Protein AF-0000000073468178 (afdb_homodimer)

Solvent-accessible surface area (backbone atoms only — not comparable to full-atom values): 25747 Å² total; per-residue (Å²): 136,87,55,95,54,49,47,45,28,30,41,35,29,61,37,29,33,32,71,35,47,85,47,40,66,87,69,22,44,34,32,44,87,56,81,32,58,42,43,52,43,52,36,46,45,30,28,50,72,56,82,53,41,42,78,42,61,44,34,38,30,47,34,44,64,78,29,30,48,77,42,83,39,66,58,85,57,89,76,66,84,77,64,56,79,24,52,34,34,25,33,36,56,45,36,34,35,38,35,30,35,66,44,75,32,78,90,42,67,91,38,56,90,69,71,44,66,69,61,53,40,52,51,44,54,51,23,31,66,67,39,28,73,38,82,39,41,34,49,36,85,89,13,53,36,46,41,35,66,49,63,78,84,69,64,92,39,64,25,59,84,36,72,24,37,64,68,52,73,39,70,34,39,74,36,44,38,91,72,71,27,84,75,30,38,27,42,29,28,43,68,56,50,29,44,40,28,33,30,71,51,72,58,79,89,69,46,80,47,67,44,80,44,79,91,61,74,80,64,80,88,51,95,80,52,67,62,56,51,53,53,55,49,31,74,71,102,137,87,55,95,53,49,48,45,30,29,41,35,29,62,37,29,33,31,72,36,47,87,48,41,66,90,70,23,42,32,33,44,86,56,81,32,57,42,43,53,42,51,36,47,44,31,28,50,71,55,82,53,41,42,79,42,61,44,33,40,29,47,34,44,65,80,29,30,47,78,40,82,36,65,59,84,59,87,76,67,85,76,62,57,80,22,53,36,34,26,32,36,56,46,35,34,32,39,35,30,36,67,46,74,30,78,90,41,66,91,38,56,89,68,71,44,65,69,60,54,38,52,50,42,53,51,24,32,65,67,39,30,72,40,82,40,42,34,49,36,85,89,13,52,36,46,40,35,65,49,62,77,83,70,65,92,38,66,25,59,84,37,71,24,37,63,69,52,73,38,70,34,38,75,35,44,36,92,70,71,25,84,75,31,39,28,43,30,28,44,68,56,49,30,44,40,26,33,31,73,50,72,58,80,88,69,48,81,47,68,43,78,44,78,90,62,74,81,65,79,88,52,95,77,52,67,59,57,50,52,55,54,49,30,75,71,103

Structure (mmCIF, N/CA/C/O backbone):
data_AF-0000000073468178-model_v1
#
loop_
_entity.id
_entity.type
_entity.pdbx_description
1 polymer 'CRISPR-associated protein Cas5 family'
#
loop_
_atom_site.group_PDB
_atom_site.id
_atom_site.type_symbol
_atom_site.label_atom_id
_atom_site.label_alt_id
_atom_site.label_comp_id
_atom_site.label_asym_id
_atom_site.label_entity_id
_atom_site.label_seq_id
_atom_site.pdbx_PDB_ins_code
_atom_site.Cartn_x
_atom_site.Cartn_y
_atom_site.Cartn_z
_atom_site.occupancy
_atom_site.B_iso_or_equiv
_atom_site.auth_seq_id
_atom_site.auth_comp_id
_atom_site.auth_asym_id
_atom_site.auth_atom_id
_atom_site.pdbx_PDB_model_num
ATOM 1 N N . MET A 1 1 ? 9.211 23.172 1.794 1 69.5 1 MET A N 1
ATOM 2 C CA . MET A 1 1 ? 9.133 24.625 1.934 1 69.5 1 MET A CA 1
ATOM 3 C C . MET A 1 1 ? 9.234 25.031 3.398 1 69.5 1 MET A C 1
ATOM 5 O O . MET A 1 1 ? 8.648 24.391 4.27 1 69.5 1 MET A O 1
ATOM 9 N N . ILE A 1 2 ? 10.227 25.891 3.678 1 81.19 2 ILE A N 1
ATOM 10 C CA . ILE A 1 2 ? 10.422 26.328 5.055 1 81.19 2 ILE A CA 1
ATOM 11 C C . ILE A 1 2 ? 9.789 27.688 5.266 1 81.19 2 ILE A C 1
ATOM 13 O O . ILE A 1 2 ? 10.047 28.625 4.5 1 81.19 2 ILE A O 1
ATOM 17 N N . PHE A 1 3 ? 8.836 27.688 6.164 1 88.44 3 PHE A N 1
ATOM 18 C CA . PHE A 1 3 ? 8.156 28.922 6.555 1 88.44 3 PHE A CA 1
ATOM 19 C C . PHE A 1 3 ? 8.773 29.5 7.82 1 88.44 3 PHE A C 1
ATOM 21 O O . PHE A 1 3 ? 9.508 28.812 8.531 1 88.44 3 PHE A O 1
ATOM 28 N N . ARG A 1 4 ? 8.461 30.75 8.07 1 87.25 4 ARG A N 1
ATOM 29 C CA . ARG A 1 4 ? 8.969 31.438 9.266 1 87.25 4 ARG A CA 1
ATOM 30 C C . ARG A 1 4 ? 8.461 30.75 10.531 1 87.25 4 ARG A C 1
ATOM 32 O O . ARG A 1 4 ? 9.18 30.672 11.531 1 87.25 4 ARG A O 1
ATOM 39 N N . ASN A 1 5 ? 7.305 30.234 10.477 1 95.81 5 ASN A N 1
ATOM 40 C CA . ASN A 1 5 ? 6.707 29.641 11.664 1 95.81 5 ASN A CA 1
ATOM 41 C C . ASN A 1 5 ? 6.711 28.109 11.586 1 95.81 5 ASN A C 1
ATOM 43 O O . ASN A 1 5 ? 5.867 27.453 12.195 1 95.81 5 ASN A O 1
ATOM 47 N N . THR A 1 6 ? 7.668 27.594 10.781 1 97.75 6 THR A N 1
ATOM 48 C CA . THR A 1 6 ? 7.785 26.141 10.664 1 97.75 6 THR A CA 1
ATOM 49 C C . THR A 1 6 ? 8.141 25.516 12.008 1 97.75 6 THR A C 1
ATOM 51 O O . THR A 1 6 ? 8.984 26.031 12.742 1 97.75 6 THR A O 1
ATOM 54 N N . VAL A 1 7 ? 7.445 24.469 12.336 1 98.31 7 VAL A N 1
ATOM 55 C CA . VAL A 1 7 ? 7.82 23.625 13.469 1 98.31 7 VAL A CA 1
ATOM 56 C C . VAL A 1 7 ? 8.266 22.25 12.977 1 98.31 7 VAL A C 1
ATOM 58 O O . VAL A 1 7 ? 7.777 21.766 11.953 1 98.31 7 VAL A O 1
ATOM 61 N N . GLU A 1 8 ? 9.195 21.672 13.688 1 98.5 8 GLU A N 1
ATOM 62 C CA . GLU A 1 8 ? 9.688 20.328 13.453 1 98.5 8 GLU A CA 1
ATOM 63 C C . GLU A 1 8 ? 9.633 19.484 14.727 1 98.5 8 GLU A C 1
ATOM 65 O O . GLU A 1 8 ? 10.008 19.953 15.805 1 98.5 8 GLU A O 1
ATOM 70 N N . PHE A 1 9 ? 9.172 18.312 14.602 1 98.69 9 PHE A N 1
ATOM 71 C CA . PHE A 1 9 ? 9.109 17.406 15.742 1 98.69 9 PHE A CA 1
ATOM 72 C C . PHE A 1 9 ? 9.086 15.953 15.281 1 98.69 9 PHE A C 1
ATOM 74 O O . PHE A 1 9 ? 8.906 15.68 14.102 1 98.69 9 PHE A O 1
ATOM 81 N N . GLN A 1 10 ? 9.336 15.086 16.172 1 98.75 10 GLN A N 1
ATOM 82 C CA . GLN A 1 10 ? 9.156 13.656 15.914 1 98.75 10 GLN A CA 1
ATOM 83 C C . GLN A 1 10 ? 8.008 13.094 16.75 1 98.75 10 GLN A C 1
ATOM 85 O O . GLN A 1 10 ? 7.762 13.547 17.859 1 98.75 10 GLN A O 1
ATOM 90 N N . VAL A 1 11 ? 7.34 12.195 16.203 1 98.88 11 VAL A N 1
ATOM 91 C CA . VAL A 1 11 ? 6.281 11.461 16.875 1 98.88 11 VAL A CA 1
ATOM 92 C C . VAL A 1 11 ? 6.52 9.953 16.734 1 98.88 11 VAL A C 1
ATOM 94 O O . VAL A 1 11 ? 6.957 9.484 15.688 1 98.88 11 VAL A O 1
ATOM 97 N N . TYR A 1 12 ? 6.359 9.242 17.828 1 98.88 12 TYR A N 1
ATOM 98 C CA . TYR A 1 12 ? 6.66 7.816 17.828 1 98.88 12 TYR A CA 1
ATOM 99 C C . TYR A 1 12 ? 5.758 7.066 18.797 1 98.88 12 TYR A C 1
ATOM 101 O O . TYR A 1 12 ? 5.137 7.672 19.672 1 98.88 12 TYR A O 1
ATOM 109 N N . GLY A 1 13 ? 5.633 5.836 18.625 1 98.81 13 GLY A N 1
ATOM 110 C CA . GLY A 1 13 ? 4.844 4.953 19.469 1 98.81 13 GLY A CA 1
ATOM 111 C C . GLY A 1 13 ? 4.961 3.492 19.078 1 98.81 13 GLY A C 1
ATOM 112 O O . GLY A 1 13 ? 5.555 3.166 18.047 1 98.81 13 GLY A O 1
ATOM 113 N N . LYS A 1 14 ? 4.426 2.621 19.891 1 98.44 14 LYS A N 1
ATOM 114 C CA . LYS A 1 14 ? 4.508 1.179 19.672 1 98.44 14 LYS A CA 1
ATOM 115 C C . LYS A 1 14 ? 3.559 0.731 18.562 1 98.44 14 LYS A C 1
ATOM 117 O O . LYS A 1 14 ? 3.879 -0.176 17.797 1 98.44 14 LYS A O 1
ATOM 122 N N . LEU A 1 15 ? 2.402 1.372 18.516 1 98.44 15 LEU A N 1
ATOM 123 C CA . LEU A 1 15 ? 1.37 1.019 17.547 1 98.44 15 LEU A CA 1
ATOM 124 C C . LEU A 1 15 ? 0.801 2.266 16.891 1 98.44 15 LEU A C 1
ATOM 126 O O . LEU A 1 15 ? 0.788 3.344 17.484 1 98.44 15 LEU A O 1
ATOM 130 N N . ALA A 1 16 ? 0.406 2.158 15.703 1 98.56 16 ALA A N 1
ATOM 131 C CA . ALA A 1 16 ? -0.371 3.174 15 1 98.56 16 ALA A CA 1
ATOM 132 C C . ALA A 1 16 ? -1.431 2.533 14.102 1 98.56 16 ALA A C 1
ATOM 134 O O . ALA A 1 16 ? -1.23 1.433 13.586 1 98.56 16 ALA A O 1
ATOM 135 N N . LEU A 1 17 ? -2.52 3.186 13.953 1 96.56 17 LEU A N 1
ATOM 136 C CA . LEU A 1 17 ? -3.586 2.744 13.062 1 96.56 17 LEU A CA 1
ATOM 137 C C . LEU A 1 17 ? -4.172 3.924 12.289 1 96.56 17 LEU A C 1
ATOM 139 O O . LEU A 1 17 ? -5.09 4.59 12.773 1 96.56 17 LEU A O 1
ATOM 143 N N . PHE A 1 18 ? -3.539 4.195 11.148 1 96.75 18 PHE A N 1
ATOM 144 C CA . PHE A 1 18 ? -4.078 5.148 10.195 1 96.75 18 PHE A CA 1
ATOM 145 C C . PHE A 1 18 ? -5.066 4.469 9.25 1 96.75 18 PHE A C 1
ATOM 147 O O . PHE A 1 18 ? -4.684 3.994 8.18 1 96.75 18 PHE A O 1
ATOM 154 N N . SER A 1 19 ? -6.254 4.5 9.547 1 89.25 19 SER A N 1
ATOM 155 C CA . SER A 1 19 ? -7.273 3.613 9 1 89.25 19 SER A CA 1
ATOM 156 C C . SER A 1 19 ? -7.445 3.828 7.5 1 89.25 19 SER A C 1
ATOM 158 O O . SER A 1 19 ? -7.582 4.965 7.043 1 89.25 19 SER A O 1
ATOM 160 N N . ASP A 1 20 ? -7.434 2.734 6.82 1 87.12 20 ASP A N 1
ATOM 161 C CA . ASP A 1 20 ? -7.812 2.691 5.41 1 87.12 20 ASP A CA 1
ATOM 162 C C . ASP A 1 20 ? -9.305 2.416 5.25 1 87.12 20 ASP A C 1
ATOM 164 O O . ASP A 1 20 ? -9.773 1.311 5.531 1 87.12 20 ASP A O 1
ATOM 168 N N . PRO A 1 21 ? -10.023 3.348 4.707 1 79.94 21 PRO A N 1
ATOM 169 C CA . PRO A 1 21 ? -11.477 3.16 4.625 1 79.94 21 PRO A CA 1
ATOM 170 C C . PRO A 1 21 ? -11.875 2.105 3.594 1 79.94 21 PRO A C 1
ATOM 172 O O . PRO A 1 21 ? -13 1.6 3.629 1 79.94 21 PRO A O 1
ATOM 175 N N . LEU A 1 22 ? -11.039 1.724 2.674 1 70.94 22 LEU A N 1
ATOM 176 C CA . LEU A 1 22 ? -11.367 0.764 1.627 1 70.94 22 LEU A CA 1
ATOM 177 C C . LEU A 1 22 ? -11.352 -0.661 2.17 1 70.94 22 LEU A C 1
ATOM 179 O O . LEU A 1 22 ? -11.938 -1.566 1.568 1 70.94 22 LEU A O 1
ATOM 183 N N . THR A 1 23 ? -10.609 -0.896 3.156 1 62.69 23 THR A N 1
ATOM 184 C CA . THR A 1 23 ? -10.422 -2.262 3.635 1 62.69 23 THR A CA 1
ATOM 185 C C . THR A 1 23 ? -11.383 -2.572 4.777 1 62.69 23 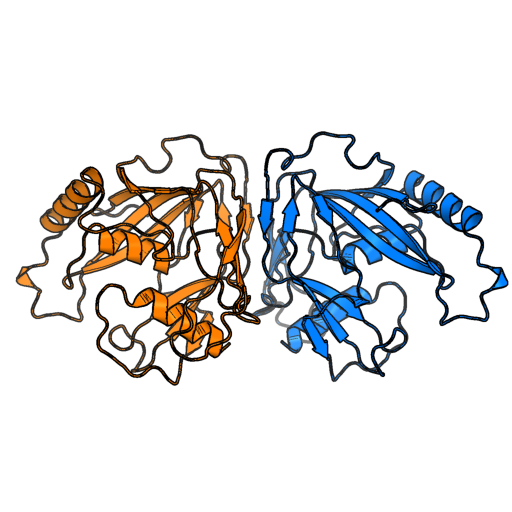THR A C 1
ATOM 187 O O . THR A 1 23 ? -11.289 -3.627 5.41 1 62.69 23 THR A O 1
ATOM 190 N N . ARG A 1 24 ? -12.281 -1.868 5.039 1 61.5 24 ARG A N 1
ATOM 191 C CA . ARG A 1 24 ? -13.125 -2.066 6.215 1 61.5 24 ARG A CA 1
ATOM 192 C C . ARG A 1 24 ? -14.234 -3.08 5.93 1 61.5 24 ARG A C 1
ATOM 194 O O . ARG A 1 24 ? -15.242 -3.121 6.641 1 61.5 24 ARG A O 1
ATOM 201 N N . VAL A 1 25 ? -13.875 -4.031 5.207 1 54.41 25 VAL A N 1
ATOM 202 C CA . VAL A 1 25 ? -14.906 -5.043 5 1 54.41 25 VAL A CA 1
ATOM 203 C C . VAL A 1 25 ? -15.047 -5.898 6.258 1 54.41 25 VAL A C 1
ATOM 205 O O . VAL A 1 25 ? -14.055 -6.363 6.812 1 54.41 25 VAL A O 1
ATOM 208 N N . GLY A 1 26 ? -16.281 -6.004 6.848 1 57.03 26 GLY A N 1
ATOM 209 C CA . GLY A 1 26 ? -16.641 -6.906 7.934 1 57.03 26 GLY A CA 1
ATOM 210 C C . GLY A 1 26 ? -16.172 -6.426 9.289 1 57.03 26 GLY A C 1
ATOM 211 O O . GLY A 1 26 ? -15.93 -7.234 10.195 1 57.03 26 GLY A O 1
ATOM 212 N N . GLY A 1 27 ? -15.852 -5.152 9.398 1 65.62 27 GLY A N 1
ATOM 213 C CA . GLY A 1 27 ? -15.422 -4.664 10.695 1 65.62 27 GLY A CA 1
ATOM 214 C C . GLY A 1 27 ? -13.914 -4.676 10.875 1 65.62 27 GLY A C 1
ATOM 215 O O . GLY A 1 27 ? -13.398 -4.211 11.891 1 65.62 27 GLY A O 1
ATOM 216 N N . GLU A 1 28 ? -13.25 -5.18 9.969 1 75.5 28 GLU A N 1
ATOM 217 C CA . GLU A 1 28 ? -11.789 -5.234 10.016 1 75.5 28 GLU A CA 1
ATOM 218 C C . GLU A 1 28 ? -11.18 -3.881 9.656 1 75.5 28 GLU A C 1
ATOM 220 O O . GLU A 1 28 ? -11.734 -3.133 8.859 1 75.5 28 GLU A O 1
ATOM 225 N N . LYS A 1 29 ? -10.156 -3.545 10.531 1 82.69 29 LYS A N 1
ATOM 226 C CA . LYS A 1 29 ? -9.453 -2.297 10.258 1 82.69 29 LYS A CA 1
ATOM 227 C C . LYS A 1 29 ? -8.008 -2.559 9.836 1 82.69 29 LYS A C 1
ATOM 229 O O . LYS A 1 29 ? -7.316 -3.377 10.445 1 82.69 29 LYS A O 1
ATOM 234 N N . PHE A 1 30 ? -7.711 -1.909 8.758 1 88.5 30 PHE A N 1
ATOM 235 C CA . PHE A 1 30 ? -6.34 -1.966 8.273 1 88.5 30 PHE A CA 1
ATOM 236 C C . PHE A 1 30 ? -5.715 -0.575 8.242 1 88.5 30 PHE A C 1
ATOM 238 O O . PHE A 1 30 ? -6.363 0.394 7.844 1 88.5 30 PHE A O 1
ATOM 245 N N . THR A 1 31 ? -4.531 -0.589 8.734 1 95.38 31 THR A N 1
ATOM 246 C CA . THR A 1 31 ? -3.803 0.674 8.688 1 95.38 31 THR A CA 1
ATOM 247 C C . THR A 1 31 ? -3.166 0.877 7.316 1 95.38 31 THR A C 1
ATOM 249 O O . THR A 1 31 ? -2.725 -0.084 6.68 1 95.38 31 THR A O 1
ATOM 252 N N . TYR A 1 32 ? -3.131 2.139 6.859 1 96.56 32 TYR A N 1
ATOM 253 C CA . TYR A 1 32 ? -2.172 2.502 5.824 1 96.56 32 TYR A CA 1
ATOM 254 C C . TYR A 1 32 ? -0.743 2.248 6.289 1 96.56 32 TYR A C 1
ATOM 256 O O . TYR A 1 32 ? -0.486 2.129 7.488 1 96.56 32 TYR A O 1
ATOM 264 N N . GLN A 1 33 ? 0.153 2.229 5.328 1 98.06 33 GLN A N 1
ATOM 265 C CA . GLN A 1 33 ? 1.553 1.965 5.645 1 98.06 33 GLN A CA 1
ATOM 266 C C . GLN A 1 33 ? 2.256 3.229 6.133 1 98.06 33 GLN A C 1
ATOM 268 O O . GLN A 1 33 ? 3.365 3.162 6.664 1 98.06 33 GLN A O 1
ATOM 273 N N . ILE A 1 34 ? 1.597 4.379 5.91 1 98.69 34 ILE A N 1
ATOM 274 C CA . ILE A 1 34 ? 2.15 5.66 6.328 1 98.69 34 ILE A CA 1
ATOM 275 C C . ILE A 1 34 ? 1.046 6.531 6.922 1 98.69 34 ILE A C 1
ATOM 277 O O . ILE A 1 34 ? -0.141 6.273 6.707 1 98.69 34 ILE A O 1
ATOM 281 N N . PRO A 1 35 ? 1.385 7.59 7.676 1 98.75 35 PRO A N 1
ATOM 282 C CA . PRO A 1 35 ? 0.344 8.461 8.227 1 98.75 35 PRO A CA 1
ATOM 283 C C . PRO A 1 35 ? -0.373 9.273 7.156 1 98.75 35 PRO A C 1
ATOM 285 O O . PRO A 1 35 ? 0.208 9.57 6.109 1 98.75 35 PRO A O 1
ATOM 288 N N . THR A 1 36 ? -1.602 9.555 7.473 1 98.25 36 THR A N 1
ATOM 289 C CA . THR A 1 36 ? -2.324 10.484 6.609 1 98.25 36 THR A CA 1
ATOM 290 C C . THR A 1 36 ? -2.055 11.93 7.023 1 98.25 36 THR A C 1
ATOM 292 O O . THR A 1 36 ? -1.627 12.188 8.148 1 98.25 36 THR A O 1
ATOM 295 N N . TYR A 1 37 ? -2.289 12.828 6.109 1 98.38 37 TYR A N 1
ATOM 296 C CA . TYR A 1 37 ? -2.25 14.258 6.414 1 98.38 37 TYR A CA 1
ATOM 297 C C . TYR A 1 37 ? -3.123 14.578 7.621 1 98.38 37 TYR A C 1
ATOM 299 O O . TYR A 1 37 ? -2.68 15.258 8.547 1 98.38 37 TYR A O 1
ATOM 307 N N . GLN A 1 38 ? -4.293 14.031 7.629 1 96.94 38 GLN A N 1
ATOM 308 C CA . GLN A 1 38 ? -5.273 14.312 8.672 1 96.94 38 GLN A CA 1
ATOM 309 C C . GLN A 1 38 ? -4.77 13.852 10.039 1 96.94 38 GLN A C 1
ATOM 311 O O . GLN A 1 38 ? -4.934 14.555 11.039 1 96.94 38 GLN A O 1
ATOM 316 N N . ALA A 1 39 ? -4.223 12.703 10.047 1 97.81 39 ALA A N 1
ATOM 317 C CA . ALA A 1 39 ? -3.727 12.164 11.312 1 97.81 39 ALA A CA 1
ATOM 318 C C . ALA A 1 39 ? -2.621 13.047 11.883 1 97.81 39 ALA A C 1
ATOM 320 O O . ALA A 1 39 ? -2.605 13.328 13.086 1 97.81 39 ALA A O 1
ATOM 321 N N . LEU A 1 40 ? -1.734 13.539 11.047 1 98.69 40 LEU A N 1
ATOM 322 C CA . LEU A 1 40 ? -0.633 14.383 11.5 1 98.69 40 LEU A CA 1
ATOM 323 C C . LEU A 1 40 ? -1.143 15.75 11.953 1 98.69 40 LEU A C 1
ATOM 325 O O . LEU A 1 40 ? -0.647 16.312 12.93 1 98.69 40 LEU A O 1
ATOM 329 N N . LYS A 1 41 ? -2.09 16.219 11.219 1 97.75 41 LYS A N 1
ATOM 330 C CA . LYS A 1 41 ? -2.719 17.469 11.641 1 97.75 41 LYS A CA 1
ATOM 331 C C . LYS A 1 41 ? -3.355 17.328 13.016 1 97.75 41 LYS A C 1
ATOM 333 O O . LYS A 1 41 ? -3.201 18.203 13.875 1 97.75 41 LYS A O 1
ATOM 338 N N . GLY A 1 42 ? -4.043 16.203 13.211 1 96.88 42 GLY A N 1
ATOM 339 C CA . GLY A 1 42 ? -4.645 15.938 14.508 1 96.88 42 GLY A CA 1
ATOM 340 C C . GLY A 1 42 ? -3.629 15.852 15.633 1 96.88 42 GLY A C 1
ATOM 341 O O . GLY A 1 42 ? -3.873 16.344 16.734 1 96.88 42 GLY A O 1
ATOM 342 N N . ILE A 1 43 ? -2.551 15.273 15.375 1 98.31 43 ILE A N 1
ATOM 343 C CA . ILE A 1 43 ? -1.475 15.172 16.359 1 98.31 43 ILE A CA 1
ATOM 344 C C . ILE A 1 43 ? -0.984 16.562 16.734 1 98.31 43 ILE A C 1
ATOM 346 O O . ILE A 1 43 ? -0.858 16.891 17.922 1 98.31 43 ILE A O 1
ATOM 350 N N . LEU A 1 44 ? -0.709 17.359 15.766 1 98.12 44 LEU A N 1
ATOM 351 C CA . LEU A 1 44 ? -0.195 18.703 16.016 1 98.12 44 LEU A CA 1
ATOM 352 C C . LEU A 1 44 ? -1.224 19.547 16.766 1 98.12 44 LEU A C 1
ATOM 354 O O . LEU A 1 44 ? -0.863 20.375 17.609 1 98.12 44 LEU A O 1
ATOM 358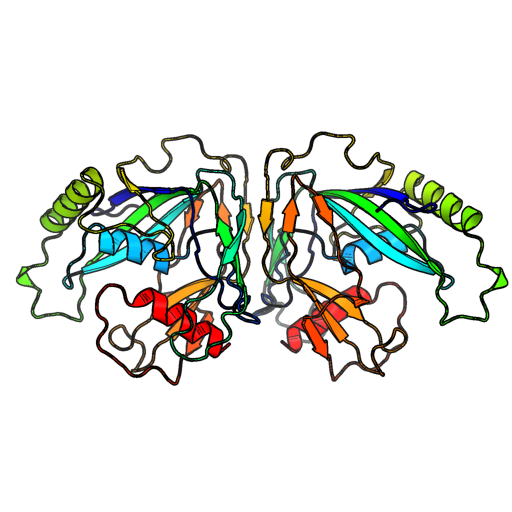 N N . GLU A 1 45 ? -2.465 19.344 16.453 1 97.19 45 GLU A N 1
ATOM 359 C CA . GLU A 1 45 ? -3.525 20.047 17.172 1 97.19 45 GLU A CA 1
ATOM 360 C C . GLU A 1 45 ? -3.576 19.609 18.641 1 97.19 45 GLU A C 1
ATOM 362 O O . GLU A 1 45 ? -3.939 20.406 19.516 1 97.19 45 GLU A O 1
ATOM 367 N N . SER A 1 46 ? -3.258 18.328 18.875 1 97.25 46 SER A N 1
ATOM 368 C CA . SER A 1 46 ? -3.16 17.859 20.25 1 97.25 46 SER A CA 1
ATOM 369 C C . SER A 1 46 ? -1.971 18.5 20.969 1 97.25 46 SER A C 1
ATOM 371 O O . SER A 1 46 ? -2.014 18.703 22.172 1 97.25 46 SER A O 1
ATOM 373 N N . VAL A 1 47 ? -0.958 18.844 20.266 1 97.88 47 VAL A N 1
ATOM 374 C CA . VAL A 1 47 ? 0.216 19.5 20.812 1 97.88 47 VAL A CA 1
ATOM 375 C C . VAL A 1 47 ? -0.134 20.938 21.203 1 97.88 47 VAL A C 1
ATOM 377 O O . VAL A 1 47 ? 0.064 21.344 22.359 1 97.88 47 VAL A O 1
ATOM 380 N N . TYR A 1 48 ? -0.654 21.656 20.219 1 97.81 48 TYR A N 1
ATOM 381 C CA . TYR A 1 48 ? -1.093 23.031 20.438 1 97.81 48 TYR A CA 1
ATOM 382 C C . TYR A 1 48 ? -2.074 23.469 19.344 1 97.81 48 TYR A C 1
ATOM 384 O O . TYR A 1 48 ? -1.784 23.344 18.156 1 97.81 48 TYR A O 1
ATOM 392 N N . TRP A 1 49 ? -3.188 24.031 19.812 1 96.56 49 TRP A N 1
ATOM 393 C CA . TRP A 1 49 ? -4.16 24.5 18.828 1 96.56 49 TRP A CA 1
ATOM 394 C C . TRP A 1 49 ? -4.98 25.672 19.375 1 96.56 49 TRP A C 1
ATOM 396 O O . TRP A 1 49 ? -5.312 25.688 20.562 1 96.56 49 TRP A O 1
ATOM 406 N N . LYS A 1 50 ? -5.254 26.547 18.578 1 94.19 50 LYS A N 1
ATOM 407 C CA . LYS A 1 50 ? -6.215 27.641 18.734 1 94.19 50 LYS A CA 1
ATOM 408 C C . LYS A 1 50 ? -7.023 27.859 17.453 1 94.19 50 LYS A C 1
ATOM 410 O O . LYS A 1 50 ? -6.516 27.641 16.359 1 94.19 50 LYS A O 1
ATOM 415 N N . PRO A 1 51 ? -8.305 28.297 17.562 1 92.94 51 PRO A N 1
ATOM 416 C CA . PRO A 1 51 ? -9.102 28.562 16.359 1 92.94 51 PRO A CA 1
ATOM 417 C C . PRO A 1 51 ? -8.539 29.703 15.516 1 92.94 51 PRO A C 1
ATOM 419 O O . PRO A 1 51 ? -8.969 29.891 14.375 1 92.94 51 PRO A O 1
ATOM 422 N N . THR A 1 52 ? -7.602 30.391 16 1 93.88 52 THR A N 1
ATOM 423 C CA . THR A 1 52 ? -7.012 31.562 15.367 1 93.88 52 THR A CA 1
ATOM 424 C C . THR A 1 52 ? -6.199 31.156 14.141 1 93.88 52 THR A C 1
ATOM 426 O O . THR A 1 52 ? -5.957 31.984 13.25 1 93.88 52 THR A O 1
ATOM 429 N N . PHE A 1 53 ? -5.793 29.906 14.07 1 94.38 53 PHE A N 1
ATOM 430 C CA . PHE A 1 53 ? -4.934 29.5 12.969 1 94.38 53 PHE A CA 1
ATOM 431 C C . PHE A 1 53 ? -5.242 28.062 12.547 1 94.38 53 PHE A C 1
ATOM 433 O O . PHE A 1 53 ? -5.977 27.359 13.234 1 94.38 53 PHE A O 1
ATOM 440 N N . VAL A 1 54 ? -4.777 27.672 11.375 1 95.44 54 VAL A N 1
ATOM 441 C CA . VAL A 1 54 ? -4.91 26.328 10.828 1 95.44 54 VAL A CA 1
ATOM 442 C C . VAL A 1 54 ? -3.525 25.719 10.602 1 95.44 54 VAL A C 1
ATOM 444 O O . VAL A 1 54 ? -2.645 26.359 10.023 1 95.44 54 VAL A O 1
ATOM 447 N N . TRP A 1 55 ? -3.344 24.5 11.109 1 97.31 55 TRP A N 1
ATOM 448 C CA . TRP A 1 55 ? -2.098 23.781 10.859 1 97.31 55 TRP A CA 1
ATOM 449 C C . TRP A 1 55 ? -2.07 23.203 9.445 1 97.31 55 TRP A C 1
ATOM 451 O O . TRP A 1 55 ? -3.078 22.672 8.969 1 97.31 55 TRP A O 1
ATOM 461 N N . TYR A 1 56 ? -0.918 23.297 8.82 1 97.81 56 TYR A N 1
ATOM 462 C CA . TYR A 1 56 ? -0.625 22.641 7.551 1 97.81 56 TYR A CA 1
ATOM 463 C C . TYR A 1 56 ? 0.577 21.703 7.68 1 97.81 56 TYR A C 1
ATOM 465 O O . TYR A 1 56 ? 1.655 22.141 8.102 1 97.81 56 TYR A O 1
ATOM 473 N N . ILE A 1 57 ? 0.34 20.484 7.383 1 98.56 57 ILE A N 1
ATOM 474 C CA . ILE A 1 57 ? 1.436 19.516 7.387 1 98.56 57 ILE A CA 1
ATOM 475 C C . ILE A 1 57 ? 2.197 19.594 6.066 1 98.56 57 ILE A C 1
ATOM 477 O O . ILE A 1 57 ? 1.624 19.359 5 1 98.56 57 ILE A O 1
ATOM 481 N N . ASP A 1 58 ? 3.479 19.906 6.148 1 98.5 58 ASP A N 1
ATOM 482 C CA . ASP A 1 58 ? 4.277 20.094 4.938 1 98.5 58 ASP A CA 1
ATOM 483 C C . ASP A 1 58 ? 4.906 18.766 4.5 1 98.5 58 ASP A C 1
ATOM 485 O O . ASP A 1 58 ? 4.812 18.391 3.334 1 98.5 58 ASP A O 1
ATOM 489 N N . SER A 1 59 ? 5.582 18.094 5.477 1 98.69 59 SER A N 1
ATOM 490 C CA . SER A 1 59 ? 6.312 16.875 5.125 1 98.69 59 SER A CA 1
ATOM 491 C C . SER A 1 59 ? 6.387 15.922 6.309 1 98.69 59 SER A C 1
ATOM 493 O O . SER A 1 59 ? 6.309 16.344 7.465 1 98.69 59 SER A O 1
ATOM 495 N N . VAL A 1 60 ? 6.48 14.672 6.016 1 98.88 60 VAL A N 1
ATOM 496 C CA . VAL A 1 60 ? 6.754 13.641 7.012 1 98.88 60 VAL A CA 1
ATOM 497 C C . VAL A 1 60 ? 7.895 12.75 6.531 1 98.88 60 VAL A C 1
ATOM 499 O O . VAL A 1 60 ? 8.008 12.461 5.34 1 98.88 60 VAL A O 1
ATOM 502 N N . ARG A 1 61 ? 8.766 12.445 7.387 1 98.88 61 ARG A N 1
ATOM 503 C CA . ARG A 1 61 ? 9.836 11.492 7.117 1 98.88 61 ARG A CA 1
ATOM 504 C C . ARG A 1 61 ? 9.641 10.203 7.906 1 98.88 61 ARG A C 1
ATOM 506 O O . ARG A 1 61 ? 9.484 10.234 9.133 1 98.88 61 ARG A O 1
ATOM 513 N N . VAL A 1 62 ? 9.539 9.094 7.211 1 98.88 62 VAL A N 1
ATOM 514 C CA . VAL A 1 62 ? 9.406 7.781 7.832 1 98.88 62 VAL A CA 1
ATOM 515 C C . VAL A 1 62 ? 10.773 7.293 8.312 1 98.88 62 VAL A C 1
ATOM 517 O O . VAL A 1 62 ? 11.672 7.043 7.504 1 98.88 62 VAL A O 1
ATOM 520 N N . MET A 1 63 ? 10.891 7.125 9.641 1 98.75 63 MET A N 1
ATOM 521 C CA . MET A 1 63 ? 12.211 6.875 10.211 1 98.75 63 MET A CA 1
ATOM 522 C C . MET A 1 63 ? 12.461 5.379 10.375 1 98.75 63 MET A C 1
ATOM 524 O O . MET A 1 63 ? 13.562 4.895 10.102 1 98.75 63 MET A O 1
ATOM 528 N N . ASN A 1 64 ? 11.492 4.68 10.906 1 98.38 64 ASN A N 1
ATOM 529 C CA . ASN A 1 64 ? 11.609 3.24 11.109 1 98.38 64 ASN A CA 1
ATOM 530 C C . ASN A 1 64 ? 11.055 2.457 9.922 1 98.38 64 ASN A C 1
ATOM 532 O O . ASN A 1 64 ? 10.195 2.953 9.195 1 98.38 64 ASN A O 1
ATOM 536 N N . GLN A 1 65 ? 11.578 1.236 9.781 1 97.62 65 GLN A N 1
ATOM 537 C CA . GLN A 1 65 ? 11.055 0.35 8.75 1 97.62 65 GLN A CA 1
ATOM 538 C C . GLN A 1 65 ? 9.562 0.099 8.953 1 97.62 65 GLN A C 1
ATOM 540 O O . GLN A 1 65 ? 9.109 -0.145 10.078 1 97.62 65 GLN A O 1
ATOM 545 N N . ILE A 1 66 ? 8.805 0.186 7.887 1 98.5 66 ILE A N 1
ATOM 546 C CA . ILE A 1 66 ? 7.367 -0.047 7.953 1 98.5 66 ILE A CA 1
ATOM 547 C C . ILE A 1 66 ? 7.094 -1.521 8.25 1 98.5 66 ILE A C 1
ATOM 549 O O . ILE A 1 66 ? 7.559 -2.402 7.523 1 98.5 66 ILE A O 1
ATOM 553 N N . GLN A 1 67 ? 6.418 -1.776 9.352 1 98.19 67 GLN A N 1
ATOM 554 C CA . GLN A 1 67 ? 6.008 -3.105 9.789 1 98.19 67 GLN A CA 1
ATOM 555 C C . GLN A 1 67 ? 4.609 -3.078 10.398 1 98.19 67 GLN A C 1
ATOM 557 O O . GLN A 1 67 ? 4.203 -2.072 10.992 1 98.19 67 GLN A O 1
ATOM 562 N N . THR A 1 68 ? 3.9 -4.18 10.234 1 98.19 68 THR A N 1
ATOM 563 C CA . THR A 1 68 ? 2.561 -4.25 10.805 1 98.19 68 THR A CA 1
ATOM 564 C C . THR A 1 68 ? 2.439 -5.449 11.742 1 98.19 68 THR A C 1
ATOM 566 O O . THR A 1 68 ? 3.35 -6.277 11.828 1 98.19 68 THR A O 1
ATOM 569 N N . GLN A 1 69 ? 1.42 -5.414 12.508 1 96.5 69 GLN A N 1
ATOM 570 C CA . GLN A 1 69 ? 0.995 -6.539 13.336 1 96.5 69 GLN A CA 1
ATOM 571 C C . GLN A 1 69 ? -0.527 -6.629 13.398 1 96.5 69 GLN A C 1
ATOM 573 O O . GLN A 1 69 ? -1.214 -5.605 13.438 1 96.5 69 GLN A O 1
ATOM 578 N N . SER A 1 70 ? -1.041 -7.879 13.328 1 91.81 70 SER A N 1
ATOM 579 C CA . SER A 1 70 ? -2.479 -8.109 13.422 1 91.81 70 SER A CA 1
ATOM 580 C C . SER A 1 70 ? -2.877 -8.547 14.828 1 91.81 70 SER A C 1
ATOM 582 O O . SER A 1 70 ? -2.168 -9.328 15.469 1 91.81 70 SER A O 1
ATOM 584 N N . LYS A 1 71 ? -3.93 -7.941 15.273 1 90.44 71 LYS A N 1
ATOM 585 C CA . LYS A 1 71 ? -4.457 -8.273 16.594 1 90.44 71 LYS A CA 1
ATOM 586 C C . LYS A 1 71 ? -5.953 -8.562 16.531 1 90.44 71 LYS A C 1
ATOM 588 O O . LYS A 1 71 ? -6.691 -7.879 15.812 1 90.44 71 LYS A O 1
ATOM 593 N N . GLY A 1 72 ? -6.355 -9.609 17.172 1 85.56 72 GLY A N 1
ATOM 594 C CA . GLY A 1 72 ? -7.777 -9.836 17.375 1 85.56 72 GLY A CA 1
ATOM 595 C C . GLY A 1 72 ? -8.391 -8.93 18.422 1 85.56 72 GLY A C 1
ATOM 596 O O . GLY A 1 72 ? -7.918 -8.883 19.562 1 85.56 72 GLY A O 1
ATOM 597 N N . ILE A 1 73 ? -9.344 -8.109 17.969 1 77.5 73 ILE A N 1
ATOM 598 C CA . ILE A 1 73 ? -9.977 -7.172 18.891 1 77.5 73 ILE A CA 1
ATOM 599 C C . ILE A 1 73 ? -11.484 -7.406 18.922 1 77.5 73 ILE A C 1
ATOM 601 O O . ILE A 1 73 ? -12.07 -7.848 17.922 1 77.5 73 ILE A O 1
ATOM 605 N N . ARG A 1 74 ? -12.109 -7.332 20.016 1 72.5 74 ARG A N 1
ATOM 606 C CA . ARG A 1 74 ? -13.562 -7.305 20.125 1 72.5 74 ARG A CA 1
ATOM 607 C C . ARG A 1 74 ? -14.094 -5.875 20.094 1 72.5 74 ARG A C 1
ATOM 609 O O . ARG A 1 74 ? -13.969 -5.133 21.062 1 72.5 74 ARG A O 1
ATOM 616 N N . PRO A 1 75 ? -14.516 -5.531 18.812 1 61.59 75 PRO A N 1
ATOM 617 C CA . PRO A 1 75 ? -14.984 -4.145 18.703 1 61.59 75 PRO A CA 1
ATOM 618 C C . PRO A 1 75 ? -16.109 -3.83 19.672 1 61.59 75 PRO A C 1
ATOM 620 O O . PRO A 1 75 ? -16.953 -4.691 19.953 1 61.59 75 PRO A O 1
ATOM 623 N N . ILE A 1 76 ? -16.031 -2.758 20.438 1 56.09 76 ILE A N 1
ATOM 624 C CA . ILE A 1 76 ? -17.062 -2.369 21.375 1 56.09 76 ILE A CA 1
ATOM 625 C C . ILE A 1 76 ? -18.328 -1.972 20.609 1 56.09 76 ILE A C 1
ATOM 627 O O . ILE A 1 76 ? -18.328 -1.006 19.844 1 56.09 76 ILE A O 1
ATOM 631 N N . LYS A 1 77 ? -19.094 -2.998 20.047 1 55.91 77 LYS A N 1
ATOM 632 C CA . LYS A 1 77 ? -20.375 -2.602 19.484 1 55.91 77 LYS A CA 1
ATOM 633 C C . LYS A 1 77 ? -21.359 -2.195 20.562 1 55.91 77 LYS A C 1
ATOM 635 O O . LYS A 1 77 ? -21.5 -2.885 21.578 1 55.91 77 LYS A O 1
ATOM 640 N N . TYR A 1 78 ? -21.656 -0.782 20.703 1 47.47 78 TYR A N 1
ATOM 641 C CA . TYR A 1 78 ? -22.625 -0.312 21.688 1 47.47 78 TYR A CA 1
ATOM 642 C C . TYR A 1 78 ? -23.938 -1.058 21.547 1 47.47 78 TYR A C 1
ATOM 644 O O . TYR A 1 78 ? -24.781 -1.012 22.438 1 47.47 78 TYR A O 1
ATOM 652 N N . THR A 1 79 ? -24.234 -1.33 20.234 1 47.03 79 THR A N 1
ATOM 653 C CA . THR A 1 79 ? -25.578 -1.9 20.188 1 47.03 79 THR A CA 1
ATOM 654 C C . THR A 1 79 ? -25.531 -3.406 20.438 1 47.03 79 THR A C 1
ATOM 656 O O . THR A 1 79 ? -26.391 -3.947 21.141 1 47.03 79 THR A O 1
ATOM 659 N N . SER A 1 80 ? -25.391 -4.246 19.281 1 48.47 80 SER A N 1
ATOM 660 C CA . SER A 1 80 ? -25.797 -5.648 19.281 1 48.47 80 SER A CA 1
ATOM 661 C C . SER A 1 80 ? -24.766 -6.512 20 1 48.47 80 SER A C 1
ATOM 663 O O . SER A 1 80 ? -23.578 -6.152 20.078 1 48.47 80 SER A O 1
ATOM 665 N N . SER A 1 81 ? -25.188 -7.559 20.828 1 49.75 81 SER A N 1
ATOM 666 C CA . SER A 1 81 ? -24.656 -8.602 21.703 1 49.75 81 SER A CA 1
ATOM 667 C C . SER A 1 81 ? -23.469 -9.305 21.062 1 49.75 81 SER A C 1
ATOM 669 O O . SER A 1 81 ? -22.734 -10.023 21.734 1 49.75 81 SER A O 1
ATOM 671 N N . GLU A 1 82 ? -23.484 -9.719 19.828 1 50.97 82 GLU A N 1
ATOM 672 C CA . GLU A 1 82 ? -22.516 -10.719 19.391 1 50.97 82 GLU A CA 1
ATOM 673 C C . GLU A 1 82 ? -21.188 -10.07 19.016 1 50.97 82 GLU A C 1
ATOM 675 O O . GLU A 1 82 ? -21.109 -9.312 18.047 1 50.97 82 GLU A O 1
ATOM 680 N N . ASN A 1 83 ? -20.453 -9.766 20 1 53.84 83 ASN A N 1
ATOM 681 C CA . ASN A 1 83 ? -19.094 -9.242 19.906 1 53.84 83 ASN A CA 1
ATOM 682 C C . ASN A 1 83 ? -18.234 -10.062 18.953 1 53.84 83 ASN A C 1
ATOM 684 O O . ASN A 1 83 ? -17.859 -11.195 19.266 1 53.84 83 ASN A O 1
ATOM 688 N N . GLU A 1 84 ? -18.469 -10.039 17.703 1 62.09 84 GLU A N 1
ATOM 689 C CA . GLU A 1 84 ? -17.656 -10.844 16.797 1 62.09 84 GLU A CA 1
ATOM 690 C C . GLU A 1 84 ? -16.203 -10.359 16.781 1 62.09 84 GLU A C 1
ATOM 692 O O . GLU A 1 84 ? -15.945 -9.156 16.875 1 62.09 84 GLU A O 1
ATOM 697 N N . LEU A 1 85 ? -15.258 -11.25 17.109 1 73.06 85 LEU A N 1
ATOM 698 C CA . LEU A 1 85 ? -13.812 -11.062 17.016 1 73.06 85 LEU A CA 1
ATOM 699 C C . LEU A 1 85 ? -13.414 -10.492 15.664 1 73.06 85 LEU A C 1
ATOM 701 O O . LEU A 1 85 ? -13.852 -10.992 14.625 1 73.06 85 LEU A O 1
ATOM 705 N N . ALA A 1 86 ? -12.953 -9.141 15.766 1 78.19 86 ALA A N 1
ATOM 706 C CA . ALA A 1 86 ? -12.461 -8.523 14.539 1 78.19 86 ALA A CA 1
ATOM 707 C C . ALA A 1 86 ? -10.938 -8.43 14.547 1 78.19 86 ALA A C 1
ATOM 709 O O . ALA A 1 86 ? -10.32 -8.336 15.609 1 78.19 86 ALA A O 1
ATOM 710 N N . ILE A 1 87 ? -10.328 -8.578 13.492 1 84.44 87 ILE A N 1
ATOM 711 C CA . ILE A 1 87 ? -8.875 -8.477 13.359 1 84.44 87 ILE A CA 1
ATOM 712 C C . ILE A 1 87 ? -8.5 -7.07 12.906 1 84.44 87 ILE A C 1
ATOM 714 O O . ILE A 1 87 ? -9.016 -6.574 11.898 1 84.44 87 ILE A O 1
ATOM 718 N N . TYR A 1 88 ? -7.664 -6.41 13.773 1 89.75 88 TYR A N 1
ATOM 719 C CA . TYR A 1 88 ? -7.121 -5.105 13.414 1 89.75 88 TYR A CA 1
ATOM 720 C C . TYR A 1 88 ? -5.645 -5.211 13.055 1 89.75 88 TYR A C 1
ATOM 722 O O . TYR A 1 88 ? -4.887 -5.918 13.727 1 89.75 88 TYR A O 1
ATOM 730 N N . THR A 1 89 ? -5.27 -4.559 12 1 94.44 89 THR A N 1
ATOM 731 C CA . THR A 1 89 ? -3.871 -4.504 11.586 1 94.44 89 THR A CA 1
ATOM 732 C C . THR A 1 89 ? -3.271 -3.135 11.891 1 94.44 89 THR A C 1
ATOM 734 O O . THR A 1 89 ? -3.754 -2.115 11.391 1 94.44 89 THR A O 1
ATOM 737 N N . TYR A 1 90 ? -2.217 -3.156 12.719 1 97.12 90 TYR A N 1
ATOM 738 C CA . TYR A 1 90 ? -1.559 -1.936 13.172 1 97.12 90 TYR A CA 1
ATOM 739 C C . TYR A 1 90 ? -0.17 -1.805 12.555 1 97.12 90 TYR A C 1
ATOM 741 O O . TYR A 1 90 ? 0.449 -2.807 12.188 1 97.12 90 TYR A O 1
ATOM 749 N N . LEU A 1 91 ? 0.251 -0.593 12.43 1 98.44 91 LEU A N 1
ATOM 750 C CA . LEU A 1 91 ? 1.692 -0.391 12.32 1 98.44 91 LEU A CA 1
ATOM 751 C C . LEU A 1 91 ? 2.375 -0.638 13.664 1 98.44 91 LEU A C 1
ATOM 753 O O . LEU A 1 91 ? 1.785 -0.398 14.719 1 98.44 91 LEU A O 1
ATOM 757 N N . THR A 1 92 ? 3.623 -1.087 13.57 1 98.19 92 THR A N 1
ATOM 758 C CA . THR A 1 92 ? 4.352 -1.369 14.805 1 98.19 92 THR A CA 1
ATOM 759 C C . THR A 1 92 ? 5.684 -0.627 14.828 1 98.19 92 THR A C 1
ATOM 761 O O . THR A 1 92 ? 6.352 -0.509 13.797 1 98.19 92 THR A O 1
ATOM 764 N N . ASP A 1 93 ? 6.023 -0.133 16.031 1 98.44 93 ASP A N 1
ATOM 765 C CA . ASP A 1 93 ? 7.289 0.548 16.281 1 98.44 93 ASP A CA 1
ATOM 766 C C . ASP A 1 93 ? 7.516 1.672 15.273 1 98.44 93 ASP A C 1
ATOM 768 O O . ASP A 1 93 ? 8.508 1.669 14.547 1 98.44 93 ASP A O 1
ATOM 772 N N . VAL A 1 94 ? 6.629 2.686 15.359 1 98.81 94 VAL A N 1
ATOM 773 C CA . VAL A 1 94 ? 6.656 3.74 14.352 1 98.81 94 VAL A CA 1
ATOM 774 C C . VAL A 1 94 ? 7.391 4.961 14.898 1 98.81 94 VAL A C 1
ATOM 776 O O . VAL A 1 94 ? 7.359 5.223 16.094 1 98.81 94 VAL A O 1
ATOM 779 N N . ARG A 1 95 ? 8.062 5.645 14.008 1 98.88 95 ARG A N 1
ATOM 780 C CA . ARG A 1 95 ? 8.734 6.91 14.273 1 98.88 95 ARG A CA 1
ATOM 781 C C . ARG A 1 95 ? 8.742 7.801 13.039 1 98.88 95 ARG A C 1
ATOM 783 O O . ARG A 1 95 ? 9.172 7.379 11.961 1 98.88 95 ARG A O 1
ATOM 790 N N . TYR A 1 96 ? 8.234 9.047 13.211 1 98.94 96 TYR A N 1
ATOM 791 C CA . TYR A 1 96 ? 8.133 9.992 12.102 1 98.94 96 TYR A CA 1
ATOM 792 C C . TYR A 1 96 ? 8.719 11.344 12.484 1 98.94 96 TYR A C 1
ATOM 794 O O . TYR A 1 96 ? 8.547 11.812 13.609 1 98.94 96 TYR A O 1
ATOM 802 N N . GLN A 1 97 ? 9.461 11.969 11.609 1 98.94 97 GLN A N 1
ATOM 803 C CA . GLN A 1 97 ? 9.742 13.398 11.688 1 98.94 97 GLN A CA 1
ATOM 804 C C . GLN A 1 97 ? 8.727 14.203 10.883 1 98.94 97 GLN A C 1
ATOM 806 O O . GLN A 1 97 ? 8.406 13.852 9.742 1 98.94 97 GLN A O 1
ATOM 811 N N . VAL A 1 98 ? 8.188 15.266 11.477 1 98.81 98 VAL A N 1
ATOM 812 C CA . VAL A 1 98 ? 7.125 16.031 10.836 1 98.81 98 VAL A CA 1
ATOM 813 C C . VAL A 1 98 ? 7.531 17.5 10.742 1 98.81 98 VAL A C 1
ATOM 815 O O . VAL A 1 98 ? 8.086 18.062 11.688 1 98.81 98 VAL A O 1
ATOM 818 N N . ARG A 1 99 ? 7.332 18.062 9.594 1 98.62 99 ARG A N 1
ATOM 819 C CA . ARG A 1 99 ? 7.441 19.5 9.359 1 98.62 99 ARG A CA 1
ATOM 820 C C . ARG A 1 99 ? 6.078 20.109 9.055 1 98.62 99 ARG A C 1
ATOM 822 O O . ARG A 1 99 ? 5.312 19.562 8.25 1 98.62 99 ARG A O 1
ATOM 829 N N . ALA A 1 100 ? 5.77 21.203 9.711 1 98.62 100 ALA A N 1
ATOM 830 C CA . ALA A 1 100 ? 4.465 21.844 9.539 1 98.62 100 ALA A CA 1
ATOM 831 C C . ALA A 1 100 ? 4.559 23.344 9.766 1 98.62 100 ALA A C 1
ATOM 833 O O . ALA A 1 100 ? 5.555 23.844 10.297 1 98.62 100 ALA A O 1
ATOM 834 N N . HIS A 1 101 ? 3.602 24.047 9.312 1 98.62 101 HIS A N 1
ATOM 835 C CA . HIS A 1 101 ? 3.436 25.469 9.594 1 98.62 101 HIS A CA 1
ATOM 836 C C . HIS A 1 101 ? 1.967 25.812 9.805 1 98.62 101 HIS A C 1
ATOM 838 O O . HIS A 1 101 ? 1.09 24.969 9.641 1 98.62 101 HIS A O 1
ATOM 844 N N . PHE A 1 102 ? 1.722 26.969 10.344 1 97.56 102 PHE A N 1
ATOM 845 C CA . PHE A 1 102 ? 0.326 27.375 10.438 1 97.56 102 PHE A CA 1
ATOM 846 C C . PHE A 1 102 ? 0.087 28.672 9.656 1 97.56 102 PHE A C 1
ATOM 848 O O . PHE A 1 102 ? 1.026 29.422 9.383 1 97.56 102 PHE A O 1
ATOM 855 N N . ASP A 1 103 ? -1.136 28.797 9.273 1 96.5 103 ASP A N 1
ATOM 856 C CA . ASP A 1 103 ? -1.651 30.031 8.688 1 96.5 103 ASP A CA 1
ATOM 857 C C . ASP A 1 103 ? -2.9 30.5 9.43 1 96.5 103 ASP A C 1
ATOM 859 O O . ASP A 1 103 ? -3.508 29.75 10.188 1 96.5 103 ASP A O 1
ATOM 863 N N . TRP A 1 104 ? -3.172 31.75 9.242 1 95 104 TRP A N 1
ATOM 864 C CA . TRP A 1 104 ? -4.293 32.312 9.984 1 95 104 TRP A CA 1
ATOM 865 C C . TRP A 1 104 ? -5.621 31.797 9.453 1 95 104 TRP A C 1
ATOM 867 O O . TRP A 1 104 ? -5.77 31.562 8.25 1 95 104 TRP A O 1
ATOM 877 N N . ASN A 1 105 ? -6.488 31.547 10.375 1 92.38 105 ASN A N 1
ATOM 878 C CA . ASN A 1 105 ? -7.867 31.219 10.031 1 92.38 105 ASN A CA 1
ATOM 879 C C . ASN A 1 105 ? -8.688 32.469 9.734 1 92.38 105 ASN A C 1
ATOM 881 O O . ASN A 1 105 ? -9.219 33.094 10.648 1 92.38 105 ASN A O 1
ATOM 885 N N . TYR A 1 106 ? -8.977 32.75 8.516 1 90.94 106 TYR A N 1
ATOM 886 C CA . TYR A 1 106 ? -9.617 34 8.133 1 90.94 106 TYR A CA 1
ATOM 887 C C . TYR A 1 106 ? -11.133 33.875 8.234 1 90.94 106 TYR A C 1
ATOM 889 O O . TYR A 1 106 ? -11.852 34.875 8.086 1 90.94 106 TYR A O 1
ATOM 897 N N . ASP A 1 107 ? -11.562 32.719 8.531 1 86.19 107 ASP A N 1
ATOM 898 C CA . ASP A 1 107 ? -12.992 32.531 8.75 1 86.19 107 ASP A CA 1
ATOM 899 C C . ASP A 1 107 ? -13.406 33.031 10.133 1 86.19 107 ASP A C 1
ATOM 901 O O . ASP A 1 107 ? -14.602 33.094 10.445 1 86.19 107 ASP A O 1
ATOM 905 N N . ARG A 1 108 ? -12.406 33.375 10.961 1 87.56 108 ARG A N 1
ATOM 906 C CA . ARG A 1 108 ? -12.648 33.875 12.312 1 87.56 108 ARG A CA 1
ATOM 907 C C . ARG A 1 108 ? -12.109 35.281 12.484 1 87.56 108 ARG A C 1
ATOM 909 O O . ARG A 1 108 ? -11.164 35.5 13.25 1 87.56 108 ARG A O 1
ATOM 916 N N . PRO A 1 109 ? -12.82 36.219 11.938 1 90.31 109 PRO A N 1
ATOM 917 C CA . PRO A 1 109 ? -12.32 37.594 12 1 90.31 109 PRO A CA 1
ATOM 918 C C . PRO A 1 109 ? -12.305 38.156 13.422 1 90.31 109 PRO A C 1
ATOM 920 O O . PRO A 1 109 ? -11.5 39.031 13.727 1 90.31 109 PRO A O 1
ATOM 923 N N . GLU A 1 110 ? -13.141 37.625 14.289 1 90.62 110 GLU A N 1
ATOM 924 C CA . GLU A 1 110 ? -13.211 38.062 15.672 1 90.62 110 GLU A CA 1
ATOM 925 C C . GLU A 1 110 ? -11.93 37.75 16.438 1 90.62 110 GLU A C 1
ATOM 927 O O . GLU A 1 110 ? -11.672 38.344 17.5 1 90.62 110 GLU A O 1
ATOM 932 N N . LEU A 1 111 ? -11.078 36.938 15.812 1 91.56 111 LEU A N 1
ATOM 933 C CA . LEU A 1 111 ? -9.859 36.531 16.5 1 91.56 111 LEU A CA 1
ATOM 934 C C . LEU A 1 111 ? -8.641 37.219 15.898 1 91.56 111 LEU A C 1
ATOM 936 O O . LEU A 1 111 ? -7.504 36.812 16.125 1 91.56 111 LEU A O 1
ATOM 940 N N . GLU A 1 112 ? -8.852 38.281 15.188 1 92.94 112 GLU A N 1
ATOM 941 C CA . GLU A 1 112 ? -7.781 39 14.508 1 92.94 112 GLU A CA 1
ATOM 942 C C . GLU A 1 112 ? -6.734 39.5 15.508 1 92.94 112 GLU A C 1
ATOM 944 O O . GLU A 1 112 ? -5.539 39.531 15.203 1 92.94 112 GLU A O 1
ATOM 949 N N . LYS A 1 113 ? -7.094 39.938 16.641 1 93.44 113 LYS A N 1
ATOM 950 C CA . LYS A 1 113 ? -6.191 40.5 17.656 1 93.44 113 LYS A CA 1
ATOM 951 C C . LYS A 1 113 ? -5.242 39.406 18.188 1 93.44 113 LYS A C 1
ATOM 953 O O . LYS A 1 113 ? -4.184 39.75 18.734 1 93.44 113 LYS A O 1
ATOM 958 N N . ASP A 1 114 ? -5.613 38.188 17.984 1 94.5 114 ASP A N 1
ATOM 959 C CA . ASP A 1 114 ? -4.816 37.062 18.5 1 94.5 114 ASP A CA 1
ATOM 960 C C . ASP A 1 114 ? -3.801 36.594 17.469 1 94.5 114 ASP A C 1
ATOM 962 O O . ASP A 1 114 ? -3.033 35.656 17.719 1 94.5 114 ASP A O 1
ATOM 966 N N . ARG A 1 115 ? -3.742 37.25 16.359 1 95.12 115 ARG A N 1
ATOM 967 C CA . ARG A 1 115 ? -2.877 36.812 15.266 1 95.12 115 ARG A CA 1
ATOM 968 C C . ARG A 1 115 ? -1.449 37.312 15.461 1 95.12 115 ARG A C 1
ATOM 970 O O . ARG A 1 115 ? -0.995 38.188 14.75 1 95.12 115 ARG A O 1
ATOM 977 N N . ASP A 1 116 ? -0.824 36.656 16.328 1 95.19 116 ASP A N 1
ATOM 978 C CA . ASP A 1 116 ? 0.583 36.938 16.625 1 95.19 116 ASP A CA 1
ATOM 979 C C . ASP A 1 116 ? 1.442 35.719 16.281 1 95.19 116 ASP A C 1
ATOM 981 O O . ASP A 1 116 ? 1.501 34.75 17.047 1 95.19 116 ASP A O 1
ATOM 985 N N . GLU A 1 117 ? 2.051 35.781 15.188 1 96.75 117 GLU A N 1
ATOM 986 C CA . GLU A 1 117 ? 2.787 34.625 14.641 1 96.75 117 GLU A CA 1
ATOM 987 C C . GLU A 1 117 ? 3.883 34.188 15.602 1 96.75 117 GLU A C 1
ATOM 989 O O . GLU A 1 117 ? 4.027 32.969 15.859 1 96.75 117 GLU A O 1
ATOM 994 N N . ASN A 1 118 ? 4.68 35.125 16.062 1 96.62 118 ASN A N 1
ATOM 995 C CA . ASN A 1 118 ? 5.781 34.781 16.969 1 96.62 118 ASN A CA 1
ATOM 996 C C . ASN A 1 118 ? 5.281 34.156 18.266 1 96.62 118 ASN A C 1
ATOM 998 O O . ASN A 1 118 ? 5.875 33.219 18.766 1 96.62 118 ASN A O 1
ATOM 1002 N N . LYS A 1 119 ? 4.25 34.688 18.766 1 96.5 119 LYS A N 1
ATOM 1003 C CA . LYS A 1 119 ? 3.664 34.156 20 1 96.5 119 LYS A CA 1
ATOM 1004 C C . LYS A 1 119 ? 3.248 32.719 19.828 1 96.5 119 LYS A C 1
ATOM 1006 O O . LYS A 1 119 ? 3.686 31.844 20.578 1 96.5 119 LYS A O 1
ATOM 1011 N N . HIS A 1 120 ? 2.457 32.469 18.828 1 96.69 120 HIS A N 1
ATOM 1012 C CA . HIS A 1 120 ? 1.93 31.109 18.625 1 96.69 120 HIS A CA 1
ATOM 1013 C C . HIS A 1 120 ? 3.039 30.141 18.25 1 96.69 120 HIS A C 1
ATOM 1015 O O . HIS A 1 120 ? 3.018 28.969 18.656 1 96.69 120 HIS A O 1
ATOM 1021 N N . HIS A 1 121 ? 3.969 30.562 17.484 1 97.69 121 HIS A N 1
ATOM 1022 C CA . HIS A 1 121 ? 5.113 29.734 17.125 1 97.69 121 HIS A CA 1
ATOM 1023 C C . HIS A 1 121 ? 5.906 29.328 18.359 1 97.69 121 HIS A C 1
ATOM 1025 O O . HIS A 1 121 ? 6.262 28.156 18.516 1 97.69 121 HIS A O 1
ATOM 1031 N N . SER A 1 122 ? 6.141 30.266 19.203 1 97.19 122 SER A N 1
ATOM 1032 C CA . SER A 1 122 ? 6.902 30.016 20.422 1 97.19 122 SER A CA 1
ATOM 1033 C C . SER A 1 122 ? 6.164 29.047 21.344 1 97.19 122 SER A C 1
ATOM 1035 O O . SER A 1 122 ? 6.773 28.172 21.953 1 97.19 122 SER A O 1
ATOM 1037 N N . ILE A 1 123 ? 4.895 29.234 21.453 1 97.62 123 ILE A N 1
ATOM 1038 C CA . ILE A 1 123 ? 4.094 28.359 22.297 1 97.62 123 ILE A CA 1
ATOM 1039 C C . ILE A 1 123 ? 4.117 26.938 21.734 1 97.62 123 ILE A C 1
ATOM 1041 O O . ILE A 1 123 ? 4.293 25.969 22.469 1 97.62 123 ILE A O 1
ATOM 1045 N N . ALA A 1 124 ? 3.959 26.844 20.438 1 98.12 124 ALA A N 1
ATOM 1046 C CA . ALA A 1 124 ? 3.977 25.531 19.797 1 98.12 124 ALA A CA 1
ATOM 1047 C C . ALA A 1 124 ? 5.289 24.797 20.062 1 98.12 124 ALA A C 1
ATOM 1049 O O . ALA A 1 124 ? 5.289 23.625 20.422 1 98.12 124 ALA A O 1
ATOM 1050 N N . LYS A 1 125 ? 6.367 25.5 19.938 1 97.94 125 LYS A N 1
ATOM 1051 C CA . LYS A 1 125 ? 7.684 24.922 20.172 1 97.94 125 LYS A CA 1
ATOM 1052 C C . LYS A 1 125 ? 7.82 24.453 21.625 1 97.94 125 LYS A C 1
ATOM 1054 O O . LYS A 1 125 ? 8.352 23.359 21.875 1 97.94 125 LYS A O 1
ATOM 1059 N N . ARG A 1 126 ? 7.383 25.25 22.516 1 98 126 ARG A N 1
ATOM 1060 C CA . ARG A 1 126 ? 7.441 24.891 23.922 1 98 126 ARG A CA 1
ATOM 1061 C C . ARG A 1 126 ? 6.602 23.656 24.203 1 98 126 ARG A C 1
ATOM 1063 O O . ARG A 1 126 ? 7.02 22.781 24.969 1 98 126 ARG A O 1
ATOM 1070 N N . MET A 1 127 ? 5.387 23.609 23.609 1 98.31 127 MET A N 1
ATOM 1071 C CA . MET A 1 127 ? 4.504 22.469 23.812 1 98.31 127 MET A CA 1
ATOM 1072 C C . MET A 1 127 ? 5.105 21.203 23.234 1 98.31 127 MET A C 1
ATOM 1074 O O . MET A 1 127 ? 4.93 20.109 23.781 1 98.31 127 MET A O 1
ATOM 1078 N N . ILE A 1 128 ? 5.781 21.328 22.109 1 98.31 128 ILE A N 1
ATOM 1079 C CA . ILE A 1 128 ? 6.484 20.188 21.531 1 98.31 128 ILE A CA 1
ATOM 1080 C C . ILE A 1 128 ? 7.539 19.672 22.5 1 98.31 128 ILE A C 1
ATOM 1082 O O . ILE A 1 128 ? 7.648 18.469 22.734 1 98.31 128 ILE A O 1
ATOM 1086 N N . GLU A 1 129 ? 8.273 20.562 23.094 1 98.06 129 GLU A N 1
ATOM 1087 C CA . GLU A 1 129 ? 9.32 20.219 24.062 1 98.06 129 GLU A CA 1
ATOM 1088 C C . GLU A 1 129 ? 8.742 19.484 25.266 1 98.06 129 GLU A C 1
ATOM 1090 O O . GLU A 1 129 ? 9.391 18.609 25.844 1 98.06 129 GLU A O 1
ATOM 1095 N N . LYS A 1 130 ? 7.547 19.844 25.594 1 97.5 130 LYS A N 1
ATOM 1096 C CA . LYS A 1 130 ? 6.914 19.281 26.781 1 97.5 130 LYS A CA 1
ATOM 1097 C C . LYS A 1 130 ? 6.184 17.984 26.469 1 97.5 130 LYS A C 1
ATOM 1099 O O . LYS A 1 130 ? 5.641 17.328 27.359 1 97.5 130 LYS A O 1
ATOM 1104 N N . GLY A 1 131 ? 6.105 17.641 25.219 1 97.19 131 GLY A N 1
ATOM 1105 C CA . GLY A 1 131 ? 5.469 16.391 24.828 1 97.19 131 GLY A CA 1
ATOM 1106 C C . GLY A 1 131 ? 4.016 16.578 24.438 1 97.19 131 GLY A C 1
ATOM 1107 O O . GLY A 1 131 ? 3.305 15.594 24.203 1 97.19 131 GLY A O 1
ATOM 1108 N N . GLY A 1 132 ? 3.562 17.797 24.391 1 96.38 132 GLY A N 1
ATOM 1109 C CA . GLY A 1 132 ? 2.199 18.109 23.984 1 96.38 132 GLY A CA 1
ATOM 1110 C C . GLY A 1 132 ? 1.337 18.625 25.125 1 96.38 132 GLY A C 1
ATOM 1111 O O . GLY A 1 132 ? 1.643 18.391 26.297 1 96.38 132 GLY A O 1
ATOM 1112 N N . ARG A 1 133 ? 0.336 19.297 24.766 1 95.25 133 ARG A N 1
ATOM 1113 C CA . ARG A 1 133 ? -0.633 19.797 25.734 1 95.25 133 ARG A CA 1
ATOM 1114 C C . ARG A 1 133 ? -1.665 18.719 26.078 1 95.25 133 ARG A C 1
ATOM 1116 O O . ARG A 1 133 ? -2.188 18.688 27.188 1 95.25 133 ARG A O 1
ATOM 1123 N N . ARG A 1 134 ? -1.964 17.875 25.141 1 96.06 134 ARG A N 1
ATOM 1124 C CA . ARG A 1 134 ? -2.916 16.766 25.281 1 96.06 134 ARG A CA 1
ATOM 1125 C C . ARG A 1 134 ? -2.27 15.438 24.922 1 96.06 134 ARG A C 1
ATOM 1127 O O . ARG A 1 134 ? -1.132 15.398 24.453 1 96.06 134 ARG A O 1
ATOM 1134 N N . ASP A 1 135 ? -3.047 14.406 25.234 1 96.69 135 ASP A N 1
ATOM 1135 C CA . ASP A 1 135 ? -2.572 13.078 24.844 1 96.69 135 ASP A CA 1
ATOM 1136 C C . ASP A 1 135 ? -2.391 12.969 23.328 1 96.69 135 ASP A C 1
ATOM 1138 O O . ASP A 1 135 ? -3.197 13.508 22.562 1 96.69 135 ASP A O 1
ATOM 1142 N N . ILE A 1 136 ? -1.338 12.305 23.016 1 98.12 136 ILE A N 1
ATOM 1143 C CA . ILE A 1 136 ? -1.003 12.102 21.609 1 98.12 136 ILE A CA 1
ATOM 1144 C C . ILE A 1 136 ? -1.439 10.703 21.172 1 98.12 136 ILE A C 1
ATOM 1146 O O . ILE A 1 136 ? -1.138 9.719 21.844 1 98.12 136 ILE A O 1
ATOM 1150 N N . PHE A 1 137 ? -2.164 10.641 20.047 1 97.94 137 PHE A N 1
ATOM 1151 C CA . PHE A 1 137 ? -2.582 9.352 19.516 1 97.94 137 PHE A CA 1
ATOM 1152 C C . PHE A 1 137 ? -2.168 9.227 18.047 1 97.94 137 PHE A C 1
ATOM 1154 O O . PHE A 1 137 ? -2.266 10.188 17.281 1 97.94 137 PHE A O 1
ATOM 1161 N N . LEU A 1 138 ? -1.735 8.047 17.688 1 98.44 138 LEU A N 1
ATOM 1162 C CA . LEU A 1 138 ? -1.312 7.777 16.312 1 98.44 138 LEU A CA 1
ATOM 1163 C C . LEU A 1 138 ? -2.434 7.113 15.523 1 98.44 138 LEU A C 1
ATOM 1165 O O . LEU A 1 138 ? -2.41 5.902 15.297 1 98.44 138 LEU A O 1
ATOM 1169 N N . GLY A 1 139 ? -3.379 7.922 14.977 1 95.81 139 GLY A N 1
ATOM 1170 C CA . GLY A 1 139 ? -4.496 7.465 14.164 1 95.81 139 GLY A CA 1
ATOM 1171 C C . GLY A 1 139 ? -5.746 7.184 14.977 1 95.81 139 GLY A C 1
ATOM 1172 O O . GLY A 1 139 ? -6.816 7.719 14.68 1 95.81 139 GLY A O 1
ATOM 1173 N N . THR A 1 140 ? -5.57 6.332 16.031 1 92.94 140 THR A N 1
ATOM 1174 C CA . THR A 1 140 ? -6.695 5.969 16.891 1 92.94 140 THR A CA 1
ATOM 1175 C C . THR A 1 140 ? -6.309 6.074 18.359 1 92.94 140 THR A C 1
ATOM 1177 O O . THR A 1 140 ? -5.121 6.078 18.703 1 92.94 140 THR A O 1
ATOM 1180 N N . ARG A 1 141 ? -7.332 6.043 19.156 1 92.38 141 ARG A N 1
ATOM 1181 C CA . ARG A 1 141 ? -7.129 6.324 20.578 1 92.38 141 ARG A CA 1
ATOM 1182 C C . ARG A 1 141 ? -6.367 5.195 21.266 1 92.38 141 ARG A C 1
ATOM 1184 O O . ARG A 1 141 ? -5.77 5.395 22.328 1 92.38 141 ARG A O 1
ATOM 1191 N N . GLU A 1 142 ? -6.375 4.051 20.734 1 93 142 GLU A N 1
ATOM 1192 C CA . GLU A 1 142 ? -5.688 2.922 21.359 1 93 142 GLU A CA 1
ATOM 1193 C C . GLU A 1 142 ? -4.199 2.928 21.016 1 93 142 GLU A C 1
ATOM 1195 O O . GLU A 1 142 ? -3.432 2.129 21.547 1 93 142 GLU A O 1
ATOM 1200 N N . CYS A 1 143 ? -3.848 3.861 20.203 1 97.5 143 CYS A N 1
ATOM 1201 C CA . CYS A 1 143 ? -2.449 3.961 19.797 1 97.5 143 CYS A CA 1
ATOM 1202 C C . CYS A 1 143 ? -1.795 5.203 20.391 1 97.5 143 CYS A C 1
ATOM 1204 O O . CYS A 1 143 ? -1.696 6.234 19.734 1 97.5 143 CYS A O 1
ATOM 1206 N N . GLN A 1 144 ? -1.278 5.035 21.578 1 98.06 144 GLN A N 1
ATOM 1207 C CA . GLN A 1 144 ? -0.63 6.141 22.281 1 98.06 144 GLN A CA 1
ATOM 1208 C C . GLN A 1 144 ? 0.715 6.48 21.641 1 98.06 144 GLN A C 1
ATOM 1210 O O . GLN A 1 144 ? 1.471 5.582 21.266 1 98.06 144 GLN A O 1
ATOM 1215 N N . GLY A 1 145 ? 0.955 7.734 21.5 1 98.56 145 GLY A N 1
ATOM 1216 C CA . GLY A 1 145 ? 2.225 8.203 20.953 1 98.56 145 GLY A CA 1
ATOM 1217 C C . GLY A 1 145 ? 2.863 9.289 21.797 1 98.56 145 GLY A C 1
ATOM 1218 O O . GLY A 1 145 ? 2.299 9.711 22.812 1 98.56 145 GLY A O 1
ATOM 1219 N N . TYR A 1 146 ? 4.035 9.695 21.391 1 98.81 146 TYR A N 1
ATOM 1220 C CA . TYR A 1 146 ? 4.828 10.711 22.078 1 98.81 146 TYR A CA 1
ATOM 1221 C C . TYR A 1 146 ? 5.469 11.664 21.078 1 98.81 146 TYR A C 1
ATOM 1223 O O . TYR A 1 146 ? 5.848 11.258 19.984 1 98.81 146 TYR A O 1
ATOM 1231 N N . VAL A 1 147 ? 5.559 12.93 21.531 1 98.75 147 VAL A N 1
ATOM 1232 C CA . VAL A 1 147 ? 6.133 13.961 20.672 1 98.75 147 VAL A CA 1
ATOM 1233 C C . VAL A 1 147 ? 7.391 14.531 21.312 1 98.75 147 VAL A C 1
ATOM 1235 O O . VAL A 1 147 ? 7.441 14.719 22.531 1 98.75 147 VAL A O 1
ATOM 1238 N N . GLU A 1 148 ? 8.414 14.781 20.531 1 98.56 148 GLU A N 1
ATOM 1239 C CA . GLU A 1 148 ? 9.664 15.414 20.938 1 98.56 148 GLU A CA 1
ATOM 1240 C C . GLU A 1 148 ? 10.203 16.344 19.859 1 98.56 148 GLU A C 1
ATOM 1242 O O . GLU A 1 148 ? 9.906 16.141 18.672 1 98.56 148 GLU A O 1
ATOM 1247 N N . PRO A 1 149 ? 10.938 17.312 20.312 1 98.25 149 PRO A N 1
ATOM 1248 C CA . PRO A 1 149 ? 11.594 18.125 19.281 1 98.25 149 PRO A CA 1
ATOM 1249 C C . PRO A 1 149 ? 12.609 17.328 18.469 1 98.25 149 PRO A C 1
ATOM 1251 O O . PRO A 1 149 ? 13.172 16.359 18.953 1 98.25 149 PRO A O 1
ATOM 1254 N N . CYS A 1 150 ? 12.773 17.719 17.25 1 98.19 150 CYS A N 1
ATOM 1255 C CA . CYS A 1 150 ? 13.797 17.109 16.406 1 98.19 150 CYS A CA 1
ATOM 1256 C C . CYS A 1 150 ? 14.227 18.062 15.289 1 98.19 150 CYS A C 1
ATOM 1258 O O . CYS A 1 150 ? 13.617 19.109 15.094 1 98.19 150 CYS A O 1
ATOM 1260 N N . THR A 1 151 ? 15.383 17.719 14.719 1 97.44 151 THR A N 1
ATOM 1261 C CA . THR A 1 151 ? 15.766 18.328 13.445 1 97.44 151 THR A CA 1
ATOM 1262 C C . THR A 1 151 ? 15.352 17.438 12.281 1 97.44 151 THR A C 1
ATOM 1264 O O . THR A 1 151 ? 15.828 16.312 12.148 1 97.44 151 THR A O 1
ATOM 1267 N N . PHE A 1 152 ? 14.469 17.938 11.5 1 97.88 152 PHE A N 1
ATOM 1268 C CA . PHE A 1 152 ? 14.016 17.203 10.328 1 97.88 152 PHE A CA 1
ATOM 1269 C C . PHE A 1 152 ? 15.195 16.828 9.438 1 97.88 152 PHE A C 1
ATOM 1271 O O . PHE A 1 152 ? 15.961 17.703 9.023 1 97.88 152 PHE A O 1
ATOM 1278 N N . GLY A 1 153 ? 15.43 15.602 9.18 1 97 153 GLY A N 1
ATOM 1279 C CA . GLY A 1 153 ? 16.547 15.148 8.359 1 97 153 GLY A CA 1
ATOM 1280 C C . GLY A 1 153 ? 17.812 14.93 9.156 1 97 153 GLY A C 1
ATOM 1281 O O . GLY A 1 153 ? 18.844 14.555 8.594 1 97 153 GLY A O 1
ATOM 1282 N N . GLY A 1 154 ? 17.781 15.078 10.445 1 95.62 154 GLY A N 1
ATOM 1283 C CA . GLY A 1 154 ? 18.984 15.07 11.266 1 95.62 154 GLY A CA 1
ATOM 1284 C C . GLY A 1 154 ? 19.5 13.672 11.555 1 95.62 154 GLY A C 1
ATOM 1285 O O . GLY A 1 154 ? 20.688 13.477 11.781 1 95.62 154 GLY A O 1
ATOM 1286 N N . ASP A 1 155 ? 18.656 12.656 11.625 1 96.56 155 ASP A N 1
ATOM 1287 C CA . ASP A 1 155 ? 19 11.281 11.961 1 96.56 155 ASP A CA 1
ATOM 1288 C C . ASP A 1 155 ? 18.891 10.367 10.742 1 96.56 155 ASP A C 1
ATOM 1290 O O . ASP A 1 155 ? 18.125 10.656 9.82 1 96.56 155 ASP A O 1
ATOM 1294 N N . PRO A 1 156 ? 19.703 9.305 10.734 1 97.56 156 PRO A N 1
ATOM 1295 C CA . PRO A 1 156 ? 19.516 8.328 9.664 1 97.56 156 PRO A CA 1
ATOM 1296 C C . PRO A 1 156 ? 18.156 7.637 9.734 1 97.56 156 PRO A C 1
ATOM 1298 O O . PRO A 1 156 ? 17.656 7.348 10.828 1 97.56 156 PRO A O 1
ATOM 1301 N N . GLY A 1 157 ? 17.547 7.441 8.57 1 97.5 157 GLY A N 1
ATOM 1302 C CA . GLY A 1 157 ? 16.266 6.777 8.484 1 97.5 157 GLY A CA 1
ATOM 1303 C C . GLY A 1 157 ? 16.312 5.492 7.68 1 97.5 157 GLY A C 1
ATOM 1304 O O . GLY A 1 157 ? 17.234 5.281 6.887 1 97.5 157 GLY A O 1
ATOM 1305 N N . ALA A 1 158 ? 15.359 4.68 7.855 1 97.19 158 ALA A N 1
ATOM 1306 C CA . ALA A 1 158 ? 15.281 3.352 7.25 1 97.19 158 ALA A CA 1
ATOM 1307 C C . ALA A 1 158 ? 15.18 3.445 5.73 1 97.19 158 ALA A C 1
ATOM 1309 O O . ALA A 1 158 ? 15.477 2.48 5.023 1 97.19 158 ALA A O 1
ATOM 1310 N N . TYR A 1 159 ? 14.789 4.621 5.176 1 97.81 159 TYR A N 1
ATOM 1311 C CA . TYR A 1 159 ? 14.492 4.707 3.75 1 97.81 159 TYR A CA 1
ATOM 1312 C C . TYR A 1 159 ? 15.398 5.723 3.066 1 97.81 159 TYR A C 1
ATOM 1314 O O . TYR A 1 159 ? 15.078 6.219 1.984 1 97.81 159 TYR A O 1
ATOM 1322 N N . ASP A 1 160 ? 16.484 6.039 3.701 1 97.44 160 ASP A N 1
ATOM 1323 C CA . ASP A 1 160 ? 17.422 7.02 3.16 1 97.44 160 ASP A CA 1
ATOM 1324 C C . ASP A 1 160 ? 17.938 6.59 1.787 1 97.44 160 ASP A C 1
ATOM 1326 O O . ASP A 1 160 ? 18.219 7.434 0.932 1 97.44 160 ASP A O 1
ATOM 1330 N N . ASP A 1 161 ? 17.984 5.262 1.564 1 95.44 161 ASP A N 1
ATOM 1331 C CA . ASP A 1 161 ? 18.547 4.746 0.32 1 95.44 161 ASP A CA 1
ATOM 1332 C C . ASP A 1 161 ? 17.453 4.352 -0.661 1 95.44 161 ASP A C 1
ATOM 1334 O O . ASP A 1 161 ? 17.734 3.803 -1.729 1 95.44 161 ASP A O 1
ATOM 1338 N N . CYS A 1 162 ? 16.234 4.555 -0.307 1 95.75 162 CYS A N 1
ATOM 1339 C CA . CYS A 1 162 ? 15.109 4.285 -1.187 1 95.75 162 CYS A CA 1
ATOM 1340 C C . CYS A 1 162 ? 14.766 5.508 -2.025 1 95.75 162 CYS A C 1
ATOM 1342 O O . CYS A 1 162 ? 14.266 6.504 -1.501 1 95.75 162 CYS A O 1
ATOM 1344 N N . SER A 1 163 ? 15.047 5.488 -3.316 1 96.25 163 SER A N 1
ATOM 1345 C CA . SER A 1 163 ? 14.867 6.656 -4.172 1 96.25 163 SER A CA 1
ATOM 1346 C C . SER A 1 163 ? 13.414 7.113 -4.188 1 96.25 163 SER A C 1
ATOM 1348 O O . SER A 1 163 ? 13.133 8.297 -4.016 1 96.25 163 SER A O 1
ATOM 1350 N N . GLU A 1 164 ? 12.523 6.172 -4.426 1 97.75 164 GLU A N 1
ATOM 1351 C CA . GLU A 1 164 ? 11.102 6.496 -4.512 1 97.75 164 GLU A CA 1
ATOM 1352 C C . GLU A 1 164 ? 10.242 5.293 -4.156 1 97.75 164 GLU A C 1
ATOM 1354 O O . GLU A 1 164 ? 10.555 4.164 -4.539 1 97.75 164 GLU A O 1
ATOM 1359 N N . LEU A 1 165 ? 9.227 5.52 -3.434 1 98 165 LEU A N 1
ATOM 1360 C CA . LEU A 1 165 ? 8.234 4.5 -3.121 1 98 165 LEU A CA 1
ATOM 1361 C C . LEU A 1 165 ? 6.824 5.086 -3.154 1 98 165 LEU A C 1
ATOM 1363 O O . LEU A 1 165 ? 6.508 6 -2.391 1 98 165 LEU A O 1
ATOM 1367 N N . ALA A 1 166 ? 5.996 4.547 -4.062 1 95.94 166 ALA A N 1
ATOM 1368 C CA . ALA A 1 166 ? 4.609 4.988 -4.191 1 95.94 166 ALA A CA 1
ATOM 1369 C C . ALA A 1 166 ? 3.676 4.129 -3.346 1 95.94 166 ALA A C 1
ATOM 1371 O O . ALA A 1 166 ? 3.871 2.916 -3.232 1 95.94 166 ALA A O 1
ATOM 1372 N N . PHE A 1 167 ? 2.615 4.758 -2.812 1 95.19 167 PHE A N 1
ATOM 1373 C CA . PHE A 1 167 ? 1.748 4.051 -1.875 1 95.19 167 PHE A CA 1
ATOM 1374 C C . PHE A 1 167 ? 0.338 3.916 -2.438 1 95.19 167 PHE A C 1
ATOM 1376 O O . PHE A 1 167 ? -0.576 3.477 -1.737 1 95.19 167 PHE A O 1
ATOM 1383 N N . GLY A 1 168 ? 0.101 4.332 -3.662 1 88.5 168 GLY A N 1
ATOM 1384 C CA . GLY A 1 168 ? -1.24 4.309 -4.223 1 88.5 168 GLY A CA 1
ATOM 1385 C C . GLY A 1 168 ? -2.141 5.391 -3.664 1 88.5 168 GLY A C 1
ATOM 1386 O O . GLY A 1 168 ? -1.659 6.375 -3.096 1 88.5 168 GLY A O 1
ATOM 1387 N N . THR A 1 169 ? -3.465 5.188 -3.869 1 87.88 169 THR A N 1
ATOM 1388 C CA . THR A 1 169 ? -4.426 6.195 -3.43 1 87.88 169 THR A CA 1
ATOM 1389 C C . THR A 1 169 ? -4.688 6.074 -1.932 1 87.88 169 THR A C 1
ATOM 1391 O O . THR A 1 169 ? -4.941 4.98 -1.426 1 87.88 169 THR A O 1
ATOM 1394 N N . MET A 1 170 ? -4.613 7.188 -1.293 1 92.38 170 MET A N 1
ATOM 1395 C CA . MET A 1 170 ? -4.859 7.23 0.146 1 92.38 170 MET A CA 1
ATOM 1396 C C . MET A 1 170 ? -5.773 8.391 0.509 1 92.38 170 MET A C 1
ATOM 1398 O O . MET A 1 170 ? -5.82 9.398 -0.204 1 92.38 170 MET A O 1
ATOM 1402 N N . PHE A 1 171 ? -6.449 8.18 1.598 1 92.25 171 PHE A N 1
ATOM 1403 C CA . PHE A 1 171 ? -7.168 9.273 2.24 1 92.25 171 PHE A CA 1
ATOM 1404 C C . PHE A 1 171 ? -6.203 10.375 2.676 1 92.25 171 PHE A C 1
ATOM 1406 O O . PHE A 1 171 ? -5.156 10.094 3.262 1 92.25 171 PHE A O 1
ATOM 1413 N N . HIS A 1 172 ? -6.508 11.562 2.299 1 96.31 172 HIS A N 1
ATOM 1414 C CA . HIS A 1 172 ? -5.711 12.719 2.672 1 96.31 172 HIS A CA 1
ATOM 1415 C C . HIS A 1 172 ? -6.258 13.391 3.93 1 96.31 172 HIS A C 1
ATOM 1417 O O . HIS A 1 172 ? -5.531 13.578 4.906 1 96.31 172 HIS A O 1
ATOM 1423 N N . GLY A 1 173 ? -7.449 13.703 3.875 1 93.81 173 GLY A N 1
ATOM 1424 C CA . GLY A 1 173 ? -8.117 14.398 4.965 1 93.81 173 GLY A CA 1
ATOM 1425 C C . GLY A 1 173 ? -9.539 14.812 4.621 1 93.81 173 GLY A C 1
ATOM 1426 O O . GLY A 1 173 ? -10.039 14.492 3.545 1 93.81 173 GLY A O 1
ATOM 1427 N N . PHE A 1 174 ? -10.195 15.547 5.574 1 89.38 174 PHE A N 1
ATOM 1428 C CA . PHE A 1 174 ? -11.547 16.047 5.367 1 89.38 174 PHE A CA 1
ATOM 1429 C C . PHE A 1 174 ? -11.539 17.562 5.176 1 89.38 174 PHE A C 1
ATOM 1431 O O . PHE A 1 174 ? -10.648 18.25 5.672 1 89.38 174 PHE A O 1
ATOM 1438 N N . THR A 1 175 ? -12.438 17.891 4.398 1 86.81 175 THR A N 1
ATOM 1439 C CA . THR A 1 175 ? -12.836 19.281 4.375 1 86.81 175 THR A CA 1
ATOM 1440 C C . THR A 1 175 ? -14.219 19.469 5 1 86.81 175 THR A C 1
ATOM 1442 O O . THR A 1 175 ? -15.203 18.906 4.512 1 86.81 175 THR A O 1
ATOM 1445 N N . TYR A 1 176 ? -14.18 20.234 5.98 1 81.56 176 TYR A N 1
ATOM 1446 C CA . TYR A 1 176 ? -15.43 20.438 6.715 1 81.56 176 TYR A CA 1
ATOM 1447 C C . TYR A 1 176 ? -16.25 21.562 6.109 1 81.56 176 TYR A C 1
ATOM 1449 O O . TYR A 1 176 ? -15.703 22.453 5.441 1 81.56 176 TYR A O 1
ATOM 1457 N N . PRO A 1 177 ? -17.562 21.594 6.406 1 75.38 177 PRO A N 1
ATOM 1458 C CA . PRO A 1 177 ? -18.453 22.594 5.809 1 75.38 177 PRO A CA 1
ATOM 1459 C C . PRO A 1 177 ? -18 24.016 6.082 1 75.38 177 PRO A C 1
ATOM 1461 O O . PRO A 1 177 ? -18.125 24.891 5.211 1 75.38 177 PRO A O 1
ATOM 1464 N N . ASP A 1 178 ? -17.562 24.188 7.215 1 67.88 178 ASP A N 1
ATOM 1465 C CA . ASP A 1 178 ? -17.172 25.547 7.59 1 67.88 178 ASP A CA 1
ATOM 1466 C C . ASP A 1 178 ? -15.852 25.953 6.934 1 67.88 178 ASP A C 1
ATOM 1468 O O . ASP A 1 178 ? -15.5 27.125 6.898 1 67.88 178 ASP A O 1
ATOM 1472 N N . GLU A 1 179 ? -15.203 24.938 6.359 1 64.88 179 GLU A N 1
ATOM 1473 C CA . GLU A 1 179 ? -13.898 25.188 5.762 1 64.88 179 GLU A CA 1
ATOM 1474 C C . GLU A 1 179 ? -13.977 25.203 4.238 1 64.88 179 GLU A C 1
ATOM 1476 O O . GLU A 1 179 ? -12.969 25.047 3.557 1 64.88 179 GLU A O 1
ATOM 1481 N N . GLY A 1 180 ? -15.117 25.312 3.689 1 57.91 180 GLY A N 1
ATOM 1482 C CA . GLY A 1 180 ? -15.188 25.375 2.236 1 57.91 180 GLY A CA 1
ATOM 1483 C C . GLY A 1 180 ? -16 24.234 1.634 1 57.91 180 GLY A C 1
ATOM 1484 O O . GLY A 1 180 ? -15.992 24.047 0.417 1 57.91 180 GLY A O 1
ATOM 1485 N N . GLY A 1 181 ? -16.625 23.344 2.375 1 57.72 181 GLY A N 1
ATOM 1486 C CA . GLY A 1 181 ? -17.375 22.219 1.837 1 57.72 181 GLY A CA 1
ATOM 1487 C C . GLY A 1 181 ? -18.797 22.562 1.453 1 57.72 181 GLY A C 1
ATOM 1488 O O . GLY A 1 181 ? -19.656 21.688 1.384 1 57.72 181 GLY A O 1
ATOM 1489 N N . ASN A 1 182 ? -18.969 23.672 1.093 1 63.41 182 ASN A N 1
ATOM 1490 C CA . ASN A 1 182 ? -20.297 24.125 0.672 1 63.41 182 ASN A CA 1
ATOM 1491 C C . ASN A 1 182 ? -21.406 23.453 1.481 1 63.41 182 ASN A C 1
ATOM 1493 O O . ASN A 1 182 ? -22.359 22.922 0.914 1 63.41 182 ASN A O 1
ATOM 1497 N N . GLY A 1 183 ? -21.094 23.297 2.748 1 68.88 183 GLY A N 1
ATOM 1498 C CA . GLY A 1 183 ? -22.125 22.719 3.6 1 68.88 183 GLY A CA 1
ATOM 1499 C C . GLY A 1 183 ? -22.031 21.219 3.709 1 68.88 183 GLY A C 1
ATOM 1500 O O . GLY A 1 183 ? -22.812 20.578 4.426 1 68.88 183 GLY A O 1
ATOM 1501 N N . LYS A 1 184 ? -21.094 20.625 3.02 1 77.38 184 LYS A N 1
ATOM 1502 C CA . LYS A 1 184 ? -20.953 19.172 3.027 1 77.38 184 LYS A CA 1
ATOM 1503 C C . LYS A 1 184 ? -19.562 18.75 3.451 1 77.38 184 LYS A C 1
ATOM 1505 O O . LYS A 1 184 ? -18.594 19.516 3.279 1 77.38 184 LYS A O 1
ATOM 1510 N N . LEU A 1 185 ? -19.516 17.641 4.121 1 84 185 LEU A N 1
ATOM 1511 C CA . LEU A 1 185 ? -18.219 17.062 4.445 1 84 185 LEU A CA 1
ATOM 1512 C C . LEU A 1 185 ? -17.594 16.391 3.221 1 84 185 LEU A C 1
ATOM 1514 O O . LEU A 1 185 ? -18.266 15.625 2.523 1 84 185 LEU A O 1
ATOM 1518 N N . ILE A 1 186 ? -16.391 16.812 2.934 1 87.12 186 ILE A N 1
ATOM 1519 C CA . ILE A 1 186 ? -15.719 16.297 1.743 1 87.12 186 ILE A CA 1
ATOM 1520 C C . ILE A 1 186 ? -14.5 15.469 2.152 1 87.12 186 ILE A C 1
ATOM 1522 O O . ILE A 1 186 ? -13.664 15.938 2.932 1 87.12 186 ILE A O 1
ATOM 1526 N N . ALA A 1 187 ? -14.469 14.234 1.67 1 89.44 187 ALA A N 1
ATOM 1527 C CA . ALA A 1 187 ? -13.258 13.422 1.819 1 89.44 187 ALA A CA 1
ATOM 1528 C C . ALA A 1 187 ? -12.289 13.672 0.672 1 89.44 187 ALA A C 1
ATOM 1530 O O . ALA A 1 187 ? -12.68 13.656 -0.497 1 89.44 187 ALA A O 1
ATOM 1531 N N . ARG A 1 188 ? -11.031 13.938 1.007 1 92.94 188 ARG A N 1
ATOM 1532 C CA . ARG A 1 188 ? -9.992 14.18 0.009 1 92.94 188 ARG A CA 1
ATOM 1533 C C . ARG A 1 188 ? -9.047 12.984 -0.089 1 92.94 188 ARG A C 1
ATOM 1535 O O . ARG A 1 188 ? -8.672 12.398 0.928 1 92.94 188 ARG A O 1
ATOM 1542 N N . PHE A 1 189 ? -8.648 12.727 -1.3 1 91.06 189 PHE A N 1
ATOM 1543 C CA . PHE A 1 189 ? -7.711 11.641 -1.561 1 91.06 189 PHE A CA 1
ATOM 1544 C C . PHE A 1 189 ? -6.516 12.148 -2.36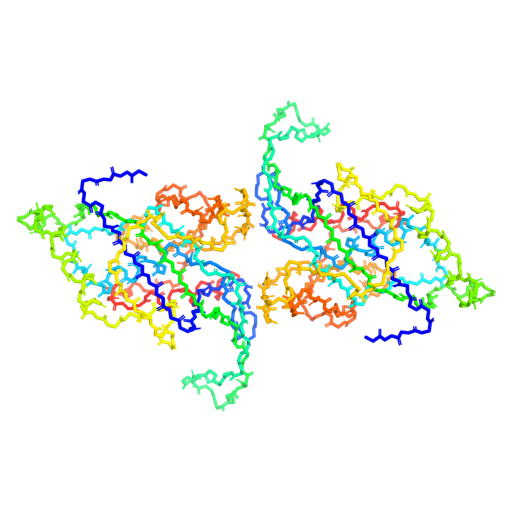3 1 91.06 189 PHE A C 1
ATOM 1546 O O . PHE A 1 189 ? -6.578 13.211 -2.975 1 91.06 189 PHE A O 1
ATOM 1553 N N . TRP A 1 190 ? -5.445 11.344 -2.295 1 92.25 190 TRP A N 1
ATOM 1554 C CA . TRP A 1 190 ? -4.23 11.688 -3.023 1 92.25 190 TRP A CA 1
ATOM 1555 C C . TRP A 1 190 ? -3.342 10.469 -3.215 1 92.25 190 TRP A C 1
ATOM 1557 O O . TRP A 1 190 ? -3.686 9.367 -2.777 1 92.25 190 TRP A O 1
ATOM 1567 N N . ASN A 1 191 ? -2.223 10.648 -3.914 1 91.5 191 ASN A N 1
ATOM 1568 C CA . ASN A 1 191 ? -1.264 9.586 -4.188 1 91.5 191 ASN A CA 1
ATOM 1569 C C . ASN A 1 191 ? 0.119 9.914 -3.635 1 91.5 191 ASN A C 1
ATOM 1571 O O . ASN A 1 191 ? 0.959 10.469 -4.344 1 91.5 191 ASN A O 1
ATOM 1575 N N . PRO A 1 192 ? 0.341 9.484 -2.428 1 96.38 192 PRO A N 1
ATOM 1576 C CA . PRO A 1 192 ? 1.622 9.852 -1.819 1 96.38 192 PRO A CA 1
ATOM 1577 C C . PRO A 1 192 ? 2.801 9.094 -2.424 1 96.38 192 PRO A C 1
ATOM 1579 O O . PRO A 1 192 ? 2.672 7.91 -2.758 1 96.38 192 PRO A O 1
ATOM 1582 N N . VAL A 1 193 ? 3.891 9.797 -2.506 1 97.06 193 VAL A N 1
ATOM 1583 C CA . VAL A 1 193 ? 5.164 9.234 -2.938 1 97.06 193 VAL A CA 1
ATOM 1584 C C . VAL A 1 193 ? 6.258 9.594 -1.932 1 97.06 193 VAL A C 1
ATOM 1586 O O . VAL A 1 193 ? 6.395 10.758 -1.545 1 97.06 193 VAL A O 1
ATOM 1589 N N . MET A 1 194 ? 6.918 8.547 -1.478 1 98.62 194 MET A N 1
ATOM 1590 C CA . MET A 1 194 ? 8.055 8.75 -0.587 1 98.62 194 MET A CA 1
ATOM 1591 C C . MET A 1 194 ? 9.359 8.828 -1.377 1 98.62 194 MET A C 1
ATOM 1593 O O . MET A 1 194 ? 9.633 7.969 -2.213 1 98.62 194 MET A O 1
ATOM 1597 N N . LYS A 1 195 ? 10.094 9.898 -1.154 1 98.25 195 LYS A N 1
ATOM 1598 C CA . LYS A 1 195 ? 11.43 10.055 -1.73 1 98.25 195 LYS A CA 1
ATOM 1599 C C . LYS A 1 195 ? 12.492 10.133 -0.64 1 98.25 195 LYS A C 1
ATOM 1601 O O . LYS A 1 195 ? 12.562 11.109 0.1 1 98.25 195 LYS A O 1
ATOM 1606 N N . ARG A 1 196 ? 13.273 9.07 -0.583 1 97.94 196 ARG A N 1
ATOM 1607 C CA . ARG A 1 196 ? 14.32 8.977 0.427 1 97.94 196 ARG A CA 1
ATOM 1608 C C . ARG A 1 196 ? 13.758 9.195 1.826 1 97.94 196 ARG A C 1
ATOM 1610 O O . ARG A 1 196 ? 14.273 10.023 2.588 1 97.94 196 ARG A O 1
ATOM 1617 N N . GLY A 1 197 ? 12.641 8.641 2.02 1 98.38 197 GLY A N 1
ATOM 1618 C CA . GLY A 1 197 ? 12.023 8.617 3.338 1 98.38 197 GLY A CA 1
ATOM 1619 C C . GLY A 1 197 ? 11.086 9.781 3.584 1 98.38 197 GLY A C 1
ATOM 1620 O O . GLY A 1 197 ? 10.367 9.797 4.586 1 98.38 197 GLY A O 1
ATOM 1621 N N . VAL A 1 198 ? 11.086 10.727 2.631 1 98.75 198 VAL A N 1
ATOM 1622 C CA . VAL A 1 198 ? 10.32 11.945 2.861 1 98.75 198 VAL A CA 1
ATOM 1623 C C . VAL A 1 198 ? 9.078 11.953 1.971 1 98.75 198 VAL A C 1
ATOM 1625 O O . VAL A 1 198 ? 9.148 11.594 0.793 1 98.75 198 VAL A O 1
ATOM 1628 N N . ILE A 1 199 ? 7.957 12.297 2.537 1 98.69 199 ILE A N 1
ATOM 1629 C CA . ILE A 1 199 ? 6.707 12.539 1.817 1 98.69 199 ILE A CA 1
ATOM 1630 C C . ILE A 1 199 ? 6.305 14 1.955 1 98.69 199 ILE A C 1
ATOM 1632 O O . ILE A 1 199 ? 6.113 14.5 3.068 1 98.69 199 ILE A O 1
ATOM 1636 N N . ASP A 1 200 ? 6.223 14.703 0.863 1 98.56 200 ASP A N 1
ATOM 1637 C CA . ASP A 1 200 ? 5.711 16.062 0.85 1 98.56 200 ASP A CA 1
ATOM 1638 C C . ASP A 1 200 ? 4.207 16.094 0.595 1 98.56 200 ASP A C 1
ATOM 1640 O O . ASP A 1 200 ? 3.74 15.617 -0.448 1 98.56 200 ASP A O 1
ATOM 1644 N N . PHE A 1 201 ? 3.514 16.609 1.52 1 98.31 201 PHE A N 1
ATOM 1645 C CA . PHE A 1 201 ? 2.061 16.641 1.388 1 98.31 201 PHE A CA 1
ATOM 1646 C C . PHE A 1 201 ? 1.623 17.797 0.497 1 98.31 201 PHE A C 1
ATOM 1648 O O . PHE A 1 201 ? 2.201 18.891 0.553 1 98.31 201 PHE A O 1
ATOM 1655 N N . ILE A 1 202 ? 0.618 17.547 -0.245 1 97.38 202 ILE A N 1
ATOM 1656 C CA . ILE A 1 202 ? -0.053 18.641 -0.922 1 97.38 202 ILE A CA 1
ATOM 1657 C C . ILE A 1 202 ? -1.053 19.297 0.027 1 97.38 202 ILE A C 1
ATOM 1659 O O . ILE A 1 202 ? -1.628 18.641 0.891 1 97.38 202 ILE A O 1
ATOM 1663 N N . PRO A 1 203 ? -1.187 20.578 -0.109 1 95.88 203 PRO A N 1
ATOM 1664 C CA . PRO A 1 203 ? -2.205 21.219 0.736 1 95.88 203 PRO A CA 1
ATOM 1665 C C . PRO A 1 203 ? -3.617 20.734 0.418 1 95.88 203 PRO A C 1
ATOM 1667 O O . PRO A 1 203 ? -3.883 20.281 -0.702 1 95.88 203 PRO A O 1
ATOM 1670 N N . PRO A 1 204 ? -4.531 20.828 1.36 1 94.44 204 PRO A N 1
ATOM 1671 C CA . PRO A 1 204 ? -5.898 20.344 1.174 1 94.44 204 PRO A CA 1
ATOM 1672 C C . PRO A 1 204 ? -6.559 20.906 -0.085 1 94.44 204 PRO A C 1
ATOM 1674 O O . PRO A 1 204 ? -7.266 20.172 -0.789 1 94.44 204 PRO A O 1
ATOM 1677 N N . GLY A 1 205 ? -6.289 22.094 -0.404 1 92.5 205 GLY A N 1
ATOM 1678 C CA . GLY A 1 205 ? -6.934 22.75 -1.534 1 92.5 205 GLY A CA 1
ATOM 1679 C C . GLY A 1 205 ? -6.461 22.219 -2.875 1 92.5 205 GLY A C 1
ATOM 1680 O O . GLY A 1 205 ? -7.098 22.469 -3.902 1 92.5 205 GLY A O 1
ATOM 1681 N N . GLU A 1 206 ? -5.422 21.438 -2.887 1 94.69 206 GLU A N 1
ATOM 1682 C CA . GLU A 1 206 ? -4.844 20.938 -4.133 1 94.69 206 GLU A CA 1
ATOM 1683 C C . GLU A 1 206 ? -5.238 19.484 -4.387 1 94.69 206 GLU A C 1
ATOM 1685 O O . GLU A 1 206 ? -4.859 18.906 -5.402 1 94.69 206 GLU A O 1
ATOM 1690 N N . CYS A 1 207 ? -6.008 18.922 -3.479 1 93.12 207 CYS A N 1
ATOM 1691 C CA . CYS A 1 207 ? -6.504 17.562 -3.705 1 93.12 207 CYS A CA 1
ATOM 1692 C C . CYS A 1 207 ? -7.559 17.547 -4.805 1 93.12 207 CYS A C 1
ATOM 1694 O O . CYS A 1 207 ? -8.586 18.219 -4.695 1 93.12 207 CYS A O 1
ATOM 1696 N N . THR A 1 208 ? -7.297 16.781 -5.816 1 87.31 208 THR A N 1
ATOM 1697 C CA . THR A 1 208 ? -8.203 16.781 -6.961 1 87.31 208 THR A CA 1
ATOM 1698 C C . THR A 1 208 ? -9.156 15.586 -6.898 1 87.31 208 THR A C 1
ATOM 1700 O O . THR A 1 208 ? -10.188 15.578 -7.562 1 87.31 208 THR A O 1
ATOM 1703 N N . PHE A 1 209 ? -8.812 14.609 -6.195 1 87.25 209 PHE A N 1
ATOM 1704 C CA . PHE A 1 209 ? -9.695 13.469 -5.988 1 87.25 209 PHE A CA 1
ATOM 1705 C C . PHE A 1 209 ? -10.477 13.617 -4.688 1 87.25 209 PHE A C 1
ATOM 1707 O O . PHE A 1 209 ? -9.914 13.5 -3.6 1 87.25 209 PHE A O 1
ATOM 1714 N N . THR A 1 210 ? -11.797 13.977 -4.891 1 88.5 210 THR A N 1
ATOM 1715 C CA . THR A 1 210 ? -12.609 14.234 -3.705 1 88.5 210 THR A CA 1
ATOM 1716 C C . THR A 1 210 ? -13.953 13.508 -3.801 1 88.5 210 THR A C 1
ATOM 1718 O O . THR A 1 210 ? -14.398 13.164 -4.895 1 88.5 210 THR A O 1
ATOM 1721 N N . ARG A 1 211 ? -14.461 13.227 -2.623 1 84.81 211 ARG A N 1
ATOM 1722 C CA . ARG A 1 211 ? -15.781 12.609 -2.52 1 84.81 211 ARG A CA 1
ATOM 1723 C C . ARG A 1 211 ? -16.625 13.305 -1.466 1 84.81 211 ARG A C 1
ATOM 1725 O O . ARG A 1 211 ? -16.188 13.5 -0.332 1 84.81 211 ARG A O 1
ATOM 1732 N N . GLU A 1 212 ? -17.844 13.641 -1.861 1 84 212 GLU A N 1
ATOM 1733 C CA . GLU A 1 212 ? -18.766 14.242 -0.9 1 84 212 GLU A CA 1
ATOM 1734 C C . GLU A 1 212 ? -19.391 13.18 0.004 1 84 212 GLU A C 1
ATOM 1736 O O . GLU A 1 212 ? -19.828 12.133 -0.472 1 84 212 GLU A O 1
ATOM 1741 N N . ILE A 1 213 ? -19.344 13.539 1.299 1 76.56 213 ILE A N 1
ATOM 1742 C CA . ILE A 1 213 ? -19.953 12.633 2.271 1 76.56 213 ILE A CA 1
ATOM 1743 C C . ILE A 1 213 ? -21.344 13.141 2.66 1 76.56 213 ILE A C 1
ATOM 1745 O O . ILE A 1 213 ? -21.469 14.242 3.193 1 76.56 213 ILE A O 1
ATOM 1749 N N . LYS A 1 214 ? -22.5 12.586 2.1 1 63.88 214 LYS A N 1
ATOM 1750 C CA . LYS A 1 214 ? -23.875 13.062 2.201 1 63.88 214 LYS A CA 1
ATOM 1751 C C . LYS A 1 214 ? -24.328 13.109 3.654 1 63.88 214 LYS A C 1
ATOM 1753 O O . LYS A 1 214 ? -25 14.062 4.07 1 63.88 214 LYS A O 1
ATOM 1758 N N . ASN A 1 215 ? -24.547 12.078 4.406 1 56.94 215 ASN A N 1
ATOM 1759 C CA . ASN A 1 215 ? -25.297 12.016 5.648 1 56.94 215 ASN A CA 1
ATOM 1760 C C . ASN A 1 215 ? -24.516 12.602 6.816 1 56.94 215 ASN A C 1
ATOM 1762 O O . ASN A 1 215 ? -24.531 12.055 7.922 1 56.94 215 ASN A O 1
ATOM 1766 N N . TYR A 1 216 ? -23.812 13.625 6.52 1 52.41 216 TYR A N 1
ATOM 1767 C CA . TYR A 1 216 ? -23.062 14.195 7.625 1 52.41 216 TYR A CA 1
ATOM 1768 C C . TYR A 1 216 ? -23.875 15.266 8.344 1 52.41 216 TYR A C 1
ATOM 1770 O O . TYR A 1 216 ? -24.344 16.219 7.711 1 52.41 216 TYR A O 1
ATOM 1778 N N . SER A 1 217 ? -24.625 14.852 9.43 1 48.12 217 SER A N 1
ATOM 1779 C CA . SER A 1 217 ? -25.203 15.883 10.281 1 48.12 217 SER A CA 1
ATOM 1780 C C . SER A 1 217 ? -24.125 16.719 10.953 1 48.12 217 SER A C 1
ATOM 1782 O O . SER A 1 217 ? -23.125 16.188 11.422 1 48.12 217 SER A O 1
ATOM 1784 N N . LEU A 1 218 ? -24.109 17.906 10.562 1 43.25 218 LEU A N 1
ATOM 1785 C CA . LEU A 1 218 ? -23.188 18.938 11.039 1 43.25 218 LEU A CA 1
ATOM 1786 C C . LEU A 1 218 ? -23.094 18.922 12.555 1 43.25 218 LEU A C 1
ATOM 1788 O O . LEU A 1 218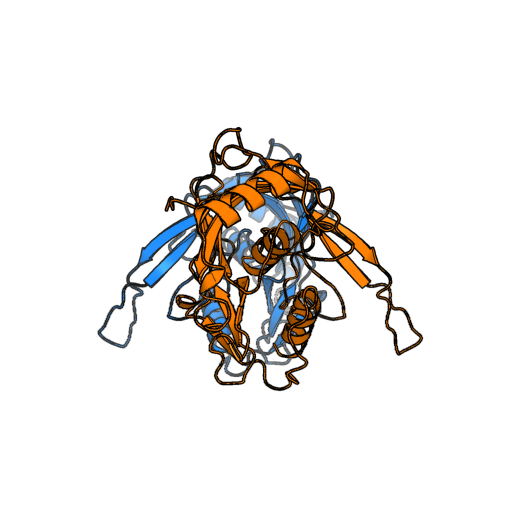 ? -23.922 19.516 13.242 1 43.25 218 LEU A O 1
ATOM 1792 N N . LYS A 1 219 ? -23 17.875 13.266 1 43 219 LYS A N 1
ATOM 1793 C CA . LYS A 1 219 ? -22.688 18.266 14.641 1 43 219 LYS A CA 1
ATOM 1794 C C . LYS A 1 219 ? -21.406 19.094 14.703 1 43 219 LYS A C 1
ATOM 1796 O O . LYS A 1 219 ? -20.5 18.922 13.883 1 43 219 LYS A O 1
ATOM 1801 N N . ARG A 1 220 ? -21.422 20.172 15.445 1 37.16 220 ARG A N 1
ATOM 1802 C CA . ARG A 1 220 ? -20.344 21.109 15.727 1 37.16 220 ARG A CA 1
ATOM 1803 C C . ARG A 1 220 ? -19.016 20.391 15.945 1 37.16 220 ARG A C 1
ATOM 1805 O O . ARG A 1 220 ? -18.953 19.422 16.703 1 37.16 220 ARG A O 1
ATOM 1812 N N . PHE A 1 221 ? -17.938 20.641 15.031 1 35.69 221 PHE A N 1
ATOM 1813 C CA . PHE A 1 221 ? -16.578 20.125 15.086 1 35.69 221 PHE A CA 1
ATOM 1814 C C . PHE A 1 221 ? -15.992 20.312 16.484 1 35.69 221 PHE A C 1
ATOM 1816 O O . PHE A 1 221 ? -15.883 21.422 16.984 1 35.69 221 PHE A O 1
ATOM 1823 N N . THR A 1 222 ? -16.344 19.406 17.375 1 37.25 222 THR A N 1
ATOM 1824 C CA . THR A 1 222 ? -15.523 19.5 18.578 1 37.25 222 THR A CA 1
ATOM 1825 C C . THR A 1 222 ? -14.164 18.844 18.344 1 37.25 222 THR A C 1
ATOM 1827 O O . THR A 1 222 ? -14.047 17.891 17.578 1 37.25 222 THR A O 1
ATOM 1830 N N . ILE A 1 223 ? -13.125 19.188 18.812 1 34.25 223 ILE A N 1
ATOM 1831 C CA . ILE A 1 223 ? -11.75 18.734 18.969 1 34.25 223 ILE A CA 1
ATOM 1832 C C . ILE A 1 223 ? -11.734 17.266 19.375 1 34.25 223 ILE A C 1
ATOM 1834 O O . ILE A 1 223 ? -12.438 16.859 20.297 1 34.25 223 ILE A O 1
ATOM 1838 N N . GLY A 1 224 ? -11.297 16.172 18.531 1 40.81 224 GLY A N 1
ATOM 1839 C CA . GLY A 1 224 ? -11.258 14.742 18.766 1 40.81 224 GLY A CA 1
ATOM 1840 C C . GLY A 1 224 ? -12.156 13.953 17.844 1 40.81 224 GLY A C 1
ATOM 1841 O O . GLY A 1 224 ? -12.141 12.719 17.844 1 40.81 224 GLY A O 1
ATOM 1842 N N . ASP A 1 225 ? -12.969 14.516 17.297 1 39.69 225 ASP A N 1
ATOM 1843 C CA . ASP A 1 225 ? -14.047 13.875 16.562 1 39.69 225 ASP A CA 1
ATOM 1844 C C . ASP A 1 225 ? -13.555 13.367 15.203 1 39.69 225 ASP A C 1
ATOM 1846 O O . ASP A 1 225 ? -14.32 12.773 14.438 1 39.69 225 ASP A O 1
ATOM 1850 N N . ASN A 1 226 ? -12.422 13.617 14.859 1 40.03 226 ASN A N 1
ATOM 1851 C CA . ASN A 1 226 ? -11.867 13.242 13.562 1 40.03 226 ASN A CA 1
ATOM 1852 C C . ASN A 1 226 ? -11.922 11.734 13.336 1 40.03 226 ASN A C 1
ATOM 1854 O O . ASN A 1 226 ? -12.102 11.281 12.203 1 40.03 226 ASN A O 1
ATOM 1858 N N . LEU A 1 227 ? -11.805 10.961 14.398 1 42.62 227 LEU A N 1
ATOM 1859 C CA . LEU A 1 227 ? -11.844 9.508 14.266 1 42.62 227 LEU A CA 1
ATOM 1860 C C . LEU A 1 227 ? -13.18 9.047 13.695 1 42.62 227 LEU A C 1
ATOM 1862 O O . LEU A 1 227 ? -13.234 8.117 12.891 1 42.62 227 LEU A O 1
ATOM 1866 N N . GLN A 1 228 ? -14.18 9.797 14.031 1 45.12 228 GLN A N 1
ATOM 1867 C CA . GLN A 1 228 ? -15.523 9.383 13.641 1 45.12 228 GLN A CA 1
ATOM 1868 C C . GLN A 1 228 ? -15.719 9.516 12.133 1 45.12 228 GLN A C 1
ATOM 1870 O O . GLN A 1 228 ? -16.359 8.656 11.508 1 45.12 228 GLN A O 1
ATOM 1875 N N . SER A 1 229 ? -15.016 10.422 11.664 1 44.94 229 SER A N 1
ATOM 1876 C CA . SER A 1 229 ? -15.297 10.742 10.266 1 44.94 229 SER A CA 1
ATOM 1877 C C . SER A 1 229 ? -14.703 9.695 9.328 1 44.94 229 SER A C 1
ATOM 1879 O O . SER A 1 229 ? -15.328 9.297 8.352 1 44.94 229 SER A O 1
ATOM 1881 N N . VAL A 1 230 ? -13.672 9.148 9.664 1 44.75 230 VAL A N 1
ATOM 1882 C CA . VAL A 1 230 ? -13.062 8.133 8.805 1 44.75 230 VAL A CA 1
ATOM 1883 C C . VAL A 1 230 ? -13.945 6.887 8.781 1 44.75 230 VAL A C 1
ATOM 1885 O O . VAL A 1 230 ? -14.078 6.234 7.738 1 44.75 230 VAL A O 1
ATOM 1888 N N . GLN A 1 231 ? -14.586 6.723 9.898 1 50.56 231 GLN A N 1
ATOM 1889 C CA . GLN A 1 231 ? -15.508 5.594 9.969 1 50.56 231 GLN A CA 1
ATOM 1890 C C . GLN A 1 231 ? -16.703 5.805 9.047 1 50.56 231 GLN A C 1
ATOM 1892 O O . GLN A 1 231 ? -17.141 4.875 8.359 1 50.56 231 GLN A O 1
ATOM 1897 N N . GLU A 1 232 ? -17.172 6.938 9.141 1 50.44 232 GLU A N 1
ATOM 1898 C CA . GLU A 1 232 ? -18.328 7.262 8.297 1 50.44 232 GLU A CA 1
ATOM 1899 C C . GLU A 1 232 ? -17.984 7.145 6.816 1 50.44 232 GLU A C 1
ATOM 1901 O O . GLU A 1 232 ? -18.797 6.688 6.016 1 50.44 232 GLU A O 1
ATOM 1906 N N . LEU A 1 233 ? -16.844 7.492 6.477 1 46.56 233 LEU A N 1
ATOM 1907 C CA . LEU A 1 233 ? -16.375 7.387 5.102 1 46.56 233 LEU A CA 1
ATOM 1908 C C . LEU A 1 233 ? -16.359 5.93 4.641 1 46.56 233 LEU A C 1
ATOM 1910 O O . LEU A 1 233 ? -16.75 5.629 3.512 1 46.56 233 LEU A O 1
ATOM 1914 N N . ALA A 1 234 ? -15.984 5.07 5.422 1 53.12 234 ALA A N 1
ATOM 1915 C CA . ALA A 1 234 ? -15.914 3.645 5.109 1 53.12 234 ALA A CA 1
ATOM 1916 C C . ALA A 1 234 ? -17.297 3.096 4.75 1 53.12 234 ALA A C 1
ATOM 1918 O O . ALA A 1 234 ? -17.422 2.234 3.877 1 53.12 234 ALA A O 1
ATOM 1919 N N . GLU A 1 235 ? -18.312 3.682 5.41 1 51.16 235 GLU A N 1
ATOM 1920 C CA . GLU A 1 235 ? -19.672 3.223 5.188 1 51.16 235 GLU A CA 1
ATOM 1921 C C . GLU A 1 235 ? -20.203 3.695 3.838 1 51.16 235 GLU A C 1
ATOM 1923 O O . GLU A 1 235 ? -21.109 3.074 3.266 1 51.16 235 GLU A O 1
ATOM 1928 N N . GLU A 1 236 ? -19.609 4.652 3.309 1 49.09 236 GLU A N 1
ATOM 1929 C CA . GLU A 1 236 ? -20.141 5.258 2.084 1 49.09 236 GLU A CA 1
ATOM 1930 C C . GLU A 1 236 ? -19.375 4.762 0.859 1 49.09 236 GLU A C 1
ATOM 1932 O O . GLU A 1 236 ? -19.891 4.797 -0.259 1 49.09 236 GLU A O 1
ATOM 1937 N N . ILE A 1 237 ? -18.266 4.363 1.004 1 49.66 237 ILE A N 1
ATOM 1938 C CA . ILE A 1 237 ? -17.484 3.938 -0.154 1 49.66 237 ILE A CA 1
ATOM 1939 C C . ILE A 1 237 ? -17.812 2.486 -0.493 1 49.66 237 ILE A C 1
ATOM 1941 O O . ILE A 1 237 ? -17.859 1.63 0.393 1 49.66 237 ILE A O 1
ATOM 1945 N N . MET B 1 1 ? 3.4 -24.828 1.787 1 69.69 1 MET B N 1
ATOM 1946 C CA . MET B 1 1 ? 3.102 -26.234 1.535 1 69.69 1 MET B CA 1
ATOM 1947 C C . MET B 1 1 ? 3.926 -26.766 0.366 1 69.69 1 MET B C 1
ATOM 1949 O O . MET B 1 1 ? 4.094 -26.078 -0.642 1 69.69 1 MET B O 1
ATOM 1953 N N . ILE B 1 2 ? 4.688 -27.812 0.646 1 81.19 2 ILE B N 1
ATOM 1954 C CA . ILE B 1 2 ? 5.547 -28.391 -0.39 1 81.19 2 ILE B CA 1
ATOM 1955 C C . ILE B 1 2 ? 4.863 -29.594 -1.021 1 81.19 2 ILE B C 1
ATOM 1957 O O . ILE B 1 2 ? 4.41 -30.5 -0.313 1 81.19 2 ILE B O 1
ATOM 1961 N N . PHE B 1 3 ? 4.637 -29.453 -2.303 1 88.44 3 PHE B N 1
ATOM 1962 C CA . PHE B 1 3 ? 4.059 -30.516 -3.098 1 88.44 3 PHE B CA 1
ATOM 1963 C C . PHE B 1 3 ? 5.145 -31.312 -3.816 1 88.44 3 PHE B C 1
ATOM 1965 O O . PHE B 1 3 ? 6.277 -30.844 -3.945 1 88.44 3 PHE B O 1
ATOM 1972 N N . ARG B 1 4 ? 4.777 -32.5 -4.285 1 87.25 4 ARG B N 1
ATOM 1973 C CA . ARG B 1 4 ? 5.719 -33.344 -5.012 1 87.25 4 ARG B CA 1
ATOM 1974 C C . ARG B 1 4 ? 6.188 -32.656 -6.297 1 87.25 4 ARG B C 1
ATOM 1976 O O . ARG B 1 4 ? 7.344 -32.812 -6.695 1 87.25 4 ARG B O 1
ATOM 1983 N N . ASN B 1 5 ? 5.348 -31.906 -6.867 1 95.81 5 ASN B N 1
ATOM 1984 C CA . ASN B 1 5 ? 5.684 -31.266 -8.141 1 95.81 5 ASN B CA 1
ATOM 1985 C C . ASN B 1 5 ? 5.969 -29.781 -7.969 1 95.81 5 ASN B C 1
ATOM 1987 O O . ASN B 1 5 ? 5.797 -29 -8.906 1 95.81 5 ASN B O 1
ATOM 1991 N N . THR B 1 6 ? 6.375 -29.422 -6.734 1 97.75 6 THR B N 1
ATOM 1992 C CA . THR B 1 6 ? 6.711 -28.016 -6.469 1 97.75 6 THR B CA 1
ATOM 1993 C C . THR B 1 6 ? 7.895 -27.578 -7.324 1 97.75 6 THR B C 1
ATOM 1995 O O . THR B 1 6 ? 8.867 -28.312 -7.477 1 97.75 6 THR B O 1
ATOM 1998 N N . VAL B 1 7 ? 7.762 -26.438 -7.918 1 98.31 7 VAL B N 1
ATOM 1999 C CA . VAL B 1 7 ? 8.891 -25.781 -8.578 1 98.31 7 VAL B CA 1
ATOM 2000 C C . VAL B 1 7 ? 9.258 -24.5 -7.824 1 98.31 7 VAL B C 1
ATOM 2002 O O . VAL B 1 7 ? 8.391 -23.859 -7.227 1 98.31 7 VAL B O 1
ATOM 2005 N N . GLU B 1 8 ? 10.516 -24.188 -7.832 1 98.44 8 GLU B N 1
ATOM 2006 C CA . GLU B 1 8 ? 11.062 -22.969 -7.266 1 98.44 8 GLU B CA 1
ATOM 2007 C C . GLU B 1 8 ? 11.93 -22.219 -8.281 1 98.44 8 GLU B C 1
ATOM 2009 O O . GLU B 1 8 ? 12.734 -22.844 -8.977 1 98.44 8 GLU B O 1
ATOM 2014 N N . PHE B 1 9 ? 11.75 -20.969 -8.359 1 98.69 9 PHE B N 1
ATOM 2015 C CA . PHE B 1 9 ? 12.547 -20.156 -9.266 1 98.69 9 PHE B CA 1
ATOM 2016 C C . PHE B 1 9 ? 12.578 -18.703 -8.805 1 98.69 9 PHE B C 1
ATOM 2018 O O . PHE B 1 9 ? 11.812 -18.312 -7.918 1 98.69 9 PHE B O 1
ATOM 2025 N N . GLN B 1 10 ? 13.469 -17.969 -9.336 1 98.75 10 GLN B N 1
ATOM 2026 C CA . GLN B 1 10 ? 13.477 -16.516 -9.125 1 98.75 10 GLN B CA 1
ATOM 2027 C C . GLN B 1 10 ? 13.172 -15.773 -10.422 1 98.75 10 GLN B C 1
ATOM 2029 O O . GLN B 1 10 ? 13.516 -16.25 -11.508 1 98.75 10 GLN B O 1
ATOM 2034 N N . VAL B 1 11 ? 12.523 -14.719 -10.297 1 98.88 11 VAL B N 1
ATOM 2035 C CA . VAL B 1 11 ? 12.234 -13.82 -11.406 1 98.88 11 VAL B CA 1
ATOM 2036 C C . VAL B 1 11 ? 12.672 -12.398 -11.055 1 98.88 11 VAL B C 1
ATOM 2038 O O . VAL B 1 11 ? 12.516 -11.969 -9.906 1 98.88 11 VAL B O 1
ATOM 2041 N N . TYR B 1 12 ? 13.32 -11.742 -11.992 1 98.88 12 TYR B N 1
ATOM 2042 C CA . TYR B 1 12 ? 13.859 -10.414 -11.719 1 98.88 12 TYR B CA 1
ATOM 2043 C C . TYR B 1 12 ? 13.867 -9.555 -12.977 1 98.88 12 TYR B C 1
ATOM 2045 O O . TYR B 1 12 ? 13.742 -10.078 -14.086 1 98.88 12 TYR B O 1
ATOM 2053 N N . GLY B 1 13 ? 13.922 -8.32 -12.812 1 98.81 13 GLY B N 1
ATOM 2054 C CA . GLY B 1 13 ? 13.969 -7.344 -13.898 1 98.81 13 GLY B CA 1
ATOM 2055 C C . GLY B 1 13 ? 14.148 -5.918 -13.406 1 98.81 13 GLY B C 1
ATOM 2056 O O . GLY B 1 13 ? 14.102 -5.656 -12.203 1 98.81 13 GLY B O 1
ATOM 2057 N N . LYS B 1 14 ? 14.383 -5.016 -14.32 1 98.44 14 LYS B N 1
ATOM 2058 C CA . LYS B 1 14 ? 14.633 -3.613 -13.992 1 98.44 14 LYS B CA 1
ATOM 2059 C C . LYS B 1 14 ? 13.352 -2.896 -13.602 1 98.44 14 LYS B C 1
ATOM 2061 O O . LYS B 1 14 ? 13.359 -2.025 -12.727 1 98.44 14 LYS B O 1
ATOM 2066 N N . LEU B 1 15 ? 12.266 -3.277 -14.266 1 98.44 15 LEU B N 1
ATOM 2067 C CA . LEU B 1 15 ? 10.977 -2.646 -14.031 1 98.44 15 LEU B CA 1
ATOM 2068 C C . LEU B 1 15 ? 9.875 -3.693 -13.898 1 98.44 15 LEU B C 1
ATOM 2070 O O . LEU B 1 15 ? 9.977 -4.781 -14.469 1 98.44 15 LEU B O 1
ATOM 2074 N N . ALA B 1 16 ? 8.898 -3.416 -13.148 1 98.56 16 ALA B N 1
ATOM 2075 C CA . ALA B 1 16 ? 7.664 -4.191 -13.078 1 98.56 16 ALA B CA 1
ATOM 2076 C C . ALA B 1 16 ? 6.453 -3.277 -12.906 1 98.56 16 ALA B C 1
ATOM 2078 O O . ALA B 1 16 ? 6.551 -2.215 -12.289 1 98.56 16 ALA B O 1
ATOM 2079 N N . LEU B 1 17 ? 5.371 -3.672 -13.453 1 96.56 17 LEU B N 1
ATOM 2080 C CA . LEU B 1 17 ? 4.113 -2.951 -13.297 1 96.56 17 LEU B CA 1
ATOM 2081 C C . LEU B 1 17 ? 2.953 -3.92 -13.086 1 96.56 17 LEU B C 1
ATOM 2083 O O . LEU B 1 17 ? 2.355 -4.398 -14.055 1 96.56 17 LEU B O 1
ATOM 2087 N N . PHE B 1 18 ? 2.748 -4.246 -11.812 1 96.75 18 PHE B N 1
ATOM 2088 C CA . PHE B 1 18 ? 1.565 -4.996 -11.406 1 96.75 18 PHE B CA 1
ATOM 2089 C C . PHE B 1 18 ? 0.393 -4.059 -11.148 1 96.75 18 PHE B C 1
ATOM 2091 O O . PHE B 1 18 ? 0.184 -3.609 -10.023 1 96.75 18 PHE B O 1
ATOM 2098 N N . SER B 1 19 ? -0.384 -3.844 -12.07 1 89.31 19 SER B N 1
ATOM 2099 C CA . SER B 1 19 ? -1.312 -2.719 -12.148 1 89.31 19 SER B CA 1
ATOM 2100 C C . SER B 1 19 ? -2.352 -2.787 -11.031 1 89.31 19 SER B C 1
ATOM 2102 O O . SER B 1 19 ? -2.971 -3.83 -10.812 1 89.31 19 SER B O 1
ATOM 2104 N N . ASP B 1 20 ? -2.496 -1.674 -10.375 1 87.12 20 ASP B N 1
ATOM 2105 C CA . ASP B 1 20 ? -3.588 -1.455 -9.438 1 87.12 20 ASP B CA 1
ATOM 2106 C C . ASP B 1 20 ? -4.801 -0.848 -10.133 1 87.12 20 ASP B C 1
ATOM 2108 O O . ASP B 1 20 ? -4.77 0.313 -10.547 1 87.12 20 ASP B O 1
ATOM 2112 N N . PRO B 1 21 ? -5.879 -1.562 -10.172 1 79.94 21 PRO B N 1
ATOM 2113 C CA . PRO B 1 21 ? -7.035 -1.055 -10.914 1 79.94 21 PRO B CA 1
ATOM 2114 C C . PRO B 1 21 ? -7.707 0.129 -10.227 1 79.94 21 PRO B C 1
ATOM 2116 O O . PRO B 1 21 ? -8.469 0.868 -10.859 1 79.94 21 PRO B O 1
ATOM 2119 N N . LEU B 1 22 ? -7.488 0.374 -8.961 1 71.06 22 LEU B N 1
ATOM 2120 C CA . LEU B 1 22 ? -8.141 1.45 -8.227 1 71.06 22 LEU B CA 1
ATOM 2121 C C . LEU B 1 22 ? -7.504 2.797 -8.555 1 71.06 22 LEU B C 1
ATOM 2123 O O . LEU B 1 22 ? -8.117 3.846 -8.336 1 71.06 22 LEU B O 1
ATOM 2127 N N . THR B 1 23 ? -6.305 2.805 -8.914 1 62.94 23 THR B N 1
ATOM 2128 C CA . THR B 1 23 ? -5.59 4.062 -9.109 1 62.94 23 THR B CA 1
ATOM 2129 C C . THR B 1 23 ? -5.629 4.488 -10.57 1 62.94 23 THR B C 1
ATOM 2131 O O . THR B 1 23 ? -4.961 5.445 -10.961 1 62.94 23 THR B O 1
ATOM 2134 N N . ARG B 1 24 ? -6.34 3.963 -11.352 1 61.28 24 ARG B N 1
ATOM 2135 C CA . ARG B 1 24 ? -6.297 4.25 -12.781 1 61.28 24 ARG B CA 1
ATOM 2136 C C . ARG B 1 24 ? -7.117 5.492 -13.117 1 61.28 24 ARG B C 1
ATOM 2138 O O . ARG B 1 24 ? -7.492 5.707 -14.273 1 61.28 24 ARG B O 1
ATOM 2145 N N . VAL B 1 25 ? -7.039 6.402 -12.25 1 54.28 25 VAL B N 1
ATOM 2146 C CA . VAL B 1 25 ? -7.762 7.621 -12.594 1 54.28 25 VAL B CA 1
ATOM 2147 C C . VAL B 1 25 ? -6.977 8.406 -13.641 1 54.28 25 VAL B C 1
ATOM 2149 O O . VAL B 1 25 ? -5.766 8.609 -13.5 1 54.28 25 VAL B O 1
ATOM 2152 N N . GLY B 1 26 ? -7.609 8.734 -14.828 1 57 26 GLY B N 1
ATOM 2153 C CA . GLY B 1 26 ? -7.09 9.617 -15.859 1 57 26 GLY B CA 1
ATOM 2154 C C . GLY B 1 26 ? -6.039 8.961 -16.734 1 57 26 GLY B C 1
ATOM 2155 O O . GLY B 1 26 ? -5.168 9.641 -17.281 1 57 26 GLY B O 1
ATOM 2156 N N . GLY B 1 27 ? -6.004 7.641 -16.734 1 65.56 27 GLY B N 1
ATOM 2157 C CA . GLY B 1 27 ? -5.031 6.988 -17.594 1 65.56 27 GLY B CA 1
ATOM 2158 C C . GLY B 1 27 ? -3.73 6.66 -16.875 1 65.56 27 GLY B C 1
ATOM 2159 O O . GLY B 1 27 ? -2.842 6.031 -17.469 1 65.56 27 GLY B O 1
ATOM 2160 N N . GLU B 1 28 ? -3.609 7.07 -15.727 1 75.5 28 GLU B N 1
ATOM 2161 C CA . GLU B 1 28 ? -2.41 6.801 -14.938 1 75.5 28 GLU B CA 1
ATOM 2162 C C . GLU B 1 28 ? -2.418 5.379 -14.383 1 75.5 28 GLU B C 1
ATOM 2164 O O . GLU B 1 28 ? -3.48 4.828 -14.086 1 75.5 28 GLU B O 1
ATOM 2169 N N . LYS B 1 29 ? -1.186 4.762 -14.555 1 82.75 29 LYS B N 1
ATOM 2170 C CA . LYS B 1 29 ? -1.048 3.41 -14.016 1 82.75 29 LYS B CA 1
ATOM 2171 C C . LYS B 1 29 ? -0.084 3.385 -12.828 1 82.75 29 LYS B C 1
ATOM 2173 O O . LYS B 1 29 ? 0.994 3.98 -12.891 1 82.75 29 LYS B O 1
ATOM 2178 N N . PHE B 1 30 ? -0.604 2.77 -11.812 1 88.5 30 PHE B N 1
ATOM 2179 C CA . PHE B 1 30 ? 0.223 2.562 -10.633 1 88.5 30 PHE B CA 1
ATOM 2180 C C . PHE B 1 30 ? 0.399 1.075 -10.352 1 88.5 30 PHE B C 1
ATOM 2182 O O . PHE B 1 30 ? -0.555 0.301 -10.453 1 88.5 30 PHE B O 1
ATOM 2189 N N . THR B 1 31 ? 1.621 0.802 -10.078 1 95.38 31 THR B N 1
ATOM 2190 C CA . THR B 1 31 ? 1.893 -0.582 -9.703 1 95.38 31 THR B CA 1
ATOM 2191 C C . THR B 1 31 ? 1.572 -0.82 -8.234 1 95.38 31 THR B C 1
ATOM 2193 O O . THR B 1 31 ? 1.769 0.065 -7.398 1 95.38 31 THR B O 1
ATOM 2196 N N . TYR B 1 32 ? 1.067 -2.037 -7.926 1 96.62 32 TYR B N 1
ATOM 2197 C CA . TYR B 1 32 ? 1.156 -2.523 -6.555 1 96.62 32 TYR B CA 1
ATOM 2198 C C . TYR B 1 32 ? 2.607 -2.621 -6.105 1 96.62 32 TYR B C 1
ATOM 2200 O O . TYR B 1 32 ? 3.521 -2.643 -6.934 1 96.62 32 TYR B O 1
ATOM 2208 N N . GLN B 1 33 ? 2.773 -2.723 -4.809 1 98.06 33 GLN B N 1
ATOM 2209 C CA . GLN B 1 33 ? 4.121 -2.789 -4.25 1 98.06 33 GLN B CA 1
ATOM 2210 C C . GLN B 1 33 ? 4.68 -4.207 -4.336 1 98.06 33 GLN B C 1
ATOM 2212 O O . GLN B 1 33 ? 5.879 -4.418 -4.137 1 98.06 33 GLN B O 1
ATOM 2217 N N . ILE B 1 34 ? 3.781 -5.16 -4.605 1 98.69 34 ILE B N 1
ATOM 2218 C CA . ILE B 1 34 ? 4.18 -6.559 -4.719 1 98.69 34 ILE B CA 1
ATOM 2219 C C . ILE B 1 34 ? 3.459 -7.207 -5.898 1 98.69 34 ILE B C 1
ATOM 2221 O O . ILE B 1 34 ? 2.453 -6.684 -6.383 1 98.69 34 ILE B O 1
ATOM 2225 N N . PRO B 1 35 ? 3.936 -8.367 -6.395 1 98.75 35 PRO B N 1
ATOM 2226 C CA . PRO B 1 35 ? 3.238 -9.031 -7.5 1 98.75 35 PRO B CA 1
ATOM 2227 C C . PRO B 1 35 ? 1.884 -9.602 -7.086 1 98.75 35 PRO B C 1
ATOM 2229 O O . PRO B 1 35 ? 1.684 -9.945 -5.918 1 98.75 35 PRO B O 1
ATOM 2232 N N . THR B 1 36 ? 1.032 -9.641 -8.062 1 98.25 36 THR B N 1
ATOM 2233 C CA . THR B 1 36 ? -0.231 -10.328 -7.832 1 98.25 36 THR B CA 1
ATOM 2234 C C . THR B 1 36 ? -0.093 -11.82 -8.117 1 98.25 36 THR B C 1
ATOM 2236 O O . THR B 1 36 ? 0.834 -12.242 -8.812 1 98.25 36 THR B O 1
ATOM 2239 N N . TYR B 1 37 ? -1.005 -12.578 -7.574 1 98.38 37 TYR B N 1
ATOM 2240 C CA . TYR B 1 37 ? -1.109 -14 -7.895 1 98.38 37 TYR B CA 1
ATOM 2241 C C . TYR B 1 37 ? -1.183 -14.211 -9.406 1 98.38 37 TYR B C 1
ATOM 2243 O O . TYR B 1 37 ? -0.446 -15.031 -9.961 1 98.38 37 TYR B O 1
ATOM 2251 N N . GLN B 1 38 ? -1.987 -13.422 -10.047 1 96.88 38 GLN B N 1
ATOM 2252 C CA . GLN B 1 38 ? -2.227 -13.555 -11.477 1 96.88 38 GLN B CA 1
ATOM 2253 C C . GLN B 1 38 ? -0.95 -13.312 -12.273 1 96.88 38 GLN B C 1
ATOM 2255 O O . GLN B 1 38 ? -0.661 -14.023 -13.234 1 96.88 38 GLN B O 1
ATOM 2260 N N . ALA B 1 39 ? -0.261 -12.312 -11.883 1 97.81 39 ALA B N 1
ATOM 2261 C CA . ALA B 1 39 ? 0.968 -11.977 -12.602 1 97.81 39 ALA B CA 1
ATOM 2262 C C . ALA B 1 39 ? 1.983 -13.109 -12.508 1 97.81 39 ALA B C 1
ATOM 2264 O O . ALA B 1 39 ? 2.619 -13.469 -13.5 1 97.81 39 ALA B O 1
ATOM 2265 N N . LEU B 1 40 ? 2.113 -13.727 -11.352 1 98.69 40 LEU B N 1
ATOM 2266 C CA . LEU B 1 40 ? 3.064 -14.812 -11.148 1 98.69 40 LEU B CA 1
ATOM 2267 C C . LEU B 1 40 ? 2.623 -16.062 -11.906 1 98.69 40 LEU B C 1
ATOM 2269 O O . LEU B 1 40 ? 3.453 -16.781 -12.461 1 98.69 40 LEU B O 1
ATOM 2273 N N . LYS B 1 41 ? 1.344 -16.281 -11.883 1 97.75 41 LYS B N 1
ATOM 2274 C CA . LYS B 1 41 ? 0.818 -17.391 -12.672 1 97.75 41 LYS B CA 1
ATOM 2275 C C . LYS B 1 41 ? 1.132 -17.203 -14.148 1 97.75 41 LYS B C 1
ATOM 2277 O O . LYS B 1 41 ? 1.551 -18.141 -14.82 1 97.75 41 LYS B O 1
ATOM 2282 N N . GLY B 1 42 ? 0.935 -15.969 -14.625 1 96.81 42 GLY B N 1
ATOM 2283 C CA . GLY B 1 42 ? 1.257 -15.656 -16.016 1 96.81 42 GLY B CA 1
ATOM 2284 C C . GLY B 1 42 ? 2.721 -15.875 -16.344 1 96.81 42 GLY B C 1
ATOM 2285 O O . GLY B 1 42 ? 3.047 -16.375 -17.422 1 96.81 42 GLY B O 1
ATOM 2286 N N . ILE B 1 43 ? 3.559 -15.531 -15.477 1 98.25 43 ILE B N 1
ATOM 2287 C CA . ILE B 1 43 ? 4.992 -15.727 -15.656 1 98.25 43 ILE B CA 1
ATOM 2288 C C . ILE B 1 43 ? 5.293 -17.219 -15.781 1 98.25 43 ILE B C 1
ATOM 2290 O O . ILE B 1 43 ? 6.004 -17.641 -16.703 1 98.25 43 ILE B O 1
ATOM 2294 N N . LEU B 1 44 ? 4.777 -17.984 -14.891 1 98.06 44 LEU B N 1
ATOM 2295 C CA . LEU B 1 44 ? 5.043 -19.422 -14.891 1 98.06 44 LEU B CA 1
ATOM 2296 C C . LEU B 1 44 ? 4.473 -20.078 -16.141 1 98.06 44 LEU B C 1
ATOM 2298 O O . LEU B 1 44 ? 5.062 -21.016 -16.688 1 98.06 44 LEU B O 1
ATOM 2302 N N . GLU B 1 45 ? 3.354 -19.594 -16.594 1 97.12 45 GLU B N 1
ATOM 2303 C CA . GLU B 1 45 ? 2.775 -20.094 -17.828 1 97.12 45 GLU B CA 1
ATOM 2304 C C . GLU B 1 45 ? 3.666 -19.766 -19.031 1 97.12 45 GLU B C 1
ATOM 2306 O O . GLU B 1 45 ? 3.703 -20.516 -20.016 1 97.12 45 GLU B O 1
ATOM 2311 N N . SER B 1 46 ? 4.332 -18.609 -18.953 1 97.12 46 SER B N 1
ATOM 2312 C CA . SER B 1 46 ? 5.297 -18.266 -19.984 1 97.12 46 SER B CA 1
ATOM 2313 C C . SER B 1 46 ? 6.512 -19.188 -19.938 1 97.12 46 SER B C 1
ATOM 2315 O O . SER B 1 46 ? 7.125 -19.469 -20.969 1 97.12 46 SER B O 1
ATOM 2317 N N . VAL B 1 47 ? 6.832 -19.688 -18.812 1 97.81 47 VAL B N 1
ATOM 2318 C CA . VAL B 1 47 ? 7.938 -20.625 -18.641 1 97.81 47 VAL B CA 1
ATOM 2319 C C . VAL B 1 47 ? 7.574 -21.969 -19.266 1 97.81 47 VAL B C 1
ATOM 2321 O O . VAL B 1 47 ? 8.297 -22.484 -20.109 1 97.81 47 VAL B O 1
ATOM 2324 N N . TYR B 1 48 ? 6.438 -22.469 -18.797 1 97.75 48 TYR B N 1
ATOM 2325 C CA . TYR B 1 48 ? 5.914 -23.734 -19.328 1 97.75 48 TYR B CA 1
ATOM 2326 C C . TYR B 1 48 ? 4.426 -23.875 -19.016 1 97.75 48 TYR B C 1
ATOM 2328 O O . TYR B 1 48 ? 4.004 -23.75 -17.875 1 97.75 48 TYR B O 1
ATOM 2336 N N . TRP B 1 49 ? 3.684 -24.234 -20.078 1 96.5 49 TRP B N 1
ATOM 2337 C CA . TRP B 1 49 ? 2.252 -24.406 -19.859 1 96.5 49 TRP B CA 1
ATOM 2338 C C . TRP B 1 49 ? 1.665 -25.391 -20.859 1 96.5 49 TRP B C 1
ATOM 2340 O O . TRP B 1 49 ? 2.072 -25.422 -22.016 1 96.5 49 TRP B O 1
ATOM 2350 N N . LYS B 1 50 ? 0.794 -26.141 -20.422 1 94.06 50 LYS B N 1
ATOM 2351 C CA . LYS B 1 50 ? -0.111 -27 -21.172 1 94.06 50 LYS B CA 1
ATOM 2352 C C . LYS B 1 50 ? -1.525 -26.953 -20.609 1 94.06 50 LYS B C 1
ATOM 2354 O O . LYS B 1 50 ? -1.708 -26.766 -19.406 1 94.06 50 LYS B O 1
ATOM 2359 N N . PRO B 1 51 ? -2.574 -27.109 -21.453 1 92.88 51 PRO B N 1
ATOM 2360 C CA . PRO B 1 51 ? -3.947 -27.109 -20.938 1 92.88 51 PRO B CA 1
ATOM 2361 C C . PRO B 1 51 ? -4.234 -28.281 -20.016 1 92.88 51 PRO B C 1
ATOM 2363 O O . PRO B 1 51 ? -5.27 -28.297 -19.344 1 92.88 51 PRO B O 1
ATOM 2366 N N . THR B 1 52 ? -3.357 -29.188 -19.922 1 93.81 52 THR B N 1
ATOM 2367 C CA . THR B 1 52 ? -3.51 -30.422 -19.156 1 93.81 52 THR B CA 1
ATOM 2368 C C . THR B 1 52 ? -3.477 -30.125 -17.656 1 93.81 52 THR B C 1
ATOM 2370 O O . THR B 1 52 ? -3.973 -30.906 -16.844 1 93.81 52 THR B O 1
ATOM 2373 N N . PHE B 1 53 ? -2.926 -29 -17.266 1 94.31 53 PHE B N 1
ATOM 2374 C CA . PHE B 1 53 ? -2.783 -28.703 -15.852 1 94.31 53 PHE B CA 1
ATOM 2375 C C . PHE B 1 53 ? -2.959 -27.219 -15.578 1 94.31 53 PHE B C 1
ATOM 2377 O O . PHE B 1 53 ? -2.994 -26.406 -16.516 1 94.31 53 PHE B O 1
ATOM 2384 N N . VAL B 1 54 ? -3.166 -26.859 -14.344 1 95.38 54 VAL B N 1
ATOM 2385 C CA . VAL B 1 54 ? -3.299 -25.484 -13.867 1 95.38 54 VAL B CA 1
ATOM 2386 C C . VAL B 1 54 ? -2.197 -25.172 -12.859 1 95.38 54 VAL B C 1
ATOM 2388 O O . VAL B 1 54 ? -1.963 -25.953 -11.93 1 95.38 54 VAL B O 1
ATOM 2391 N N . TRP B 1 55 ? -1.498 -24.047 -13.086 1 97.31 55 TRP B N 1
ATOM 2392 C CA . TRP B 1 55 ? -0.496 -23.594 -12.125 1 97.31 55 TRP B CA 1
ATOM 2393 C C . TRP B 1 55 ? -1.155 -22.953 -10.914 1 97.31 55 TRP B C 1
ATOM 2395 O O . TRP B 1 55 ? -2.117 -22.188 -11.055 1 97.31 55 TRP B O 1
ATOM 2405 N N . TYR B 1 56 ? -0.618 -23.234 -9.742 1 97.81 56 TYR B N 1
ATOM 2406 C CA . TYR B 1 56 ? -0.97 -22.578 -8.492 1 97.81 56 TYR B CA 1
ATOM 2407 C C . TYR B 1 56 ? 0.256 -21.938 -7.844 1 97.81 56 TYR B C 1
ATOM 2409 O O . TYR B 1 56 ? 1.261 -22.625 -7.609 1 97.81 56 TYR B O 1
ATOM 2417 N N . ILE B 1 57 ? 0.167 -20.672 -7.645 1 98.56 57 ILE B N 1
ATOM 2418 C CA . ILE B 1 57 ? 1.247 -19.984 -6.957 1 98.56 57 ILE B CA 1
ATOM 2419 C C . ILE B 1 57 ? 1.08 -20.125 -5.445 1 98.56 57 ILE B C 1
ATOM 2421 O O . ILE B 1 57 ? 0.067 -19.703 -4.883 1 98.56 57 ILE B O 1
ATOM 2425 N N . ASP B 1 58 ? 2.066 -20.734 -4.809 1 98.5 58 ASP B N 1
ATOM 2426 C CA . ASP B 1 58 ? 1.977 -21 -3.375 1 98.5 58 ASP B CA 1
ATOM 2427 C C . ASP B 1 58 ? 2.508 -19.812 -2.568 1 98.5 58 ASP B C 1
ATOM 2429 O O . ASP B 1 58 ? 1.849 -19.344 -1.641 1 98.5 58 ASP B O 1
ATOM 2433 N N . SER B 1 59 ? 3.746 -19.359 -2.93 1 98.69 59 SER B N 1
ATOM 2434 C CA . SER B 1 59 ? 4.387 -18.312 -2.143 1 98.69 59 SER B CA 1
ATOM 2435 C C . SER B 1 59 ? 5.324 -17.469 -3 1 98.69 59 SER B C 1
ATOM 2437 O O . SER B 1 59 ? 5.836 -17.938 -4.02 1 98.69 59 SER B O 1
ATOM 2439 N N . VAL B 1 60 ? 5.496 -16.25 -2.617 1 98.88 60 VAL B N 1
ATOM 2440 C CA . VAL B 1 60 ? 6.5 -15.383 -3.207 1 98.88 60 VAL B CA 1
ATOM 2441 C C . VAL B 1 60 ? 7.324 -14.727 -2.102 1 98.88 60 VAL B C 1
ATOM 2443 O O . VAL B 1 60 ? 6.797 -14.383 -1.041 1 98.88 60 VAL B O 1
ATOM 2446 N N . ARG B 1 61 ? 8.578 -14.672 -2.285 1 98.88 61 ARG B N 1
ATOM 2447 C CA . ARG B 1 61 ? 9.477 -13.961 -1.387 1 98.88 61 ARG B CA 1
ATOM 2448 C C . ARG B 1 61 ? 10.047 -12.719 -2.059 1 98.88 61 ARG B C 1
ATOM 2450 O O . ARG B 1 61 ? 10.617 -12.797 -3.148 1 98.88 61 ARG B O 1
ATOM 2457 N N . VAL B 1 62 ? 9.812 -11.562 -1.464 1 98.88 62 VAL B N 1
ATOM 2458 C CA . VAL B 1 62 ? 10.344 -10.305 -1.963 1 98.88 62 VAL B CA 1
ATOM 2459 C C . VAL B 1 62 ? 11.805 -10.148 -1.543 1 98.88 62 VAL B C 1
ATOM 2461 O O . VAL B 1 62 ? 12.109 -10.047 -0.351 1 98.88 62 VAL B O 1
ATOM 2464 N N . MET B 1 63 ? 12.695 -10.094 -2.541 1 98.75 63 MET B N 1
ATOM 2465 C CA . MET B 1 63 ? 14.117 -10.18 -2.236 1 98.75 63 MET B CA 1
ATOM 2466 C C . MET B 1 63 ? 14.734 -8.789 -2.127 1 98.75 63 MET B C 1
ATOM 2468 O O . MET B 1 63 ? 15.547 -8.531 -1.242 1 98.75 63 MET B O 1
ATOM 2472 N N . ASN B 1 64 ? 14.414 -7.922 -3.066 1 98.38 64 ASN B N 1
ATOM 2473 C CA . ASN B 1 64 ? 14.938 -6.562 -3.064 1 98.38 64 ASN B CA 1
ATOM 2474 C C . ASN B 1 64 ? 13.992 -5.598 -2.354 1 98.38 64 ASN B C 1
ATOM 2476 O O . ASN B 1 64 ? 12.789 -5.848 -2.281 1 98.38 64 ASN B O 1
ATOM 2480 N N . GLN B 1 65 ? 14.594 -4.516 -1.865 1 97.56 65 GLN B N 1
ATOM 2481 C CA . GLN B 1 65 ? 13.773 -3.469 -1.263 1 97.56 65 GLN B CA 1
ATOM 2482 C C . GLN B 1 65 ? 12.758 -2.92 -2.262 1 97.56 65 GLN B C 1
ATOM 2484 O O . GLN B 1 65 ? 13.094 -2.664 -3.42 1 97.56 65 GLN B O 1
ATOM 2489 N N . ILE B 1 66 ? 11.531 -2.77 -1.828 1 98.5 66 ILE B N 1
ATOM 2490 C CA . ILE B 1 66 ? 10.477 -2.238 -2.686 1 98.5 66 ILE B CA 1
ATOM 2491 C C . ILE B 1 66 ? 10.742 -0.765 -2.982 1 98.5 66 ILE B C 1
ATOM 2493 O O . ILE B 1 66 ? 10.883 0.044 -2.062 1 98.5 66 ILE B O 1
ATOM 2497 N N . GLN B 1 67 ? 10.906 -0.445 -4.25 1 98.19 67 GLN B N 1
ATOM 2498 C CA . GLN B 1 67 ? 11.117 0.909 -4.754 1 98.19 67 GLN B CA 1
ATOM 2499 C C . GLN B 1 67 ? 10.344 1.141 -6.051 1 98.19 67 GLN B C 1
ATOM 2501 O O . GLN B 1 67 ? 10.141 0.209 -6.828 1 98.19 67 GLN B O 1
ATOM 2506 N N . THR B 1 68 ? 9.93 2.375 -6.246 1 98.25 68 THR B N 1
ATOM 2507 C CA . THR B 1 68 ? 9.203 2.695 -7.473 1 98.25 68 THR B CA 1
ATOM 2508 C C . THR B 1 68 ? 9.906 3.822 -8.234 1 98.25 68 THR B C 1
ATOM 2510 O O . THR B 1 68 ? 10.852 4.426 -7.723 1 98.25 68 THR B O 1
ATOM 2513 N N . GLN B 1 69 ? 9.531 3.963 -9.438 1 96.56 69 GLN B N 1
ATOM 2514 C CA . GLN B 1 69 ? 9.906 5.094 -10.281 1 96.56 69 GLN B CA 1
ATOM 2515 C C . GLN B 1 69 ? 8.758 5.504 -11.195 1 96.56 69 GLN B C 1
ATOM 2517 O O . GLN B 1 69 ? 8.008 4.652 -11.68 1 96.56 69 GLN B O 1
ATOM 2522 N N . SER B 1 70 ? 8.578 6.836 -11.352 1 91.81 70 SER B N 1
ATOM 2523 C CA . SER B 1 70 ? 7.543 7.363 -12.234 1 91.81 70 SER B CA 1
ATOM 2524 C C . SER B 1 70 ? 8.125 7.781 -13.578 1 91.81 70 SER B C 1
ATOM 2526 O O . SER B 1 70 ? 9.219 8.344 -13.641 1 91.81 70 SER B O 1
ATOM 2528 N N . LYS B 1 71 ? 7.41 7.387 -14.578 1 90.5 71 LYS B N 1
ATOM 2529 C CA . LYS B 1 71 ? 7.816 7.734 -15.938 1 90.5 71 LYS B CA 1
ATOM 2530 C C . LYS B 1 71 ? 6.656 8.336 -16.719 1 90.5 71 LYS B C 1
ATOM 2532 O O . LYS B 1 71 ? 5.516 7.883 -16.609 1 90.5 71 LYS B O 1
ATOM 2537 N N . GLY B 1 72 ? 6.934 9.391 -17.406 1 85.62 72 GLY B N 1
ATOM 2538 C CA . GLY B 1 72 ? 5.965 9.906 -18.359 1 85.62 72 GLY B CA 1
ATOM 2539 C C . GLY B 1 72 ? 5.883 9.086 -19.625 1 85.62 72 GLY B C 1
ATOM 2540 O O . GLY B 1 72 ? 6.898 8.852 -20.297 1 85.62 72 GLY B O 1
ATOM 2541 N N . ILE B 1 73 ? 4.684 8.516 -19.859 1 77.38 73 ILE B N 1
ATOM 2542 C CA . ILE B 1 73 ? 4.508 7.68 -21.031 1 77.38 73 ILE B CA 1
ATOM 2543 C C . ILE B 1 73 ? 3.373 8.227 -21.891 1 77.38 73 ILE B C 1
ATOM 2545 O O . ILE B 1 73 ? 2.441 8.852 -21.375 1 77.38 73 ILE B O 1
ATOM 2549 N N . ARG B 1 74 ? 3.484 8.219 -23.156 1 72 74 ARG B N 1
ATOM 2550 C CA . ARG B 1 74 ? 2.391 8.5 -24.078 1 72 74 ARG B CA 1
ATOM 2551 C C . ARG B 1 74 ? 1.646 7.219 -24.453 1 72 74 ARG B C 1
ATOM 2553 O O . ARG B 1 74 ? 2.148 6.402 -25.234 1 72 74 ARG B O 1
ATOM 2560 N N . PRO B 1 75 ? 0.491 7.051 -23.688 1 61.38 75 PRO B N 1
ATOM 2561 C CA . PRO B 1 75 ? -0.23 5.805 -23.953 1 61.38 75 PRO B CA 1
ATOM 2562 C C . PRO B 1 75 ? -0.638 5.668 -25.422 1 61.38 75 PRO B C 1
ATOM 2564 O O . PRO B 1 75 ? -0.948 6.668 -26.078 1 61.38 75 PRO B O 1
ATOM 2567 N N . ILE B 1 76 ? -0.363 4.57 -26.062 1 56.06 76 ILE B N 1
ATOM 2568 C CA . ILE B 1 76 ? -0.738 4.344 -27.453 1 56.06 76 ILE B CA 1
ATOM 2569 C C . ILE B 1 76 ? -2.258 4.277 -27.578 1 56.06 76 ILE B C 1
ATOM 2571 O O . ILE B 1 76 ? -2.893 3.383 -27.016 1 56.06 76 ILE B O 1
ATOM 2575 N N . LYS B 1 77 ? -2.945 5.488 -27.469 1 55.66 77 LYS B N 1
ATOM 2576 C CA . LYS B 1 77 ? -4.375 5.414 -27.766 1 55.66 77 LYS B CA 1
ATOM 2577 C C . LYS B 1 77 ? -4.621 5.152 -29.25 1 55.66 77 LYS B C 1
ATOM 2579 O O . LYS B 1 77 ? -4.004 5.785 -30.094 1 55.66 77 LYS B O 1
ATOM 2584 N N . TYR B 1 78 ? -5.062 3.826 -29.609 1 47.28 78 TYR B N 1
ATOM 2585 C CA . TYR B 1 78 ? -5.375 3.516 -31 1 47.28 78 TYR B CA 1
ATOM 2586 C C . TYR B 1 78 ? -6.359 4.523 -31.578 1 47.28 78 TYR B C 1
ATOM 2588 O O . TYR B 1 78 ? -6.535 4.605 -32.781 1 47.28 78 TYR B O 1
ATOM 2596 N N . THR B 1 79 ? -7.258 4.926 -30.641 1 46.88 79 THR B N 1
ATOM 2597 C CA . THR B 1 79 ? -8.25 5.758 -31.312 1 46.88 79 THR B CA 1
ATOM 2598 C C . THR B 1 79 ? -7.77 7.203 -31.406 1 46.88 79 THR B C 1
ATOM 2600 O O . THR B 1 79 ? -7.938 7.855 -32.438 1 46.88 79 THR B O 1
ATOM 2603 N N . SER B 1 80 ? -8.133 8.078 -30.328 1 48.53 80 SER B N 1
ATOM 2604 C CA . SER B 1 80 ? -8.164 9.531 -30.469 1 48.53 80 SER B CA 1
ATOM 2605 C C . SER B 1 80 ? -6.754 10.117 -30.422 1 48.53 80 SER B C 1
ATOM 2607 O O . SER B 1 80 ? -5.844 9.516 -29.859 1 48.53 80 SER B O 1
ATOM 2609 N N . SER B 1 81 ? -6.422 11.156 -31.281 1 49.88 81 SER B N 1
ATOM 2610 C CA . SER B 1 81 ? -5.285 12.008 -31.625 1 49.88 81 SER B CA 1
ATOM 2611 C C . SER B 1 81 ? -4.535 12.469 -30.391 1 49.88 81 SER B C 1
ATOM 2613 O O . SER B 1 81 ? -3.41 12.969 -30.484 1 49.88 81 SER B O 1
ATOM 2615 N N . GLU B 1 82 ? -5.148 12.969 -29.344 1 51.06 82 GLU B N 1
ATOM 2616 C CA . GLU B 1 82 ? -4.41 13.758 -28.375 1 51.06 82 GLU B CA 1
ATOM 2617 C C . GLU B 1 82 ? -3.723 12.859 -27.344 1 51.06 82 GLU B C 1
ATOM 2619 O O . GLU B 1 82 ? -4.391 12.195 -26.547 1 51.06 82 GLU B O 1
ATOM 2624 N N . ASN B 1 83 ? -2.648 12.336 -27.734 1 54 83 ASN B N 1
ATOM 2625 C CA . ASN B 1 83 ? -1.755 11.523 -26.922 1 54 83 ASN B CA 1
ATOM 2626 C C . ASN B 1 83 ? -1.422 12.219 -25.594 1 54 83 ASN B C 1
ATOM 2628 O O . ASN B 1 83 ? -0.697 13.211 -25.578 1 54 83 ASN B O 1
ATOM 2632 N N . GLU B 1 84 ? -2.326 12.352 -24.703 1 62 84 GLU B N 1
ATOM 2633 C CA . GLU B 1 84 ? -2.016 13.031 -23.453 1 62 84 GLU B CA 1
ATOM 2634 C C . GLU B 1 84 ? -0.978 12.25 -22.641 1 62 84 GLU B C 1
ATOM 2636 O O . GLU B 1 84 ? -0.963 11.016 -22.672 1 62 84 GLU B O 1
ATOM 2641 N N . LEU B 1 85 ? 0.146 12.906 -22.312 1 72.88 85 LEU B N 1
ATOM 2642 C CA . LEU B 1 85 ? 1.205 12.414 -21.438 1 72.88 85 LEU B CA 1
ATOM 2643 C C . LEU B 1 85 ? 0.626 11.867 -20.141 1 72.88 85 LEU B C 1
ATOM 2645 O O . LEU B 1 85 ? -0.206 12.516 -19.5 1 72.88 85 LEU B O 1
ATOM 2649 N N . ALA B 1 86 ? 0.782 10.438 -20.047 1 78.12 86 ALA B N 1
ATOM 2650 C CA . ALA B 1 86 ? 0.343 9.812 -18.812 1 78.12 86 ALA B CA 1
ATOM 2651 C C . ALA B 1 86 ? 1.536 9.398 -17.953 1 78.12 86 ALA B C 1
ATOM 2653 O O . ALA B 1 86 ? 2.609 9.094 -18.484 1 78.12 86 ALA B O 1
ATOM 2654 N N . ILE B 1 87 ? 1.457 9.508 -16.734 1 84.44 87 ILE B N 1
ATOM 2655 C CA . ILE B 1 87 ? 2.512 9.102 -15.805 1 84.44 87 ILE B CA 1
ATOM 2656 C C . ILE B 1 87 ? 2.248 7.688 -15.305 1 84.44 87 ILE B C 1
ATOM 2658 O O . ILE B 1 87 ? 1.161 7.391 -14.805 1 84.44 87 ILE B O 1
ATOM 2662 N N . TYR B 1 88 ? 3.256 6.801 -15.594 1 89.81 88 TYR B N 1
ATOM 2663 C CA . TYR B 1 88 ? 3.199 5.441 -15.07 1 89.81 88 TYR B CA 1
ATOM 2664 C C . TYR B 1 88 ? 4.188 5.254 -13.93 1 89.81 88 TYR B C 1
ATOM 2666 O O . TYR B 1 88 ? 5.324 5.734 -13.992 1 89.81 88 TYR B O 1
ATOM 2674 N N . THR B 1 89 ? 3.748 4.609 -12.891 1 94.5 89 THR B N 1
ATOM 2675 C CA . THR B 1 89 ? 4.605 4.285 -11.758 1 94.5 89 THR B CA 1
ATOM 2676 C C . THR B 1 89 ? 4.961 2.799 -11.758 1 94.5 89 THR B C 1
ATOM 2678 O O . THR B 1 89 ? 4.074 1.944 -11.688 1 94.5 89 THR B O 1
ATOM 2681 N N . TYR B 1 90 ? 6.277 2.531 -11.836 1 97.12 90 TYR B N 1
ATOM 2682 C CA . TYR B 1 90 ? 6.797 1.169 -11.914 1 97.12 90 TYR B CA 1
ATOM 2683 C C . TYR B 1 90 ? 7.52 0.785 -10.633 1 97.12 90 TYR B C 1
ATOM 2685 O O . TYR B 1 90 ? 8.016 1.652 -9.906 1 97.12 90 TYR B O 1
ATOM 2693 N N . LEU B 1 91 ? 7.52 -0.489 -10.367 1 98.44 91 LEU B N 1
ATOM 2694 C CA . LEU B 1 91 ? 8.555 -0.989 -9.477 1 98.44 91 LEU B CA 1
ATOM 2695 C C . LEU B 1 91 ? 9.914 -0.986 -10.172 1 98.44 91 LEU B C 1
ATOM 2697 O O . LEU B 1 91 ? 10 -1.16 -11.383 1 98.44 91 LEU B O 1
ATOM 2701 N N . THR B 1 92 ? 10.945 -0.796 -9.344 1 98.19 92 THR B N 1
ATOM 2702 C CA . THR B 1 92 ? 12.289 -0.761 -9.914 1 98.19 92 THR B CA 1
ATOM 2703 C C . THR B 1 92 ? 13.195 -1.775 -9.227 1 98.19 92 THR B C 1
ATOM 2705 O O . THR B 1 92 ? 13.109 -1.968 -8.016 1 98.19 92 THR B O 1
ATOM 2708 N N . ASP B 1 93 ? 14.047 -2.418 -10.055 1 98.38 93 ASP B N 1
ATOM 2709 C CA . ASP B 1 93 ? 15.047 -3.373 -9.586 1 98.38 93 ASP B CA 1
ATOM 2710 C C . ASP B 1 93 ? 14.406 -4.449 -8.711 1 98.38 93 ASP B C 1
ATOM 2712 O O . ASP B 1 93 ? 14.781 -4.609 -7.547 1 98.38 93 ASP B O 1
ATOM 2716 N N . VAL B 1 94 ? 13.531 -5.25 -9.352 1 98.81 94 VAL B N 1
ATOM 2717 C CA . VAL B 1 94 ? 12.75 -6.215 -8.578 1 98.81 94 VAL B CA 1
ATOM 2718 C C . VAL B 1 94 ? 13.383 -7.602 -8.695 1 98.81 94 VAL B C 1
ATOM 2720 O O . VAL B 1 94 ? 13.992 -7.93 -9.719 1 98.81 94 VAL B O 1
ATOM 2723 N N . ARG B 1 95 ? 13.266 -8.344 -7.625 1 98.88 95 ARG B N 1
ATOM 2724 C CA . ARG B 1 95 ? 13.68 -9.742 -7.551 1 98.88 95 ARG B CA 1
ATOM 2725 C C . ARG B 1 95 ? 12.781 -10.523 -6.598 1 98.88 95 ARG B C 1
ATOM 2727 O O . ARG B 1 95 ? 12.602 -10.133 -5.441 1 98.88 95 ARG B O 1
ATOM 2734 N N . TYR B 1 96 ? 12.203 -11.648 -7.117 1 98.94 96 TYR B N 1
ATOM 2735 C CA . TYR B 1 96 ? 11.289 -12.469 -6.332 1 98.94 96 TYR B CA 1
ATOM 2736 C C . TYR B 1 96 ? 11.68 -13.945 -6.402 1 98.94 96 TYR B C 1
ATOM 2738 O O . TYR B 1 96 ? 12.094 -14.438 -7.453 1 98.94 96 TYR B O 1
ATOM 2746 N N . GLN B 1 97 ? 11.641 -14.641 -5.309 1 98.94 97 GLN B N 1
ATOM 2747 C CA . GLN B 1 97 ? 11.602 -16.094 -5.316 1 98.94 97 GLN B CA 1
ATOM 2748 C C . GLN B 1 97 ? 10.164 -16.609 -5.297 1 98.94 97 GLN B C 1
ATOM 2750 O O . GLN B 1 97 ? 9.336 -16.125 -4.516 1 98.94 97 GLN B O 1
ATOM 2755 N N . VAL B 1 98 ? 9.844 -17.578 -6.152 1 98.81 98 VAL B N 1
ATOM 2756 C CA . VAL B 1 98 ? 8.469 -18.047 -6.289 1 98.81 98 VAL B CA 1
ATOM 2757 C C . VAL B 1 98 ? 8.422 -19.562 -6.078 1 98.81 98 VAL B C 1
ATOM 2759 O O . VAL B 1 98 ? 9.281 -20.297 -6.582 1 98.81 98 VAL B O 1
ATOM 2762 N N . ARG B 1 99 ? 7.488 -19.984 -5.301 1 98.62 99 ARG B N 1
ATOM 2763 C CA . ARG B 1 99 ? 7.129 -21.391 -5.145 1 98.62 99 ARG B CA 1
ATOM 2764 C C . ARG B 1 99 ? 5.742 -21.672 -5.715 1 98.62 99 ARG B C 1
ATOM 2766 O O . ARG B 1 99 ? 4.797 -20.922 -5.457 1 98.62 99 ARG B O 1
ATOM 2773 N N . ALA B 1 100 ? 5.645 -22.719 -6.504 1 98.62 100 ALA B N 1
ATOM 2774 C CA . ALA B 1 100 ? 4.375 -23.047 -7.148 1 98.62 100 ALA B CA 1
ATOM 2775 C C . ALA B 1 100 ? 4.25 -24.547 -7.387 1 98.62 100 ALA B C 1
ATOM 2777 O O . ALA B 1 100 ? 5.238 -25.281 -7.285 1 98.62 100 ALA B O 1
ATOM 2778 N N . HIS B 1 101 ? 3.08 -24.984 -7.617 1 98.62 101 HIS B N 1
ATOM 2779 C CA . HIS B 1 101 ? 2.803 -26.359 -8.039 1 98.62 101 HIS B CA 1
ATOM 2780 C C . HIS B 1 101 ? 1.685 -26.391 -9.078 1 98.62 101 HIS B C 1
ATOM 2782 O O . HIS B 1 101 ? 1.078 -25.359 -9.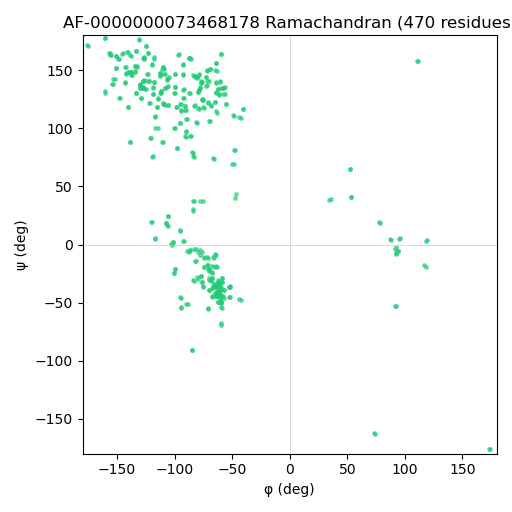383 1 98.62 101 HIS B O 1
ATOM 2788 N N . PHE B 1 102 ? 1.546 -27.5 -9.734 1 97.56 102 PHE B N 1
ATOM 2789 C CA . PHE B 1 102 ? 0.407 -27.609 -10.641 1 97.56 102 PHE B CA 1
ATOM 2790 C C . PHE B 1 102 ? -0.504 -28.75 -10.234 1 97.56 102 PHE B C 1
ATOM 2792 O O . PHE B 1 102 ? -0.079 -29.672 -9.523 1 97.56 102 PHE B O 1
ATOM 2799 N N . ASP B 1 103 ? -1.721 -28.594 -10.617 1 96.5 103 ASP B N 1
ATOM 2800 C CA . ASP B 1 103 ? -2.73 -29.641 -10.516 1 96.5 103 ASP B CA 1
ATOM 2801 C C . ASP B 1 103 ? -3.406 -29.875 -11.859 1 96.5 103 ASP B C 1
ATOM 2803 O O . ASP B 1 103 ? -3.297 -29.062 -12.773 1 96.5 103 ASP B O 1
ATOM 2807 N N . TRP B 1 104 ? -3.994 -31.031 -11.969 1 95.06 104 TRP B N 1
ATOM 2808 C CA . TRP B 1 104 ? -4.582 -31.391 -13.25 1 95.06 104 TRP B CA 1
ATOM 2809 C C . TRP B 1 104 ? -5.824 -30.547 -13.539 1 95.06 104 TRP B C 1
ATOM 2811 O O . TRP B 1 104 ? -6.574 -30.203 -12.617 1 95.06 104 TRP B O 1
ATOM 2821 N N . ASN B 1 105 ? -5.934 -30.188 -14.766 1 92.38 105 ASN B N 1
ATOM 2822 C CA . ASN B 1 105 ? -7.148 -29.531 -15.25 1 92.38 105 ASN B CA 1
ATOM 2823 C C . ASN B 1 105 ? -8.234 -30.562 -15.562 1 92.38 105 ASN B C 1
ATOM 2825 O O . ASN B 1 105 ? -8.266 -31.125 -16.656 1 92.38 105 ASN B O 1
ATOM 2829 N N . TYR B 1 106 ? -9.227 -30.688 -14.75 1 90.94 106 TYR B N 1
ATOM 2830 C CA . TYR B 1 106 ? -10.227 -31.75 -14.883 1 90.94 106 TYR B CA 1
ATOM 2831 C C . TYR B 1 106 ? -11.344 -31.312 -15.828 1 90.94 106 TYR B C 1
ATOM 2833 O O . TYR B 1 106 ? -12.211 -32.125 -16.188 1 90.94 106 TYR B O 1
ATOM 2841 N N . ASP B 1 107 ? -11.25 -30.109 -16.234 1 86.12 107 ASP B N 1
ATOM 2842 C CA . ASP B 1 107 ? -12.227 -29.641 -17.219 1 86.12 107 ASP B CA 1
ATOM 2843 C C . ASP B 1 107 ? -11.867 -30.109 -18.625 1 86.12 107 ASP B C 1
ATOM 2845 O O . ASP B 1 107 ? -12.641 -29.938 -19.562 1 86.12 107 ASP B O 1
ATOM 2849 N N . ARG B 1 108 ? -10.68 -30.734 -18.75 1 87.62 108 ARG B N 1
ATOM 2850 C CA . ARG B 1 108 ? -10.211 -31.25 -20.031 1 87.62 108 ARG B CA 1
ATOM 2851 C C . ARG B 1 108 ? -9.984 -32.75 -19.969 1 87.62 108 ARG B C 1
ATOM 2853 O O . ARG B 1 108 ? -8.852 -33.219 -20.062 1 87.62 108 ARG B O 1
ATOM 2860 N N . PRO B 1 109 ? -11.07 -33.469 -19.984 1 90.25 109 PRO B N 1
ATOM 2861 C CA . PRO B 1 109 ? -10.93 -34.906 -19.828 1 90.25 109 PRO B CA 1
ATOM 2862 C C . PRO B 1 109 ? -10.227 -35.562 -21.031 1 90.25 109 PRO B C 1
ATOM 2864 O O . PRO B 1 109 ? -9.609 -36.625 -20.891 1 90.25 109 PRO B O 1
ATOM 2867 N N . GLU B 1 110 ? -10.281 -34.906 -22.188 1 90.62 110 GLU B N 1
ATOM 2868 C CA . GLU B 1 110 ? -9.648 -35.438 -23.391 1 90.62 110 GLU B CA 1
ATOM 2869 C C . GLU B 1 110 ? -8.133 -35.469 -23.266 1 90.62 110 GLU B C 1
ATOM 2871 O O . GLU B 1 110 ? -7.445 -36.156 -24.016 1 90.62 110 GLU B O 1
ATOM 2876 N N . LEU B 1 111 ? -7.633 -34.812 -22.203 1 91.56 111 LEU B N 1
ATOM 2877 C CA . LEU B 1 111 ? -6.184 -34.719 -22.047 1 91.56 111 LEU B CA 1
ATOM 2878 C C . LEU B 1 111 ? -5.707 -35.625 -20.906 1 91.56 111 LEU B C 1
ATOM 2880 O O . LEU B 1 111 ? -4.59 -35.469 -20.422 1 91.56 111 LEU B O 1
ATOM 2884 N N . GLU B 1 112 ? -6.504 -36.562 -20.516 1 92.94 112 GLU B N 1
ATOM 2885 C CA . GLU B 1 112 ? -6.199 -37.438 -19.406 1 92.94 112 GLU B CA 1
ATOM 2886 C C . GLU B 1 112 ? -4.91 -38.219 -19.641 1 92.94 112 GLU B C 1
ATOM 2888 O O . GLU B 1 112 ? -4.141 -38.469 -18.719 1 92.94 112 GLU B O 1
ATOM 2893 N N . LYS B 1 113 ? -4.641 -38.625 -20.828 1 93.31 113 LYS B N 1
ATOM 2894 C CA . LYS B 1 113 ? -3.469 -39.438 -21.172 1 93.31 113 LYS B CA 1
ATOM 2895 C C . LYS B 1 113 ? -2.182 -38.625 -20.984 1 93.31 113 LYS B C 1
ATOM 2897 O O . LYS B 1 113 ? -1.1 -39.219 -20.859 1 93.31 113 LYS B O 1
ATOM 2902 N N . ASP B 1 114 ? -2.328 -37.344 -20.938 1 94.44 114 ASP B N 1
ATOM 2903 C CA . ASP B 1 114 ? -1.163 -36.469 -20.828 1 94.44 114 ASP B CA 1
ATOM 2904 C C . ASP B 1 114 ? -0.849 -36.156 -19.359 1 94.44 114 ASP B C 1
ATOM 2906 O O . ASP B 1 114 ? 0.108 -35.438 -19.062 1 94.44 114 ASP B O 1
ATOM 2910 N N . ARG B 1 115 ? -1.573 -36.719 -18.469 1 95.12 115 ARG B N 1
ATOM 2911 C CA . ARG B 1 115 ? -1.42 -36.406 -17.062 1 95.12 115 ARG B CA 1
ATOM 2912 C C . ARG B 1 115 ? -0.283 -37.219 -16.438 1 95.12 115 ARG B C 1
ATOM 2914 O O . ARG B 1 115 ? -0.524 -38.125 -15.656 1 95.12 115 ARG B O 1
ATOM 2921 N N . ASP B 1 116 ? 0.849 -36.812 -16.75 1 95.19 116 ASP B N 1
ATOM 2922 C CA . ASP B 1 116 ? 2.076 -37.375 -16.203 1 95.19 116 ASP B CA 1
ATOM 2923 C C . ASP B 1 116 ? 2.822 -36.344 -15.344 1 95.19 116 ASP B C 1
ATOM 2925 O O . ASP B 1 116 ? 3.516 -35.469 -15.875 1 95.19 116 ASP B O 1
ATOM 2929 N N . GLU B 1 117 ? 2.658 -36.469 -14.117 1 96.69 117 GLU B N 1
ATOM 2930 C CA . GLU B 1 117 ? 3.178 -35.469 -13.172 1 96.69 117 GLU B CA 1
ATOM 2931 C C . GLU B 1 117 ? 4.691 -35.344 -13.297 1 96.69 117 GLU B C 1
ATOM 2933 O O . GLU B 1 117 ? 5.215 -34.219 -13.352 1 96.69 117 GLU B O 1
ATOM 2938 N N . ASN B 1 118 ? 5.391 -36.469 -13.289 1 96.56 118 ASN B N 1
ATOM 2939 C CA . ASN B 1 118 ? 6.848 -36.438 -13.367 1 96.56 118 ASN B CA 1
ATOM 2940 C C . ASN B 1 118 ? 7.324 -35.812 -14.672 1 96.56 118 ASN B C 1
ATOM 2942 O O . ASN B 1 118 ? 8.289 -35.031 -14.672 1 96.56 118 ASN B O 1
ATOM 2946 N N . LYS B 1 119 ? 6.684 -36.156 -15.711 1 96.5 119 LYS B N 1
ATOM 2947 C CA . LYS B 1 119 ? 7.035 -35.594 -17.016 1 96.5 119 LYS B CA 1
ATOM 2948 C C . LYS B 1 119 ? 6.926 -34.062 -17.016 1 96.5 119 LYS B C 1
ATOM 2950 O O . LYS B 1 119 ? 7.895 -33.375 -17.328 1 96.5 119 LYS B O 1
ATOM 2955 N N . HIS B 1 120 ? 5.785 -33.562 -16.641 1 96.69 120 HIS B N 1
ATOM 2956 C CA . HIS B 1 120 ? 5.543 -32.125 -16.672 1 96.69 120 HIS B CA 1
ATOM 2957 C C . HIS B 1 120 ? 6.414 -31.391 -15.664 1 96.69 120 HIS B C 1
ATOM 2959 O O . HIS B 1 120 ? 6.883 -30.281 -15.938 1 96.69 120 HIS B O 1
ATOM 2965 N N . HIS B 1 121 ? 6.625 -31.969 -14.539 1 97.69 121 HIS B N 1
ATOM 2966 C CA . HIS B 1 121 ? 7.512 -31.391 -13.531 1 97.69 121 HIS B CA 1
ATOM 2967 C C . HIS B 1 121 ? 8.93 -31.25 -14.07 1 97.69 121 HIS B C 1
ATOM 2969 O O . HIS B 1 121 ? 9.555 -30.188 -13.914 1 97.69 121 HIS B O 1
ATOM 2975 N N . SER B 1 122 ? 9.391 -32.281 -14.688 1 97.19 122 SER B N 1
ATOM 2976 C CA . SER B 1 122 ? 10.742 -32.281 -15.234 1 97.19 122 SER B CA 1
ATOM 2977 C C . SER B 1 122 ? 10.891 -31.234 -16.344 1 97.19 122 SER B C 1
ATOM 2979 O O . SER B 1 122 ? 11.906 -30.547 -16.422 1 97.19 122 SER B O 1
ATOM 2981 N N . ILE B 1 123 ? 9.906 -31.141 -17.172 1 97.62 123 ILE B N 1
ATOM 2982 C CA . ILE B 1 123 ? 9.945 -30.172 -18.25 1 97.62 123 ILE B CA 1
ATOM 2983 C C . ILE B 1 123 ? 9.945 -28.766 -17.672 1 97.62 123 ILE B C 1
ATOM 2985 O O . ILE B 1 123 ? 10.719 -27.906 -18.109 1 97.62 123 ILE B O 1
ATOM 2989 N N . ALA B 1 124 ? 9.109 -28.547 -16.703 1 98.06 124 ALA B N 1
ATOM 2990 C CA . ALA B 1 124 ? 9.039 -27.234 -16.062 1 98.06 124 ALA B CA 1
ATOM 2991 C C . ALA B 1 124 ? 10.391 -26.812 -15.492 1 98.06 124 ALA B C 1
ATOM 2993 O O . ALA B 1 124 ? 10.844 -25.688 -15.695 1 98.06 124 ALA B O 1
ATOM 2994 N N . LYS B 1 125 ? 11.016 -27.719 -14.812 1 97.94 125 LYS B N 1
ATOM 2995 C CA . LYS B 1 125 ? 12.328 -27.453 -14.219 1 97.94 125 LYS B CA 1
ATOM 2996 C C . LYS B 1 125 ? 13.359 -27.125 -15.289 1 97.94 125 LYS B C 1
ATOM 2998 O O . LYS B 1 125 ? 14.164 -26.203 -15.125 1 97.94 125 LYS B O 1
ATOM 3003 N N . ARG B 1 126 ? 13.352 -27.875 -16.328 1 97.94 126 ARG B N 1
ATOM 3004 C CA . ARG B 1 126 ? 14.273 -27.641 -17.438 1 97.94 126 ARG B CA 1
ATOM 3005 C C . ARG B 1 126 ? 14.039 -26.266 -18.062 1 97.94 126 ARG B C 1
ATOM 3007 O O . ARG B 1 126 ? 14.992 -25.562 -18.375 1 97.94 126 ARG B O 1
ATOM 3014 N N . MET B 1 127 ? 12.742 -25.922 -18.25 1 98.31 127 MET B N 1
ATOM 3015 C CA . MET B 1 127 ? 12.414 -24.625 -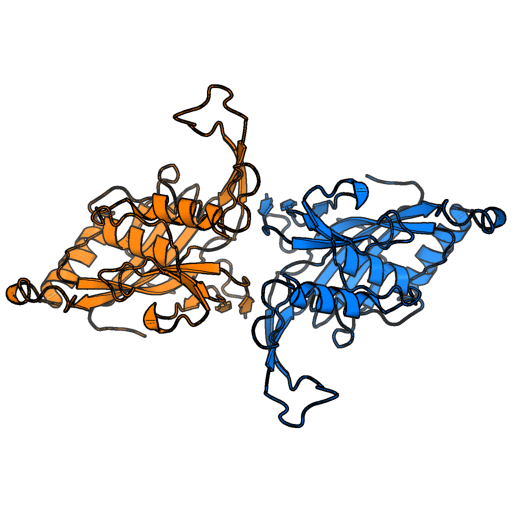18.859 1 98.31 127 MET B CA 1
ATOM 3016 C C . MET B 1 127 ? 12.828 -23.484 -17.938 1 98.31 127 MET B C 1
ATOM 3018 O O . MET B 1 127 ? 13.234 -22.422 -18.422 1 98.31 127 MET B O 1
ATOM 3022 N N . ILE B 1 128 ? 12.703 -23.688 -16.641 1 98.31 128 ILE B N 1
ATOM 3023 C CA . ILE B 1 128 ? 13.172 -22.688 -15.695 1 98.31 128 ILE B CA 1
ATOM 3024 C C . ILE B 1 128 ? 14.672 -22.484 -15.859 1 98.31 128 ILE B C 1
ATOM 3026 O O . ILE B 1 128 ? 15.156 -21.344 -15.906 1 98.31 128 ILE B O 1
ATOM 3030 N N . GLU B 1 129 ? 15.406 -23.531 -15.992 1 98 129 GLU B N 1
ATOM 3031 C CA . GLU B 1 129 ? 16.859 -23.484 -16.156 1 98 129 GLU B CA 1
ATOM 3032 C C . GLU B 1 129 ? 17.25 -22.75 -17.438 1 98 129 GLU B C 1
ATOM 3034 O O . GLU B 1 129 ? 18.266 -22.062 -17.469 1 98 129 GLU B O 1
ATOM 3039 N N . LYS B 1 130 ? 16.406 -22.844 -18.406 1 97.5 130 LYS B N 1
ATOM 3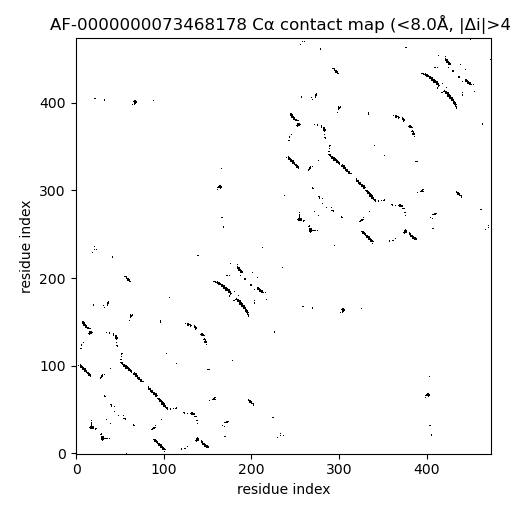040 C CA . LYS B 1 130 ? 16.703 -22.25 -19.703 1 97.5 130 LYS B CA 1
ATOM 3041 C C . LYS B 1 130 ? 16.219 -20.812 -19.766 1 97.5 130 LYS B C 1
ATOM 3043 O O . LYS B 1 130 ? 16.438 -20.109 -20.766 1 97.5 130 LYS B O 1
ATOM 3048 N N . GLY B 1 131 ? 15.531 -20.375 -18.75 1 97.19 131 GLY B N 1
ATOM 3049 C CA . GLY B 1 131 ? 15.07 -18.984 -18.703 1 97.19 131 GLY B CA 1
ATOM 3050 C C . GLY B 1 131 ? 13.648 -18.828 -19.219 1 97.19 131 GLY B C 1
ATOM 3051 O O . GLY B 1 131 ? 13.172 -17.703 -19.391 1 97.19 131 GLY B O 1
ATOM 3052 N N . GLY B 1 132 ? 12.992 -19.922 -19.531 1 96.38 132 GLY B N 1
ATOM 3053 C CA . GLY B 1 132 ? 11.609 -19.906 -20 1 96.38 132 GLY B CA 1
ATOM 3054 C C . GLY B 1 132 ? 11.469 -20.297 -21.453 1 96.38 132 GLY B C 1
ATOM 3055 O O . GLY B 1 132 ? 12.43 -20.219 -22.219 1 96.38 132 GLY B O 1
ATOM 3056 N N . ARG B 1 133 ? 10.328 -20.719 -21.797 1 95.12 133 ARG B N 1
ATOM 3057 C CA . ARG B 1 133 ? 10.008 -21.062 -23.172 1 95.12 133 ARG B CA 1
ATOM 3058 C C . ARG B 1 133 ? 9.609 -19.812 -23.969 1 95.12 133 ARG B C 1
ATOM 3060 O O . ARG B 1 133 ? 9.836 -19.75 -25.172 1 95.12 133 ARG B O 1
ATOM 3067 N N . ARG B 1 134 ? 9.023 -18.844 -23.328 1 96.12 134 ARG B N 1
ATOM 3068 C CA . ARG B 1 134 ? 8.586 -17.594 -23.906 1 96.12 134 ARG B CA 1
ATOM 3069 C C . ARG B 1 134 ? 9.18 -16.406 -23.156 1 96.12 134 ARG B C 1
ATOM 3071 O O . ARG B 1 134 ? 9.82 -16.578 -22.109 1 96.12 134 ARG B O 1
ATOM 3078 N N . ASP B 1 135 ? 8.961 -15.25 -23.766 1 96.56 135 ASP B N 1
ATOM 3079 C CA . ASP B 1 135 ? 9.406 -14.039 -23.094 1 96.56 135 ASP B CA 1
ATOM 3080 C C . ASP B 1 135 ? 8.711 -13.867 -21.734 1 96.56 135 ASP B C 1
ATOM 3082 O O . ASP B 1 135 ? 7.523 -14.164 -21.609 1 96.56 135 ASP B O 1
ATOM 3086 N N . ILE B 1 136 ? 9.508 -13.422 -20.844 1 98.12 136 ILE B N 1
ATOM 3087 C CA . ILE B 1 136 ? 9.016 -13.203 -19.484 1 98.12 136 ILE B CA 1
ATOM 3088 C C . ILE B 1 136 ? 8.719 -11.719 -19.281 1 98.12 136 ILE B C 1
ATOM 3090 O O . ILE B 1 136 ? 9.555 -10.859 -19.594 1 98.12 136 ILE B O 1
ATOM 3094 N N . PHE B 1 137 ? 7.531 -11.414 -18.766 1 97.88 137 PHE B N 1
ATOM 3095 C CA . PHE B 1 137 ? 7.164 -10.031 -18.469 1 97.88 137 PHE B CA 1
ATOM 3096 C C . PHE B 1 137 ? 6.688 -9.898 -17.031 1 97.88 137 PHE B C 1
ATOM 3098 O O . PHE B 1 137 ? 5.965 -10.758 -16.531 1 97.88 137 PHE B O 1
ATOM 3105 N N . LEU B 1 138 ? 7.078 -8.828 -16.406 1 98.44 138 LEU B N 1
ATOM 3106 C CA . LEU B 1 138 ? 6.691 -8.562 -15.023 1 98.44 138 LEU B CA 1
ATOM 3107 C C . LEU B 1 138 ? 5.492 -7.617 -14.969 1 98.44 138 LEU B C 1
ATOM 3109 O O . LEU B 1 138 ? 5.645 -6.426 -14.688 1 98.44 138 LEU B O 1
ATOM 3113 N N . GLY B 1 139 ? 4.254 -8.172 -15.125 1 95.75 139 GLY B N 1
ATOM 3114 C CA . GLY B 1 139 ? 3.004 -7.43 -15.07 1 95.75 139 GLY B CA 1
ATOM 3115 C C . GLY B 1 139 ? 2.535 -6.938 -16.422 1 95.75 139 GLY B C 1
ATOM 3116 O O . GLY B 1 139 ? 1.403 -7.207 -16.828 1 95.75 139 GLY B O 1
ATOM 3117 N N . THR B 1 140 ? 3.457 -6.215 -17.125 1 92.88 140 THR B N 1
ATOM 3118 C CA . THR B 1 140 ? 3.135 -5.676 -18.438 1 92.88 140 THR B CA 1
ATOM 3119 C C . THR B 1 140 ? 4.262 -5.961 -19.438 1 92.88 140 THR B C 1
ATOM 3121 O O . THR B 1 140 ? 5.391 -6.25 -19.031 1 92.88 140 THR B O 1
ATOM 3124 N N . ARG B 1 141 ? 3.916 -5.758 -20.656 1 92.25 141 ARG B N 1
ATOM 3125 C CA . ARG B 1 141 ? 4.82 -6.176 -21.734 1 92.25 141 ARG B CA 1
ATOM 3126 C C . ARG B 1 141 ? 6.059 -5.289 -21.781 1 92.25 141 ARG B C 1
ATOM 3128 O O . ARG B 1 141 ? 7.094 -5.688 -22.312 1 92.25 141 ARG B O 1
ATOM 3135 N N . GLU B 1 142 ? 6 -4.133 -21.281 1 92.94 142 GLU B N 1
ATOM 3136 C CA . GLU B 1 142 ? 7.145 -3.229 -21.312 1 92.94 142 GLU B CA 1
ATOM 3137 C C . GLU B 1 142 ? 8.125 -3.535 -20.188 1 92.94 142 GLU B C 1
ATOM 3139 O O . GLU B 1 142 ? 9.219 -2.963 -20.125 1 92.94 142 GLU B O 1
ATOM 3144 N N . CYS B 1 143 ? 7.742 -4.461 -19.375 1 97.5 143 CYS B N 1
ATOM 3145 C CA . CYS B 1 143 ? 8.594 -4.832 -18.266 1 97.5 143 CYS B CA 1
ATOM 3146 C C . CYS B 1 143 ? 9.188 -6.223 -18.469 1 97.5 143 CYS B C 1
ATOM 3148 O O . CYS B 1 143 ? 8.672 -7.207 -17.922 1 97.5 143 CYS B O 1
ATOM 3150 N N . GLN B 1 144 ? 10.305 -6.254 -19.125 1 98.06 144 GLN B N 1
ATOM 3151 C CA . GLN B 1 144 ? 10.977 -7.516 -19.406 1 98.06 144 GLN B CA 1
ATOM 3152 C C . GLN B 1 144 ? 11.609 -8.094 -18.141 1 98.06 144 GLN B C 1
ATOM 3154 O O . GLN B 1 144 ? 12.188 -7.355 -17.344 1 98.06 144 GLN B O 1
ATOM 3159 N N . GLY B 1 145 ? 11.445 -9.367 -17.969 1 98.56 145 GLY B N 1
ATOM 3160 C CA . GLY B 1 145 ? 12.047 -10.055 -16.844 1 98.56 145 GLY B CA 1
ATOM 3161 C C . GLY B 1 145 ? 12.797 -11.312 -17.234 1 98.56 145 GLY B C 1
ATOM 3162 O O . GLY B 1 145 ? 12.844 -11.664 -18.406 1 98.56 145 GLY B O 1
ATOM 3163 N N . TYR B 1 146 ? 13.414 -11.914 -16.266 1 98.81 146 TYR B N 1
ATOM 3164 C CA . TYR B 1 146 ? 14.211 -13.125 -16.438 1 98.81 146 TYR B CA 1
ATOM 3165 C C . TYR B 1 146 ? 13.938 -14.125 -15.32 1 98.81 146 TYR B C 1
ATOM 3167 O O . TYR B 1 146 ? 13.688 -13.734 -14.18 1 98.81 146 TYR B O 1
ATOM 3175 N N . VAL B 1 147 ? 14 -15.422 -15.719 1 98.75 147 VAL B N 1
ATOM 3176 C CA . VAL B 1 147 ? 13.742 -16.484 -14.758 1 98.75 147 VAL B CA 1
ATOM 3177 C C . VAL B 1 147 ? 14.984 -17.359 -14.609 1 98.75 147 VAL B C 1
ATOM 3179 O O . VAL B 1 147 ? 15.68 -17.625 -15.586 1 98.75 147 VAL B O 1
ATOM 3182 N N . GLU B 1 148 ? 15.297 -17.766 -13.398 1 98.56 148 GLU B N 1
ATOM 3183 C CA . GLU B 1 148 ? 16.391 -18.672 -13.07 1 98.56 148 GLU B CA 1
ATOM 3184 C C . GLU B 1 148 ? 15.992 -19.609 -11.938 1 98.56 148 GLU B C 1
ATOM 3186 O O . GLU B 1 148 ? 15.125 -19.281 -11.117 1 98.56 148 GLU B O 1
ATOM 3191 N N . PRO B 1 149 ? 16.625 -20.766 -11.961 1 98.25 149 PRO B N 1
ATOM 3192 C CA . PRO B 1 149 ? 16.391 -21.641 -10.797 1 98.25 149 PRO B CA 1
ATOM 3193 C C . PRO B 1 149 ? 16.891 -21.016 -9.492 1 98.25 149 PRO B C 1
ATOM 3195 O O . PRO B 1 149 ? 17.828 -20.219 -9.508 1 98.25 149 PRO B O 1
ATOM 3198 N N . CYS B 1 150 ? 16.25 -21.344 -8.43 1 98.19 150 CYS B N 1
ATOM 3199 C CA . CYS B 1 150 ? 16.703 -20.906 -7.117 1 98.19 150 CYS B CA 1
ATOM 3200 C C . CYS B 1 150 ? 16.203 -21.844 -6.023 1 98.19 150 CYS B C 1
ATOM 3202 O O . CYS B 1 150 ? 15.391 -22.734 -6.285 1 98.19 150 CYS B O 1
ATOM 3204 N N . THR B 1 151 ? 16.859 -21.719 -4.871 1 97.44 151 THR B N 1
ATOM 3205 C CA . THR B 1 151 ? 16.312 -22.312 -3.648 1 97.44 151 THR B CA 1
ATOM 3206 C C . THR B 1 151 ? 15.5 -21.281 -2.871 1 97.44 151 THR B C 1
ATOM 3208 O O . THR B 1 151 ? 16.047 -20.266 -2.418 1 97.44 151 THR B O 1
ATOM 3211 N N . PHE B 1 152 ? 14.25 -21.531 -2.773 1 97.88 152 PHE B N 1
ATOM 3212 C CA . PHE B 1 152 ? 13.383 -20.641 -2.02 1 97.88 152 PHE B CA 1
ATOM 3213 C C . PHE B 1 152 ? 13.891 -20.469 -0.59 1 97.88 152 PHE B C 1
ATOM 3215 O O . PHE B 1 152 ? 14.078 -21.453 0.124 1 97.88 152 PHE B O 1
ATOM 3222 N N . GLY B 1 153 ? 14.188 -19.297 -0.171 1 97 153 GLY B N 1
ATOM 3223 C CA . GLY B 1 153 ? 14.703 -19.031 1.162 1 97 153 GLY B CA 1
ATOM 3224 C C . GLY B 1 153 ? 16.219 -19.156 1.251 1 97 153 GLY B C 1
ATOM 3225 O O . GLY B 1 153 ? 16.797 -18.969 2.326 1 97 153 GLY B O 1
ATOM 3226 N N . GLY B 1 154 ? 16.891 -19.375 0.163 1 95.62 154 GLY B N 1
ATOM 3227 C CA . GLY B 1 154 ? 18.312 -19.688 0.177 1 95.62 154 GLY B CA 1
ATOM 3228 C C . GLY B 1 154 ? 19.188 -18.453 0.319 1 95.62 154 GLY B C 1
ATOM 3229 O O . GLY B 1 154 ? 20.312 -18.547 0.811 1 95.62 154 GLY B O 1
ATOM 3230 N N . ASP B 1 155 ? 18.766 -17.281 -0.128 1 96.56 155 ASP B N 1
ATOM 3231 C CA . ASP B 1 155 ? 19.547 -16.031 -0.112 1 96.56 155 ASP B CA 1
ATOM 3232 C C . ASP B 1 155 ? 18.953 -15.039 0.882 1 96.56 155 ASP B C 1
ATOM 3234 O O . ASP B 1 155 ? 17.75 -15.078 1.175 1 96.56 155 ASP B O 1
ATOM 3238 N N . PRO B 1 156 ? 19.828 -14.188 1.419 1 97.56 156 PRO B N 1
ATOM 3239 C CA . PRO B 1 156 ? 19.281 -13.125 2.258 1 97.56 156 PRO B CA 1
ATOM 3240 C C . PRO B 1 156 ? 18.391 -12.156 1.475 1 97.56 156 PRO B C 1
ATOM 3242 O O . PRO B 1 156 ? 18.672 -11.844 0.317 1 97.56 156 PRO B O 1
ATOM 3245 N N . GLY B 1 157 ? 17.297 -11.773 2.096 1 97.56 157 GLY B N 1
ATOM 3246 C CA . GLY B 1 157 ? 16.359 -10.844 1.482 1 97.56 157 GLY B CA 1
ATOM 3247 C C . GLY B 1 157 ? 16.203 -9.547 2.258 1 97.56 157 GLY B C 1
ATOM 3248 O O . GLY B 1 157 ? 16.531 -9.492 3.447 1 97.56 157 GLY B O 1
ATOM 3249 N N . ALA B 1 158 ? 15.742 -8.555 1.635 1 97.19 158 ALA B N 1
ATOM 3250 C CA . ALA B 1 158 ? 15.617 -7.203 2.18 1 97.19 158 ALA B CA 1
ATOM 3251 C C . ALA B 1 158 ? 14.656 -7.172 3.359 1 97.19 158 ALA B C 1
ATOM 3253 O O . ALA B 1 158 ? 14.695 -6.25 4.18 1 97.19 158 ALA B O 1
ATOM 3254 N N . TYR B 1 159 ? 13.773 -8.195 3.504 1 97.88 159 TYR B N 1
ATOM 3255 C CA . TYR B 1 159 ? 12.711 -8.125 4.496 1 97.88 159 TYR B CA 1
ATOM 3256 C C . TYR B 1 159 ? 12.82 -9.266 5.504 1 97.88 159 TYR B C 1
ATOM 3258 O O . TYR B 1 159 ? 11.844 -9.602 6.176 1 97.88 159 TYR B O 1
ATOM 3266 N N . ASP B 1 160 ? 13.969 -9.852 5.578 1 97.5 160 ASP B N 1
ATOM 3267 C CA . ASP B 1 160 ? 14.188 -10.977 6.48 1 97.5 160 ASP B CA 1
ATOM 3268 C C . ASP B 1 160 ? 13.906 -10.578 7.93 1 97.5 160 ASP B C 1
ATOM 3270 O O . ASP B 1 160 ? 13.461 -11.406 8.727 1 97.5 160 ASP B O 1
ATOM 3274 N N . ASP B 1 161 ? 14.109 -9.273 8.227 1 95.44 161 ASP B N 1
ATOM 3275 C CA . ASP B 1 161 ? 13.961 -8.812 9.609 1 95.44 161 ASP B CA 1
ATOM 3276 C C . ASP B 1 161 ? 12.617 -8.117 9.812 1 95.44 161 ASP B C 1
ATOM 3278 O O . ASP B 1 161 ? 12.352 -7.566 10.883 1 95.44 161 ASP B O 1
ATOM 3282 N N . CYS B 1 162 ? 11.82 -8.07 8.82 1 95.75 162 CYS B N 1
ATOM 3283 C CA . CYS B 1 162 ? 10.484 -7.496 8.914 1 95.75 162 CYS B CA 1
ATOM 3284 C C . CYS B 1 162 ? 9.461 -8.555 9.32 1 95.75 162 CYS B C 1
ATOM 3286 O O . CYS B 1 162 ? 9.156 -9.461 8.539 1 95.75 162 CYS B O 1
ATOM 3288 N N . SER B 1 163 ? 8.961 -8.5 10.539 1 96.25 163 SER B N 1
ATOM 3289 C CA . SER B 1 163 ? 8.078 -9.539 11.062 1 96.25 163 SER B CA 1
ATOM 3290 C C . SER B 1 163 ? 6.816 -9.672 10.211 1 96.25 163 SER B C 1
ATOM 3292 O O . SER B 1 163 ? 6.434 -10.781 9.82 1 96.25 163 SER B O 1
ATOM 3294 N N . GLU B 1 164 ? 6.164 -8.562 9.961 1 97.75 164 GLU B N 1
ATOM 3295 C CA . GLU B 1 164 ? 4.918 -8.57 9.203 1 97.75 164 GLU B CA 1
ATOM 3296 C C . GLU B 1 164 ? 4.691 -7.238 8.5 1 97.75 164 GLU B C 1
ATOM 3298 O O . GLU B 1 164 ? 4.965 -6.176 9.062 1 97.75 164 GLU B O 1
ATOM 3303 N N . LEU B 1 165 ? 4.254 -7.281 7.32 1 98 165 LEU B N 1
ATOM 3304 C CA . LEU B 1 165 ? 3.869 -6.094 6.566 1 98 165 LEU B CA 1
ATOM 3305 C C . LEU B 1 165 ? 2.607 -6.355 5.746 1 98 165 LEU B C 1
ATOM 3307 O O . LEU B 1 165 ? 2.598 -7.23 4.879 1 98 165 LEU B O 1
ATOM 3311 N N . ALA B 1 166 ? 1.553 -5.594 6.055 1 96 166 ALA B N 1
ATOM 3312 C CA . ALA B 1 166 ? 0.285 -5.715 5.34 1 96 166 ALA B CA 1
ATOM 3313 C C . ALA B 1 166 ? 0.215 -4.734 4.172 1 96 166 ALA B C 1
ATOM 3315 O O . ALA B 1 166 ? 0.706 -3.609 4.27 1 96 166 ALA B O 1
ATOM 3316 N N . PHE B 1 167 ? -0.463 -5.148 3.088 1 95.19 167 PHE B N 1
ATOM 3317 C CA . PHE B 1 167 ? -0.462 -4.34 1.873 1 95.19 167 PHE B CA 1
ATOM 3318 C C . PHE B 1 167 ? -1.871 -3.867 1.536 1 95.19 167 PHE B C 1
ATOM 3320 O O . PHE B 1 167 ? -2.102 -3.299 0.467 1 95.19 167 PHE B O 1
ATOM 3327 N N . GLY B 1 168 ? -2.84 -4.125 2.383 1 88.44 168 GLY B N 1
ATOM 3328 C CA . GLY B 1 168 ? -4.219 -3.773 2.078 1 88.44 168 GLY B CA 1
ATOM 3329 C C . GLY B 1 168 ? -4.848 -4.676 1.035 1 88.44 168 GLY B C 1
ATOM 3330 O O . GLY B 1 168 ? -4.359 -5.781 0.785 1 88.44 168 GLY B O 1
ATOM 3331 N N . THR B 1 169 ? -5.969 -4.176 0.452 1 87.75 169 THR B N 1
ATOM 3332 C CA . THR B 1 169 ? -6.699 -4.98 -0.522 1 87.75 169 THR B CA 1
ATOM 3333 C C . THR B 1 169 ? -6.023 -4.914 -1.89 1 87.75 169 THR B C 1
ATOM 3335 O O . THR B 1 169 ? -5.691 -3.83 -2.373 1 87.75 169 THR B O 1
ATOM 3338 N N . MET B 1 170 ? -5.84 -6.055 -2.439 1 92.44 170 MET B N 1
ATOM 3339 C CA . MET B 1 170 ? -5.219 -6.145 -3.758 1 92.44 170 MET B CA 1
ATOM 3340 C C . MET B 1 170 ? -5.988 -7.105 -4.66 1 92.44 170 MET B C 1
ATOM 3342 O O . MET B 1 170 ? -6.652 -8.023 -4.172 1 92.44 170 MET B O 1
ATOM 3346 N N . PHE B 1 171 ? -5.855 -6.836 -5.922 1 92.25 171 PHE B N 1
ATOM 3347 C CA . PHE B 1 171 ? -6.293 -7.789 -6.934 1 92.25 171 PHE B CA 1
ATOM 3348 C C . PHE B 1 171 ? -5.52 -9.102 -6.812 1 92.25 171 PHE B C 1
ATOM 3350 O O . PHE B 1 171 ? -4.293 -9.094 -6.676 1 92.25 171 PHE B O 1
ATOM 3357 N N . HIS B 1 172 ? -6.234 -10.164 -6.77 1 96.31 172 HIS B N 1
ATOM 3358 C CA . HIS B 1 172 ? -5.645 -11.492 -6.699 1 96.31 172 HIS B CA 1
ATOM 3359 C C . HIS B 1 172 ? -5.504 -12.109 -8.086 1 96.31 172 HIS B C 1
ATOM 3361 O O . HIS B 1 172 ? -4.41 -12.508 -8.492 1 96.31 172 HIS B O 1
ATOM 3367 N N . GLY B 1 173 ? -6.551 -12.141 -8.75 1 93.81 173 GLY B N 1
ATOM 3368 C CA . GLY B 1 173 ? -6.609 -12.75 -10.07 1 93.81 173 GLY B CA 1
ATOM 3369 C C . GLY B 1 173 ? -8.023 -12.828 -10.625 1 93.81 173 GLY B C 1
ATOM 3370 O O . GLY B 1 173 ? -8.969 -12.336 -10.008 1 93.81 173 GLY B O 1
ATOM 3371 N N . PHE B 1 174 ? -8.156 -13.477 -11.828 1 89.31 174 PHE B N 1
ATOM 3372 C CA . PHE B 1 174 ? -9.453 -13.656 -12.469 1 89.31 174 PHE B CA 1
ATOM 3373 C C . PHE B 1 174 ? -9.883 -15.117 -12.414 1 89.31 174 PHE B C 1
ATOM 3375 O O . PHE B 1 174 ? -9.047 -16.016 -12.359 1 89.31 174 PHE B O 1
ATOM 3382 N N . THR B 1 175 ? -11.109 -15.188 -12.312 1 86.69 175 THR B N 1
ATOM 3383 C CA . THR B 1 175 ? -11.742 -16.469 -12.625 1 86.69 175 THR B CA 1
ATOM 3384 C C . THR B 1 175 ? -12.516 -16.375 -13.938 1 86.69 175 THR B C 1
ATOM 3386 O O . THR B 1 175 ? -13.453 -15.578 -14.062 1 86.69 175 THR B O 1
ATOM 3389 N N . TYR B 1 176 ? -12.094 -17.203 -14.773 1 81.31 176 TYR B N 1
ATOM 3390 C CA . TYR B 1 176 ? -12.711 -17.172 -16.094 1 81.31 176 TYR B CA 1
ATOM 3391 C C . TYR B 1 176 ? -13.953 -18.047 -16.141 1 81.31 176 TYR B C 1
ATOM 3393 O O . TYR B 1 176 ? -14.094 -18.969 -15.352 1 81.31 176 TYR B O 1
ATOM 3401 N N . PRO B 1 177 ? -14.82 -17.797 -17.125 1 75.25 177 PRO B N 1
ATOM 3402 C CA . PRO B 1 177 ? -16.094 -18.531 -17.203 1 75.25 177 PRO B CA 1
ATOM 3403 C C . PRO B 1 177 ? -15.891 -20.047 -17.266 1 75.25 177 PRO B C 1
ATOM 3405 O O . PRO B 1 177 ? -16.688 -20.797 -16.688 1 75.25 177 PRO B O 1
ATOM 3408 N N . ASP B 1 178 ? -14.93 -20.391 -17.969 1 67.75 178 ASP B N 1
ATOM 3409 C CA . ASP B 1 178 ? -14.711 -21.812 -18.141 1 67.75 178 ASP B CA 1
ATOM 3410 C C . ASP B 1 178 ? -14.117 -22.453 -16.891 1 67.75 178 ASP B C 1
ATOM 3412 O O . ASP B 1 178 ? -14.102 -23.672 -16.75 1 67.75 178 ASP B O 1
ATOM 3416 N N . GLU B 1 179 ? -13.711 -21.562 -15.977 1 64.75 179 GLU B N 1
ATOM 3417 C CA . GLU B 1 179 ? -13.062 -22.047 -14.766 1 64.75 179 GLU B CA 1
ATOM 3418 C C . GLU B 1 179 ? -13.992 -21.938 -13.555 1 64.75 179 GLU B C 1
ATOM 3420 O O . GLU B 1 179 ? -13.531 -21.953 -12.414 1 64.75 179 GLU B O 1
ATOM 3425 N N . GLY B 1 180 ? -15.227 -21.781 -13.766 1 58.31 180 GLY B N 1
ATOM 3426 C CA . GLY B 1 180 ? -16.109 -21.719 -12.617 1 58.31 180 GLY B CA 1
ATOM 3427 C C . GLY B 1 180 ? -16.844 -20.391 -12.5 1 58.31 180 GLY B C 1
ATOM 3428 O O . GLY B 1 180 ? -17.469 -20.109 -11.477 1 58.31 180 GLY B O 1
ATOM 3429 N N . GLY B 1 181 ? -16.719 -19.438 -13.414 1 58.12 181 GLY B N 1
ATOM 3430 C CA . GLY B 1 181 ? -17.375 -18.141 -13.32 1 58.12 181 GLY B CA 1
ATOM 3431 C C . GLY B 1 181 ? -18.797 -18.156 -13.836 1 58.12 181 GLY B C 1
ATOM 3432 O O . GLY B 1 181 ? -19.328 -17.109 -14.203 1 58.12 181 GLY B O 1
ATOM 3433 N N . ASN B 1 182 ? -19.375 -19.203 -13.734 1 63.84 182 ASN B N 1
ATOM 3434 C CA . ASN B 1 182 ? -20.766 -19.328 -14.164 1 63.84 182 ASN B CA 1
ATOM 3435 C C . ASN B 1 182 ? -21.047 -18.484 -15.398 1 63.84 182 ASN B C 1
ATOM 3437 O O . ASN B 1 182 ? -22.016 -17.719 -15.43 1 63.84 182 ASN B O 1
ATOM 3441 N N . GLY B 1 183 ? -20.062 -18.5 -16.266 1 69.06 183 GLY B N 1
ATOM 3442 C CA . GLY B 1 183 ? -20.281 -17.75 -17.5 1 69.06 183 GLY B CA 1
ATOM 3443 C C . GLY B 1 183 ? -19.812 -16.312 -17.438 1 69.06 183 GLY B C 1
ATOM 3444 O O . GLY B 1 183 ? -19.906 -15.578 -18.422 1 69.06 183 GLY B O 1
ATOM 3445 N N . LYS B 1 184 ? -19.344 -15.898 -16.281 1 77.31 184 LYS B N 1
ATOM 3446 C CA . LYS B 1 184 ? -18.922 -14.508 -16.109 1 77.31 184 LYS B CA 1
ATOM 3447 C C . LYS B 1 184 ? -17.469 -14.422 -15.641 1 77.31 184 LYS B C 1
ATOM 3449 O O . LYS B 1 184 ? -16.969 -15.359 -15.008 1 77.31 184 LYS B O 1
ATOM 3454 N N . LEU B 1 185 ? -16.828 -13.398 -16.094 1 83.88 185 LEU B N 1
ATOM 3455 C CA . LEU B 1 185 ? -15.484 -13.125 -15.578 1 83.88 185 LEU B CA 1
ATOM 3456 C C . LEU B 1 185 ? -15.547 -12.531 -14.18 1 83.88 185 LEU B C 1
ATOM 3458 O O . LEU B 1 185 ? -16.297 -11.578 -13.93 1 83.88 185 LEU B O 1
ATOM 3462 N N . ILE B 1 186 ? -14.852 -13.164 -13.281 1 87.12 186 ILE B N 1
ATOM 3463 C CA . ILE B 1 186 ? -14.883 -12.727 -11.891 1 87.12 186 ILE B CA 1
ATOM 3464 C C . ILE B 1 186 ? -13.508 -12.219 -11.477 1 87.12 186 ILE B C 1
ATOM 3466 O O . ILE B 1 186 ? -12.5 -12.906 -11.672 1 87.12 186 ILE B O 1
ATOM 3470 N N . ALA B 1 187 ? -13.492 -11 -10.969 1 89.38 187 ALA B N 1
ATOM 3471 C CA . ALA B 1 187 ? -12.273 -10.484 -10.352 1 89.38 187 ALA B CA 1
ATOM 3472 C C . ALA B 1 187 ? -12.211 -10.859 -8.875 1 89.38 187 ALA B C 1
ATOM 3474 O O . ALA B 1 187 ? -13.18 -10.68 -8.133 1 89.38 187 ALA B O 1
ATOM 3475 N N . ARG B 1 188 ? -11.078 -11.406 -8.453 1 93 188 ARG B N 1
ATOM 3476 C CA . ARG B 1 188 ? -10.875 -11.797 -7.066 1 93 188 ARG B CA 1
ATOM 3477 C C . ARG B 1 188 ? -9.922 -10.836 -6.359 1 93 188 ARG B C 1
ATOM 3479 O O . ARG B 1 188 ? -8.922 -10.414 -6.938 1 93 188 ARG B O 1
ATOM 3486 N N . PHE B 1 189 ? -10.25 -10.586 -5.125 1 91.06 189 PHE B N 1
ATOM 3487 C CA . PHE B 1 189 ? -9.414 -9.719 -4.301 1 91.06 189 PHE B CA 1
ATOM 3488 C C . PHE B 1 189 ? -9.039 -10.414 -2.996 1 91.06 189 PHE B C 1
ATOM 3490 O O . PHE B 1 189 ? -9.672 -11.398 -2.605 1 91.06 189 PHE B O 1
ATOM 3497 N N . TRP B 1 190 ? -7.977 -9.859 -2.385 1 92.25 190 TRP B N 1
ATOM 3498 C CA . TRP B 1 190 ? -7.504 -10.414 -1.12 1 92.25 190 TRP B CA 1
ATOM 3499 C C . TRP B 1 190 ? -6.645 -9.398 -0.37 1 92.25 190 TRP B C 1
ATOM 3501 O O . TRP B 1 190 ? -6.43 -8.281 -0.849 1 92.25 190 TRP B O 1
ATOM 3511 N N . ASN B 1 191 ? -6.199 -9.773 0.824 1 91.5 191 ASN B N 1
ATOM 3512 C CA . ASN B 1 191 ? -5.367 -8.922 1.67 1 91.5 191 ASN B CA 1
ATOM 3513 C C . ASN B 1 191 ? -4.027 -9.586 1.982 1 91.5 191 ASN B C 1
ATOM 3515 O O . ASN B 1 191 ? -3.887 -10.258 3.004 1 91.5 191 ASN B O 1
ATOM 3519 N N . PRO B 1 192 ? -3.068 -9.297 1.15 1 96.38 192 PRO B N 1
ATOM 3520 C CA . PRO B 1 192 ? -1.783 -9.969 1.359 1 96.38 192 PRO B CA 1
ATOM 3521 C C . PRO B 1 192 ? -1.031 -9.438 2.578 1 96.38 192 PRO B C 1
ATOM 3523 O O . PRO B 1 192 ? -1.068 -8.234 2.857 1 96.38 192 PRO B O 1
ATOM 3526 N N . VAL B 1 193 ? -0.367 -10.359 3.225 1 97.06 193 VAL B N 1
ATOM 3527 C CA . VAL B 1 193 ? 0.519 -10.055 4.344 1 97.06 193 VAL B CA 1
ATOM 3528 C C . VAL B 1 193 ? 1.879 -10.711 4.121 1 97.06 193 VAL B C 1
ATOM 3530 O O . VAL B 1 193 ? 1.957 -11.906 3.807 1 97.06 193 VAL B O 1
ATOM 3533 N N . MET B 1 194 ? 2.889 -9.875 4.188 1 98.62 194 MET B N 1
ATOM 3534 C CA . MET B 1 194 ? 4.254 -10.375 4.094 1 98.62 194 MET B CA 1
ATOM 3535 C C . MET B 1 194 ? 4.82 -10.68 5.477 1 98.62 194 MET B C 1
ATOM 3537 O O . MET B 1 194 ? 4.75 -9.844 6.379 1 98.62 194 MET B O 1
ATOM 3541 N N . LYS B 1 195 ? 5.309 -11.891 5.645 1 98.25 195 LYS B N 1
ATOM 3542 C CA . LYS B 1 195 ? 6 -12.289 6.863 1 98.25 195 LYS B CA 1
ATOM 3543 C C . LYS B 1 195 ? 7.453 -12.664 6.574 1 98.25 195 LYS B C 1
ATOM 3545 O O . LYS B 1 195 ? 7.719 -13.688 5.941 1 98.25 195 LYS B O 1
ATOM 3550 N N . ARG B 1 196 ? 8.328 -11.812 7.047 1 97.88 196 ARG B N 1
ATOM 3551 C CA . ARG B 1 196 ? 9.75 -12.023 6.824 1 97.88 196 ARG B CA 1
ATOM 3552 C C . ARG B 1 196 ? 10.055 -12.211 5.34 1 97.88 196 ARG B C 1
ATOM 3554 O O . ARG B 1 196 ? 10.727 -13.172 4.953 1 97.88 196 ARG B O 1
ATOM 3561 N N . GLY B 1 197 ? 9.406 -11.438 4.59 1 98.38 197 GLY B N 1
ATOM 3562 C CA . GLY B 1 197 ? 9.68 -11.367 3.164 1 98.38 197 GLY B CA 1
ATOM 3563 C C . GLY B 1 197 ? 8.82 -12.312 2.344 1 98.38 197 GLY B C 1
ATOM 3564 O O . GLY B 1 197 ? 8.812 -12.242 1.112 1 98.38 197 GLY B O 1
ATOM 3565 N N . VAL B 1 198 ? 8.07 -13.172 3.059 1 98.75 198 VAL B N 1
ATOM 3566 C CA . VAL B 1 198 ? 7.332 -14.211 2.346 1 98.75 198 VAL B CA 1
ATOM 3567 C C . VAL B 1 198 ? 5.836 -13.891 2.369 1 98.75 198 VAL B C 1
ATOM 3569 O O . VAL B 1 198 ? 5.301 -13.477 3.4 1 98.75 198 VAL B O 1
ATOM 3572 N N . ILE B 1 199 ? 5.203 -14.023 1.228 1 98.69 199 ILE B N 1
ATOM 3573 C CA . ILE B 1 199 ? 3.752 -13.938 1.089 1 98.69 199 ILE B CA 1
ATOM 3574 C C . ILE B 1 199 ? 3.193 -15.289 0.644 1 98.69 199 ILE B C 1
ATOM 3576 O O . ILE B 1 199 ? 3.572 -15.805 -0.409 1 98.69 199 ILE B O 1
ATOM 3580 N N . ASP B 1 200 ? 2.348 -15.883 1.449 1 98.56 200 ASP B N 1
ATOM 3581 C CA . ASP B 1 200 ? 1.64 -17.094 1.07 1 98.56 200 ASP B CA 1
ATOM 3582 C C . ASP B 1 200 ? 0.296 -16.781 0.421 1 98.56 200 ASP B C 1
ATOM 3584 O O . ASP B 1 200 ? -0.564 -16.141 1.042 1 98.56 200 ASP B O 1
ATOM 3588 N N . PHE B 1 201 ? 0.17 -17.203 -0.77 1 98.25 201 PHE B N 1
ATOM 3589 C CA . PHE B 1 201 ? -1.062 -16.906 -1.491 1 98.25 201 PHE B CA 1
ATOM 3590 C C . PHE B 1 201 ? -2.17 -17.875 -1.091 1 98.25 201 PHE B C 1
ATOM 3592 O O . PHE B 1 201 ? -1.915 -19.062 -0.88 1 98.25 201 PHE B O 1
ATOM 3599 N N . ILE B 1 202 ? -3.334 -17.344 -1.039 1 97.38 202 ILE B N 1
ATOM 3600 C CA . ILE B 1 202 ? -4.488 -18.234 -0.942 1 97.38 202 ILE B CA 1
ATOM 3601 C C . ILE B 1 202 ? -4.883 -18.719 -2.334 1 97.38 202 ILE B C 1
ATOM 3603 O O . ILE B 1 202 ? -4.707 -18 -3.322 1 97.38 202 ILE B O 1
ATOM 3607 N N . PRO B 1 203 ? -5.344 -19.938 -2.393 1 95.81 203 PRO B N 1
ATOM 3608 C CA . PRO B 1 203 ? -5.805 -20.391 -3.707 1 95.81 203 PRO B CA 1
ATOM 3609 C C . PRO B 1 203 ? -7 -19.594 -4.219 1 95.81 203 PRO B C 1
ATOM 3611 O O . PRO B 1 203 ? -7.754 -19.016 -3.426 1 95.81 203 PRO B O 1
ATOM 3614 N N . PRO B 1 204 ? -7.207 -19.562 -5.516 1 94.38 204 PRO B N 1
ATOM 3615 C CA . PRO B 1 204 ? -8.297 -18.781 -6.113 1 94.38 204 PRO B CA 1
ATOM 3616 C C . PRO B 1 204 ? -9.656 -19.094 -5.492 1 94.38 204 PRO B C 1
ATOM 3618 O O . PRO B 1 204 ? -10.461 -18.188 -5.273 1 94.38 204 PRO B O 1
ATOM 3621 N N . GLY B 1 205 ? -9.883 -20.297 -5.156 1 92.44 205 GLY B N 1
ATOM 3622 C CA . GLY B 1 205 ? -11.172 -20.719 -4.641 1 92.44 205 GLY B CA 1
ATOM 3623 C C . GLY B 1 205 ? -11.453 -20.203 -3.238 1 92.44 205 GLY B C 1
ATOM 3624 O O . GLY B 1 205 ? -12.594 -20.234 -2.773 1 92.44 205 GLY B O 1
ATOM 3625 N N . GLU B 1 206 ? -10.461 -19.656 -2.58 1 94.62 206 GLU B N 1
ATOM 3626 C CA . GLU B 1 206 ? -10.609 -19.219 -1.196 1 94.62 206 GLU B CA 1
ATOM 3627 C C . GLU B 1 206 ? -10.75 -17.688 -1.116 1 94.62 206 GLU B C 1
ATOM 3629 O O . GLU B 1 206 ? -10.898 -17.141 -0.027 1 94.62 206 GLU B O 1
ATOM 3634 N N . CYS B 1 207 ? -10.719 -17.047 -2.258 1 93.12 207 CYS B N 1
ATOM 3635 C CA . CYS B 1 207 ? -10.953 -15.602 -2.264 1 93.12 207 CYS B CA 1
ATOM 3636 C C . CYS B 1 207 ? -12.414 -15.289 -1.964 1 93.12 207 CYS B C 1
ATOM 3638 O O . CYS B 1 207 ? -13.312 -15.727 -2.686 1 93.12 207 CYS B O 1
ATOM 3640 N N . THR B 1 208 ? -12.625 -14.523 -0.942 1 87.19 208 THR B N 1
ATOM 3641 C CA . THR B 1 208 ? -13.992 -14.25 -0.521 1 87.19 208 THR B CA 1
ATOM 3642 C C . THR B 1 208 ? -14.453 -12.883 -1.03 1 87.19 208 THR B C 1
ATOM 3644 O O . THR B 1 208 ? -15.656 -12.602 -1.069 1 87.19 208 THR B O 1
ATOM 3647 N N . PHE B 1 209 ? -13.57 -12.047 -1.34 1 87.19 209 PHE B N 1
ATOM 3648 C CA . PHE B 1 209 ? -13.898 -10.758 -1.931 1 87.19 209 PHE B CA 1
ATOM 3649 C C . PHE B 1 209 ? -13.812 -10.82 -3.451 1 87.19 209 PHE B C 1
ATOM 3651 O O . PHE B 1 209 ? -12.719 -10.906 -4.012 1 87.19 209 PHE B O 1
ATOM 3658 N N . THR B 1 210 ? -15.055 -10.867 -4.074 1 88.56 210 THR B N 1
ATOM 3659 C CA . THR B 1 210 ? -15.078 -11.023 -5.523 1 88.56 210 THR B CA 1
ATOM 3660 C C . THR B 1 210 ? -16.031 -10.016 -6.156 1 88.56 210 THR B C 1
ATOM 3662 O O . THR B 1 210 ? -16.938 -9.508 -5.492 1 88.56 210 THR B O 1
ATOM 3665 N N . ARG B 1 211 ? -15.711 -9.719 -7.391 1 84.75 211 ARG B N 1
ATOM 3666 C CA . ARG B 1 211 ? -16.562 -8.836 -8.18 1 84.75 211 ARG B CA 1
ATOM 3667 C C . ARG B 1 211 ? -16.797 -9.406 -9.578 1 84.75 211 ARG B C 1
ATOM 3669 O O . ARG B 1 211 ? -15.836 -9.758 -10.273 1 84.75 211 ARG B O 1
ATOM 3676 N N . GLU B 1 212 ? -18.047 -9.445 -9.969 1 84 212 GLU B N 1
ATOM 3677 C CA . GLU B 1 212 ? -18.359 -9.898 -11.32 1 84 212 GLU B CA 1
ATOM 3678 C C . GLU B 1 212 ? -18.094 -8.789 -12.344 1 84 212 GLU B C 1
ATOM 3680 O O . GLU B 1 212 ? -18.484 -7.641 -12.133 1 84 212 GLU B O 1
ATOM 3685 N N . ILE B 1 213 ? -17.406 -9.227 -13.414 1 76.44 213 ILE B N 1
ATOM 3686 C CA . ILE B 1 213 ? -17.141 -8.281 -14.492 1 76.44 213 ILE B CA 1
ATOM 3687 C C . ILE B 1 213 ? -18.125 -8.5 -15.633 1 76.44 213 ILE B C 1
ATOM 3689 O O . ILE B 1 213 ? -18.172 -9.578 -16.234 1 76.44 213 ILE B O 1
ATOM 3693 N N . LYS B 1 214 ? -19.234 -7.688 -15.789 1 64.25 214 LYS B N 1
ATOM 3694 C CA . LYS B 1 214 ? -20.375 -7.859 -16.688 1 64.25 214 LYS B CA 1
ATOM 3695 C C . LYS B 1 214 ? -19.922 -7.891 -18.141 1 64.25 214 LYS B C 1
ATOM 3697 O O . LYS B 1 214 ? -20.438 -8.688 -18.938 1 64.25 214 LYS B O 1
ATOM 3702 N N . ASN B 1 215 ? -19.422 -6.895 -18.797 1 57.19 215 ASN B N 1
ATOM 3703 C CA . ASN B 1 215 ? -19.312 -6.738 -20.234 1 57.19 215 ASN B CA 1
ATOM 3704 C C . ASN B 1 215 ? -18.141 -7.555 -20.797 1 57.19 215 ASN B C 1
ATOM 3706 O O . ASN B 1 215 ? -17.422 -7.086 -21.672 1 57.19 215 ASN B O 1
ATOM 3710 N N . TYR B 1 216 ? -17.984 -8.688 -20.219 1 52.66 216 TYR B N 1
ATOM 3711 C CA . TYR B 1 216 ? -16.875 -9.484 -20.734 1 52.66 216 TYR B CA 1
ATOM 3712 C C . TYR B 1 216 ? -17.344 -10.406 -21.859 1 52.66 216 TYR B C 1
ATOM 3714 O O . TYR B 1 216 ? -18.297 -11.18 -21.672 1 52.66 216 TYR B O 1
ATOM 3722 N N . SER B 1 217 ? -17.219 -9.914 -23.156 1 48.34 217 SER B N 1
ATOM 3723 C CA . SER B 1 217 ? -17.438 -10.859 -24.25 1 48.34 217 SER B CA 1
ATOM 3724 C C . SER B 1 217 ? -16.391 -11.961 -24.234 1 48.34 217 SER B C 1
ATOM 3726 O O . SER B 1 217 ? -15.203 -11.703 -24.016 1 48.34 217 SER B O 1
ATOM 3728 N N . LEU B 1 218 ? -16.844 -13.094 -24 1 43.31 218 LEU B N 1
ATOM 3729 C CA . LEU B 1 218 ? -16.078 -14.336 -23.922 1 43.31 218 LEU B CA 1
ATOM 3730 C C . LEU B 1 218 ? -15.133 -14.461 -25.094 1 43.31 218 LEU B C 1
ATOM 3732 O O . LEU B 1 218 ? -15.523 -14.938 -26.172 1 43.31 218 LEU B O 1
ATOM 3736 N N . LYS B 1 219 ? -14.461 -13.5 -25.594 1 43.31 219 LYS B N 1
ATOM 3737 C CA . LYS B 1 219 ? -13.523 -14.055 -26.562 1 43.31 219 LYS B CA 1
ATOM 3738 C C . LYS B 1 219 ? -12.633 -15.117 -25.906 1 43.31 219 LYS B C 1
ATOM 3740 O O . LYS B 1 219 ? -12.336 -15.047 -24.719 1 43.31 219 LYS B O 1
ATOM 3745 N N . ARG B 1 220 ? -12.445 -16.219 -26.578 1 37.91 220 ARG B N 1
ATOM 3746 C CA . ARG B 1 220 ? -11.633 -17.391 -26.25 1 37.91 220 ARG B CA 1
ATOM 3747 C C . ARG B 1 220 ? -10.305 -16.984 -25.625 1 37.91 220 ARG B C 1
ATOM 3749 O O . ARG B 1 220 ? -9.609 -16.109 -26.156 1 37.91 220 ARG B O 1
ATOM 3756 N N . PHE B 1 221 ? -10.008 -17.359 -24.281 1 35.94 221 PHE B N 1
ATOM 3757 C CA . PHE B 1 221 ? -8.789 -17.156 -23.516 1 35.94 221 PHE B CA 1
ATOM 3758 C C . PHE B 1 221 ? -7.562 -17.578 -24.328 1 35.94 221 PHE B C 1
ATOM 3760 O O . PHE B 1 221 ? -7.434 -18.734 -24.703 1 35.94 221 PHE B O 1
ATOM 3767 N N . THR B 1 222 ? -7.129 -16.703 -25.188 1 37.25 222 THR B N 1
ATOM 3768 C CA . THR B 1 222 ? -5.809 -17.062 -25.703 1 37.25 222 THR B CA 1
ATOM 3769 C C . THR B 1 222 ? -4.723 -16.688 -24.688 1 37.25 222 THR B C 1
ATOM 3771 O O . THR B 1 222 ? -4.879 -15.734 -23.938 1 37.25 222 THR B O 1
ATOM 3774 N N . ILE B 1 223 ? -3.713 -17.281 -24.5 1 34.34 223 ILE B N 1
ATOM 3775 C CA . ILE B 1 223 ? -2.434 -17.109 -23.828 1 34.34 223 ILE B CA 1
ATOM 3776 C C . ILE B 1 223 ? -1.895 -15.711 -24.062 1 34.34 223 ILE B C 1
ATOM 3778 O O . ILE B 1 223 ? -1.842 -15.242 -25.203 1 34.34 223 ILE B O 1
ATOM 3782 N N . GLY B 1 224 ? -1.806 -14.664 -23.078 1 40.97 224 GLY B N 1
ATOM 3783 C CA . GLY B 1 224 ? -1.359 -13.289 -23.172 1 40.97 224 GLY B CA 1
ATOM 3784 C C . GLY B 1 224 ? -2.451 -12.281 -22.844 1 40.97 224 GLY B C 1
ATOM 3785 O O . GLY B 1 224 ? -2.189 -11.086 -22.75 1 40.97 224 GLY B O 1
ATOM 3786 N N . ASP B 1 225 ? -3.508 -12.633 -22.891 1 40.06 225 ASP B N 1
ATOM 3787 C CA . ASP B 1 225 ? -4.668 -11.75 -22.828 1 40.06 225 ASP B CA 1
ATOM 3788 C C . ASP B 1 225 ? -4.914 -11.273 -21.406 1 40.06 225 ASP B C 1
ATOM 3790 O O . ASP B 1 225 ? -5.816 -10.469 -21.156 1 40.06 225 ASP B O 1
ATOM 3794 N N . ASN B 1 226 ? -4.242 -11.734 -20.5 1 40.25 226 ASN B N 1
ATOM 3795 C CA . ASN B 1 226 ? -4.441 -11.391 -19.094 1 40.25 226 ASN B CA 1
ATOM 3796 C C . ASN B 1 226 ? -4.277 -9.898 -18.859 1 40.25 226 ASN B C 1
ATOM 3798 O O . ASN B 1 226 ? -4.965 -9.32 -18 1 40.25 226 ASN B O 1
ATOM 3802 N N . LEU B 1 227 ? -3.42 -9.25 -19.625 1 42.66 227 LEU B N 1
ATOM 3803 C CA . LEU B 1 227 ? -3.201 -7.82 -19.453 1 42.66 227 LEU B CA 1
ATOM 3804 C C . LEU B 1 227 ? -4.48 -7.035 -19.719 1 42.66 227 LEU B C 1
ATOM 3806 O O . LEU B 1 227 ? -4.773 -6.059 -19.031 1 42.66 227 LEU B O 1
ATOM 3810 N N . GLN B 1 228 ? -5.23 -7.555 -20.609 1 45.25 228 GLN B N 1
ATOM 3811 C CA . GLN B 1 228 ? -6.43 -6.84 -21.031 1 45.25 228 GLN B CA 1
ATOM 3812 C C . GLN B 1 228 ? -7.477 -6.824 -19.922 1 45.25 228 GLN B C 1
ATOM 3814 O O . GLN B 1 228 ? -8.156 -5.812 -19.719 1 45.25 228 GLN B O 1
ATOM 3819 N N . SER B 1 229 ? -7.402 -7.836 -19.203 1 45.34 229 SER B N 1
ATOM 3820 C CA . SER B 1 229 ? -8.484 -7.992 -18.25 1 45.34 229 SER B CA 1
ATOM 3821 C C . SER B 1 229 ? -8.32 -7.039 -17.062 1 45.34 229 SER B C 1
ATOM 3823 O O . SER B 1 229 ? -9.289 -6.453 -16.594 1 45.34 229 SER B O 1
ATOM 3825 N N . VAL B 1 230 ? -7.188 -6.746 -16.703 1 44.69 230 VAL B N 1
ATOM 3826 C CA . VAL B 1 230 ? -6.988 -5.84 -15.586 1 44.69 230 VAL B CA 1
ATOM 3827 C C . VAL B 1 230 ? -7.43 -4.43 -15.969 1 44.69 230 VAL B C 1
ATOM 3829 O O . VAL B 1 230 ? -7.992 -3.701 -15.148 1 44.69 230 VAL B O 1
ATOM 3832 N N . GLN B 1 231 ? -7.262 -4.199 -17.25 1 50.81 231 GLN B N 1
ATOM 3833 C CA . GLN B 1 231 ? -7.711 -2.906 -17.75 1 50.81 231 GLN B CA 1
ATOM 3834 C C . GLN B 1 231 ? -9.234 -2.795 -17.688 1 50.81 231 GLN B C 1
ATOM 3836 O O . GLN B 1 231 ? -9.766 -1.754 -17.297 1 50.81 231 GLN B O 1
ATOM 3841 N N . GLU B 1 232 ? -9.812 -3.809 -18.094 1 50.31 232 GLU B N 1
ATOM 3842 C CA . GLU B 1 232 ? -11.266 -3.826 -18.078 1 50.31 232 GLU B CA 1
ATOM 3843 C C . GLU B 1 232 ? -11.812 -3.699 -16.656 1 50.31 232 GLU B C 1
ATOM 3845 O O . GLU B 1 232 ? -12.812 -3.021 -16.438 1 50.31 232 GLU B O 1
ATOM 3850 N N . LEU B 1 233 ? -11.172 -4.25 -15.781 1 46.12 233 LEU B N 1
ATOM 3851 C CA . LEU B 1 233 ? -11.562 -4.164 -14.375 1 46.12 233 LEU B CA 1
ATOM 3852 C C . LEU B 1 233 ? -11.5 -2.723 -13.883 1 46.12 233 LEU B C 1
ATOM 3854 O O . LEU B 1 233 ? -12.391 -2.275 -13.156 1 46.12 233 LEU B O 1
ATOM 3858 N N . ALA B 1 234 ? -10.57 -2.012 -14.25 1 53.88 234 ALA B N 1
ATOM 3859 C CA . ALA B 1 234 ? -10.398 -0.617 -13.852 1 53.88 234 ALA B CA 1
ATOM 3860 C C . ALA B 1 234 ? -11.586 0.232 -14.297 1 53.88 234 ALA B C 1
ATOM 3862 O O . ALA B 1 234 ? -12 1.154 -13.594 1 53.88 234 ALA B O 1
ATOM 3863 N N . GLU B 1 235 ? -12.133 -0.155 -15.453 1 50.91 235 GLU B N 1
ATOM 3864 C CA . GLU B 1 235 ? -13.242 0.602 -16.016 1 50.91 235 GLU B CA 1
ATOM 3865 C C . GLU B 1 235 ? -14.539 0.339 -15.242 1 50.91 235 GLU B C 1
ATOM 3867 O O . GLU B 1 235 ? -15.438 1.177 -15.234 1 50.91 235 GLU B O 1
ATOM 3872 N N . GLU B 1 236 ? -14.562 -0.696 -14.539 1 49.56 236 GLU B N 1
ATOM 3873 C CA . GLU B 1 236 ? -15.797 -1.098 -13.867 1 49.56 236 GLU B CA 1
ATOM 3874 C C . GLU B 1 236 ? -15.781 -0.704 -12.398 1 49.56 236 GLU B C 1
ATOM 3876 O O . GLU B 1 236 ? -16.844 -0.562 -11.773 1 49.56 236 GLU B O 1
ATOM 3881 N N . ILE B 1 237 ? -14.734 -0.559 -11.859 1 49.59 237 ILE B N 1
ATOM 3882 C CA . ILE B 1 237 ? -14.68 -0.237 -10.438 1 49.59 237 ILE B CA 1
ATOM 3883 C C . ILE B 1 237 ? -14.836 1.27 -10.25 1 49.59 237 ILE B C 1
ATOM 3885 O O . ILE B 1 237 ? -14.203 2.061 -10.953 1 49.59 237 ILE B O 1
#

pLDDT: mean 86.06, std 18.07, range [34.25, 98.94]

Nearest PDB structures (foldseek):
  4f3m-assembly3_A  TM=9.758E-01  e=1.936E-32  Halalkalibacterium halodurans C-125
  4f3m-assembly3_B  TM=9.310E-01  e=5.401E-31  Halalkalibacterium halodurans C-125
  3vzh-assembly1_A  TM=9.457E-01  e=2.555E-23  Streptococcus pyogenes serotype M1
  4r0j-assembly1_A  TM=9.200E-01  e=3.663E-22  Streptococcus mutans UA159
  3kg4-assembly1_A  TM=8.470E-01  e=3.182E-15  [Mannheimia] succiniciproducens MBEL55E

Sequence (474 aa):
MIFRNTVEFQVYGKLALFSDPLTRVGGEKFTYQIPTYQALKGILESVYWKPTFVWYIDSVRVMNQIQTQSKGIRPIKYTSSENELAIYTYLTDVRYQVRAHFDWNYDRPELEKDRDENKHHSIAKRMIEKGGRRDIFLGTRECQGYVEPCTFGGDPGAYDDCSELAFGTMFHGFTYPDEGGNGKLIARFWNPVMKRGVIDFIPPGECTFTREIKNYSLKRFTIGDNLQSVQELAEEIMIFRNTVEFQVYGKLALFSDPLTRVGGEKFTYQIPTYQALKGILESVYWKPTFVWYIDSVRVMNQIQTQSKGIRPIKYTSSENELAIYTYLTDVRYQVRAHFDWNYDRPELEKDRDENKHHSIAKRMIEKGGRRDIFLGTRECQGYVEPCTFGGDPGAYDDCSELAFGTMFHGFTYPDEGGNGKLIARFWNPVMKRGVIDFIPPGECTFTREIKNYSLKRFTIGDNLQSVQELAEEI

Secondary structure (DSSP, 8-state):
---TT-EEEEEEEEEE--B-GGG-GGG-EEB-SS--HHHHHHHHHHHS--TTEEEEEEEEEE-SPP-EEEEEE----SS-S----EEEEEEEEEEEEEEEEEEE-TT-GGGGGG--HHHHHHHHHHHHHTT-SS-EESSSTTSEEEEEE--TT-S--TTTT---EE--SEEEEEE-GGGTSTTSEEEEEE--EEETTEEEPPPGGG--EEEEETT-------TTTHHHHHHHHHHH-/---TT-EEEEEEEEEE--B-GGG-GGG-EEB-SS--HHHHHHHHHHHS--TTEEEEEEEEEE-SPP-EEEEEE----SS-S----EEEEEEEEEEEEEEEEEEE-TT-GGGGGG--HHHHHHHHHHHHHTT-SS-EESSSTTSEEEEEE--TT-S--TTTT---EE--SEEEEEE-GGGTSTTSEEEEEE--EEETTEEEPPPGGG--EEEEETT-------TTTHHHHHHHHHHH-

Foldseek 3Di:
DDDPLKAKKKKWFFWAAQFFLQPCPPNETEGAQDHAQALVQLQLVQLPDDLFKGKGWFKKFWFEDRDKDKDFDQPPPVDDDDSDTYIYIITGGTMMMTMMGMDGDPLCVVCVVVPDSVVRSVSSNVSLCVFGPHWGARNDPVIGMTMHGDDVVPDHGPQQVPQKDKRPKGWHAWDACSRPLVHWIKTFIDIWMDGSRMTTDDGPVPGPDMDTQPPDDPDDPDSPCRSVVSNSVSVVD/DDDPLKAKKKKWFFWAAQFFLQPCPPNETEGAQDHAQAQVQLQLVQLPDDLFKGKGWFKKFWFEDRDKDKDFDQPPPVDDDDSPTYIYIITGGTMMMTMMGMDGDVLCVVCVVVPDSVVRSVSS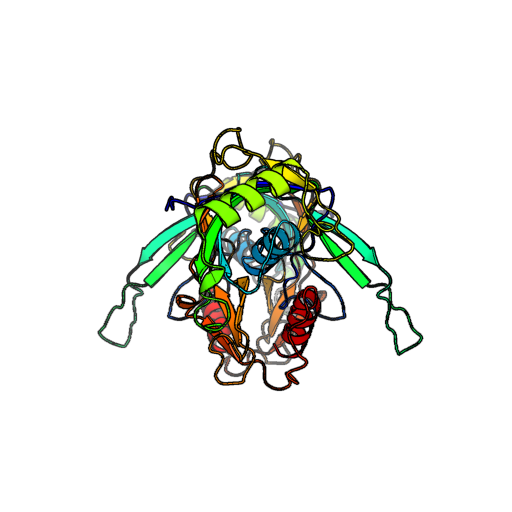NVSLCVFGPHWGARNDPVIGMTMHGDDVVPDHGPQQVPAKDKRQKGWHAWDDCSRPLVHWIKTFIDIWMDGSRMTTDDTPVPGPDMDTQPPDDPDDDDSPCRSVVSNSVSVVD

Radius of gyration: 24.62 Å; Cα contacts (8 Å, |Δi|>4): 1024; chains: 2; bounding box: 45×80×58 Å

InterPro domains:
  IPR010155 CRISPR pre-crRNA endoribonuclease Cas5d [PIRSF029950] (4-219)
  IPR010155 CRISPR pre-crRNA endoribonuclease Cas5d [TIGR01876] (9-207)
  IPR013422 CRISPR-associated protein Cas5, N-terminal [TIGR02593] (7-50)
  IPR021124 CRISPR-associated protein, Cas5 [PF09704] (6-201)

Organism: Methanocorpusculum labreanum (strain ATCC 43576 / DSM 4855 / Z) (NCBI:txid410358)